Protein AF-0000000085022987 (afdb_homodimer)

Foldseek 3Di:
DPPPPPPDDPPDPPPPVPPDPPPPPPPPPDPDPVVVVLVVVVVVVLVVLLVLLVVLQVVLVVLVVQCVDPVSNVVVLVVLVVLVVVVQVVVCVVVVHRCCVVVVDDSSRVSNVLSCLSNVLSVCVSVVHLSSLVSLLVSLVPCLCRVLVLVPPPDCVDPSSVVSVVVSVVSVVSSVVSVVCNVCSVVSVVVVVVVVVVVVVVVVPPPPD/DPPPPPPDDPPDPPPPVPPDPPPPPPPPPDPDPVVVVLVVVVVVVLVVLLVLLVVLQVVLVVLVVQCVDPVSNVVVLVVLVVLVVVVQVVVCVVVVHRCCVVVVDDSSRVSNVLSCLSNVLSVCVSVVHLSSLVSLLVSLVPCLCRVLVLVPPPDCPDPSSVVSVVVSVVSVVSSVVSVVCNVCSVVSVVVVVVVVVVVVVVVVPPPPD

Structure (mmCIF, N/CA/C/O backbone):
data_AF-0000000085022987-model_v1
#
loop_
_entity.id
_entity.type
_entity.pdbx_description
1 polymer 'DoxX family protein'
#
loop_
_atom_site.group_PDB
_atom_site.id
_atom_site.type_symbol
_atom_site.label_atom_id
_atom_site.label_alt_id
_atom_site.label_comp_id
_atom_site.label_asym_id
_atom_site.label_entity_id
_atom_site.label_seq_id
_atom_site.pdbx_PDB_ins_code
_atom_site.Cartn_x
_atom_site.Cartn_y
_atom_site.Cartn_z
_atom_site.occupancy
_atom_site.B_iso_or_equiv
_atom_site.auth_seq_id
_atom_site.auth_comp_id
_atom_site.auth_asym_id
_atom_site.auth_atom_id
_atom_site.pdbx_PDB_model_num
ATOM 1 N N . MET A 1 1 ? 12.297 118.688 -14.992 1 27.84 1 MET A N 1
ATOM 2 C CA . MET A 1 1 ? 12.805 117.438 -15.531 1 27.84 1 MET A CA 1
ATOM 3 C C . MET A 1 1 ? 12.555 116.312 -14.562 1 27.84 1 MET A C 1
ATOM 5 O O . MET A 1 1 ? 13.398 116 -13.711 1 27.84 1 MET A O 1
ATOM 9 N N . ASN A 1 2 ? 11.328 116.188 -13.953 1 30.11 2 ASN A N 1
ATOM 10 C CA . ASN A 1 2 ? 10.75 115.375 -12.891 1 30.11 2 ASN A CA 1
ATOM 11 C C . ASN A 1 2 ? 10.688 113.875 -13.289 1 30.11 2 ASN A C 1
ATOM 13 O O . ASN A 1 2 ? 9.992 113.562 -14.242 1 30.11 2 ASN A O 1
ATOM 17 N N . ARG A 1 3 ? 11.859 113.125 -13.203 1 31.44 3 ARG A N 1
ATOM 18 C CA . ARG A 1 3 ? 12.07 111.75 -13.508 1 31.44 3 ARG A CA 1
ATOM 19 C C . ARG A 1 3 ? 11.195 110.875 -12.633 1 31.44 3 ARG A C 1
ATOM 21 O O . ARG A 1 3 ? 11.297 110.875 -11.406 1 31.44 3 ARG A O 1
ATOM 28 N N . ARG A 1 4 ? 9.906 110.625 -13 1 33.62 4 ARG A N 1
ATOM 29 C CA . ARG A 1 4 ? 8.914 109.688 -12.422 1 33.62 4 ARG A CA 1
ATOM 30 C C . ARG A 1 4 ? 9.445 108.25 -12.344 1 33.62 4 ARG A C 1
ATOM 32 O O . ARG A 1 4 ? 9.922 107.75 -13.336 1 33.62 4 ARG A O 1
ATOM 39 N N . PHE A 1 5 ? 10.055 107.938 -11.156 1 35.28 5 PHE A N 1
ATOM 40 C CA . PHE A 1 5 ? 10.562 106.625 -10.766 1 35.28 5 PHE A CA 1
ATOM 41 C C . PHE A 1 5 ? 9.477 105.562 -10.906 1 35.28 5 PHE A C 1
ATOM 43 O O . PHE A 1 5 ? 8.375 105.688 -10.375 1 35.28 5 PHE A O 1
ATOM 50 N N . GLY A 1 6 ? 9.289 104.875 -12.062 1 30.8 6 GLY A N 1
ATOM 51 C CA . GLY A 1 6 ? 8.406 103.75 -12.414 1 30.8 6 GLY A CA 1
ATOM 52 C C . GLY A 1 6 ? 8.539 102.562 -11.492 1 30.8 6 GLY A C 1
ATOM 53 O O . GLY A 1 6 ? 9.633 102.062 -11.312 1 30.8 6 GLY A O 1
ATOM 54 N N . LEU A 1 7 ? 7.805 102.562 -10.352 1 34.25 7 LEU A N 1
ATOM 55 C CA . LEU A 1 7 ? 7.723 101.5 -9.352 1 34.25 7 LEU A CA 1
ATOM 56 C C . LEU A 1 7 ? 7.41 100.125 -10.016 1 34.25 7 LEU A C 1
ATOM 58 O O . LEU A 1 7 ? 6.422 100 -10.742 1 34.25 7 LEU A O 1
ATOM 62 N N . GLY A 1 8 ? 8.391 99.312 -10.406 1 31.75 8 GLY A N 1
ATOM 63 C CA . GLY A 1 8 ? 8.391 98 -11 1 31.75 8 GLY A CA 1
ATOM 64 C C . GLY A 1 8 ? 7.578 96.938 -10.203 1 31.75 8 GLY A C 1
ATOM 65 O O . GLY A 1 8 ? 7.52 97.062 -8.977 1 31.75 8 GLY A O 1
ATOM 66 N N . ALA A 1 9 ? 6.434 96.5 -10.727 1 36.78 9 ALA A N 1
ATOM 67 C CA . ALA A 1 9 ? 5.449 95.5 -10.297 1 36.78 9 ALA A CA 1
ATOM 68 C C . ALA A 1 9 ? 6.129 94.25 -9.891 1 36.78 9 ALA A C 1
ATOM 70 O O . ALA A 1 9 ? 7.012 93.75 -10.594 1 36.78 9 ALA A O 1
ATOM 71 N N . THR A 1 10 ? 6.352 93.938 -8.57 1 36.62 10 THR A N 1
ATOM 72 C CA . THR A 1 10 ? 6.836 92.75 -7.926 1 36.62 10 THR A CA 1
ATOM 73 C C . THR A 1 10 ? 5.992 91.5 -8.328 1 36.62 10 THR A C 1
ATOM 75 O O . THR A 1 10 ? 4.773 91.5 -8.156 1 36.62 10 THR A O 1
ATOM 78 N N . GLY A 1 11 ? 6.156 90.875 -9.523 1 34.66 11 GLY A N 1
ATOM 79 C CA . GLY A 1 11 ? 5.523 89.625 -10 1 34.66 11 GLY A CA 1
ATOM 80 C C . GLY A 1 11 ? 5.605 88.5 -9.016 1 34.66 11 GLY A C 1
ATOM 81 O O . GLY A 1 11 ? 6.688 88.188 -8.531 1 34.66 11 GLY A O 1
ATOM 82 N N . ALA A 1 12 ? 4.656 88.312 -8.078 1 43.94 12 ALA A N 1
ATOM 83 C CA . ALA A 1 12 ? 4.559 87.188 -7.188 1 43.94 12 ALA A CA 1
ATOM 84 C C . ALA A 1 12 ? 4.633 85.875 -7.965 1 43.94 12 ALA A C 1
ATOM 86 O O . ALA A 1 12 ? 4.008 85.75 -9.016 1 43.94 12 ALA A O 1
ATOM 87 N N . PRO A 1 13 ? 5.723 85.062 -7.883 1 41.69 13 PRO A N 1
ATOM 88 C CA . PRO A 1 13 ? 5.84 83.812 -8.609 1 41.69 13 PRO A CA 1
ATOM 89 C C . PRO A 1 13 ? 4.699 82.812 -8.297 1 41.69 13 PRO A C 1
ATOM 91 O O . PRO A 1 13 ? 4.219 82.75 -7.164 1 41.69 13 PRO A O 1
ATOM 94 N N . VAL A 1 14 ? 3.721 82.625 -9.156 1 44.12 14 VAL A N 1
ATOM 95 C CA . VAL A 1 14 ? 2.693 81.562 -9.117 1 44.12 14 VAL A CA 1
ATOM 96 C C . VAL A 1 14 ? 3.344 80.25 -8.93 1 44.12 14 VAL A C 1
ATOM 98 O O . VAL A 1 14 ? 4.176 79.812 -9.734 1 44.12 14 VAL A O 1
ATOM 101 N N . TRP A 1 15 ? 3.451 79.75 -7.66 1 40.03 15 TRP A N 1
ATOM 102 C CA . TRP A 1 15 ? 3.857 78.375 -7.316 1 40.03 15 TRP A CA 1
ATOM 103 C C . TRP A 1 15 ? 3.023 77.375 -8.078 1 40.03 15 TRP A C 1
ATOM 105 O O . TRP A 1 15 ? 1.792 77.375 -8.031 1 40.03 15 TRP A O 1
ATOM 115 N N . ASP A 1 16 ? 3.43 76.938 -9.266 1 43.31 16 ASP A N 1
ATOM 116 C CA . ASP A 1 16 ? 2.85 75.812 -10.016 1 43.31 16 ASP A CA 1
ATOM 117 C C . ASP A 1 16 ? 2.652 74.625 -9.117 1 43.31 16 ASP A C 1
ATOM 119 O O . ASP A 1 16 ? 3.625 74 -8.648 1 43.31 16 ASP A O 1
ATOM 123 N N . LYS A 1 17 ? 1.586 74.438 -8.391 1 46.72 17 LYS A N 1
ATOM 124 C CA . LYS A 1 17 ? 1.125 73.312 -7.641 1 46.72 17 LYS A CA 1
ATOM 125 C C . LYS A 1 17 ? 1.127 72.062 -8.508 1 46.72 17 LYS A C 1
ATOM 127 O O . LYS A 1 17 ? 0.605 71 -8.102 1 46.72 17 LYS A O 1
ATOM 132 N N . ARG A 1 18 ? 1.473 72.188 -9.766 1 48.84 18 ARG A N 1
ATOM 133 C CA . ARG A 1 18 ? 1.412 70.875 -10.461 1 48.84 18 ARG A CA 1
ATOM 134 C C . ARG A 1 18 ? 2.436 69.875 -9.891 1 48.84 18 ARG A C 1
ATOM 136 O O . ARG A 1 18 ? 3.545 69.812 -10.414 1 48.84 18 ARG A O 1
ATOM 143 N N . ARG A 1 19 ? 2.924 70.125 -8.617 1 39.94 19 ARG A N 1
ATOM 144 C CA . ARG A 1 19 ? 3.871 69.125 -8.172 1 39.94 19 ARG A CA 1
ATOM 145 C C . ARG A 1 19 ? 3.34 67.688 -8.469 1 39.94 19 ARG A C 1
ATOM 147 O O . ARG A 1 19 ? 2.131 67.5 -8.602 1 39.94 19 ARG A O 1
ATOM 154 N N . ASP A 1 20 ? 4.207 66.562 -8.188 1 40.59 20 ASP A N 1
ATOM 155 C CA . ASP A 1 20 ? 4.457 65.188 -8.5 1 40.59 20 ASP A CA 1
ATOM 156 C C . ASP A 1 20 ? 3.387 64.312 -7.883 1 40.59 20 ASP A C 1
ATOM 158 O O . ASP A 1 20 ? 3.352 64.125 -6.664 1 40.59 20 ASP A O 1
ATOM 162 N N . ALA A 1 21 ? 2.141 64.438 -8.328 1 47.16 21 ALA A N 1
ATOM 163 C CA . ALA A 1 21 ? 1.347 63.25 -8.023 1 47.16 21 ALA A CA 1
ATOM 164 C C . ALA A 1 21 ? 2.117 61.969 -8.367 1 47.16 21 ALA A C 1
ATOM 166 O O . ALA A 1 21 ? 2.088 61.5 -9.508 1 47.16 21 ALA A O 1
ATOM 167 N N . ARG A 1 22 ? 3.314 61.688 -7.855 1 46.03 22 ARG A N 1
ATOM 168 C CA . ARG A 1 22 ? 3.859 60.344 -7.922 1 46.03 22 ARG A CA 1
ATOM 169 C C . ARG A 1 22 ? 2.818 59.312 -7.5 1 46.03 22 ARG A C 1
ATOM 171 O O . ARG A 1 22 ? 2.307 59.375 -6.379 1 46.03 22 ARG A O 1
ATOM 178 N N . SER A 1 23 ? 2.041 58.812 -8.445 1 45.69 23 SER A N 1
ATOM 179 C CA . SER A 1 23 ? 1.268 57.594 -8.281 1 45.69 23 SER A CA 1
ATOM 180 C C . SER A 1 23 ? 2.016 56.562 -7.422 1 45.69 23 SER A C 1
ATOM 182 O O . SER A 1 23 ? 3.158 56.219 -7.727 1 45.69 23 SER A O 1
ATOM 184 N N . PHE A 1 24 ? 1.854 56.594 -6.094 1 45.41 24 PHE A N 1
ATOM 185 C CA . PHE A 1 24 ? 2.18 55.406 -5.305 1 45.41 24 PHE A CA 1
ATOM 186 C C . PHE A 1 24 ? 1.65 54.156 -5.977 1 45.41 24 PHE A C 1
ATOM 188 O O . PHE A 1 24 ? 0.468 53.812 -5.855 1 45.41 24 PHE A O 1
ATOM 195 N N . ARG A 1 25 ? 2.115 53.875 -7.219 1 45.56 25 ARG A N 1
ATOM 196 C CA . ARG A 1 25 ? 1.886 52.5 -7.645 1 45.56 25 ARG A CA 1
ATOM 197 C C . ARG A 1 25 ? 2.229 51.5 -6.527 1 45.56 25 ARG A C 1
ATOM 199 O O . ARG A 1 25 ? 3.395 51.375 -6.152 1 45.56 25 ARG A O 1
ATOM 206 N N . HIS A 1 26 ? 1.351 51.312 -5.613 1 43.5 26 HIS A N 1
ATOM 207 C CA . HIS A 1 26 ? 1.504 50.094 -4.836 1 43.5 26 HIS A CA 1
ATOM 208 C C . HIS A 1 26 ? 1.909 48.906 -5.723 1 43.5 26 HIS A C 1
ATOM 210 O O . HIS A 1 26 ? 1.161 48.531 -6.621 1 43.5 26 HIS A O 1
ATOM 216 N N . SER A 1 27 ? 3.139 48.75 -6.031 1 43.84 27 SER A N 1
ATOM 217 C CA . SER A 1 27 ? 3.529 47.469 -6.57 1 43.84 27 SER A CA 1
ATOM 218 C C . SER A 1 27 ? 2.785 46.344 -5.879 1 43.84 27 SER A C 1
ATOM 220 O O . SER A 1 27 ? 2.932 46.125 -4.668 1 43.84 27 SER A O 1
ATOM 222 N N . ARG A 1 28 ? 1.591 46.094 -6.285 1 45.81 28 ARG A N 1
ATOM 223 C CA . ARG A 1 28 ? 1.069 44.812 -5.852 1 45.81 28 ARG A CA 1
ATOM 224 C C . ARG A 1 28 ? 2.189 43.781 -5.723 1 45.81 28 ARG A C 1
ATOM 226 O O . ARG A 1 28 ? 2.873 43.469 -6.703 1 45.81 28 ARG A O 1
ATOM 233 N N . GLY A 1 29 ? 2.84 43.656 -4.641 1 42.09 29 GLY A N 1
ATOM 234 C CA . GLY A 1 29 ? 3.789 42.562 -4.387 1 42.09 29 GLY A CA 1
ATOM 235 C C . GLY A 1 29 ? 3.402 41.281 -5.047 1 42.09 29 GLY A C 1
ATOM 236 O O . GLY A 1 29 ? 2.221 41 -5.289 1 42.09 29 GLY A O 1
ATOM 237 N N . ALA A 1 30 ? 4.207 40.75 -5.957 1 48.78 30 ALA A N 1
ATOM 238 C CA . ALA A 1 30 ? 4.059 39.438 -6.535 1 48.78 30 ALA A CA 1
ATOM 239 C C . ALA A 1 30 ? 3.352 38.469 -5.566 1 48.78 30 ALA A C 1
ATOM 241 O O . ALA A 1 30 ? 3.592 38.531 -4.359 1 48.78 30 ALA A O 1
ATOM 242 N N . PRO A 1 31 ? 2.08 38.125 -5.934 1 47.09 31 PRO A N 1
ATOM 243 C CA . PRO A 1 31 ? 1.494 37.156 -5.016 1 47.09 31 PRO A CA 1
ATOM 244 C C . PRO A 1 31 ? 2.547 36.312 -4.316 1 47.09 31 PRO A C 1
ATOM 246 O O . PRO A 1 31 ? 3.49 35.812 -4.953 1 47.09 31 PRO A O 1
ATOM 249 N N . ARG A 1 32 ? 2.863 36.406 -3.051 1 47.72 32 ARG A N 1
ATOM 250 C CA . ARG A 1 32 ? 3.879 35.844 -2.168 1 47.72 32 ARG A CA 1
ATOM 251 C C . ARG A 1 32 ? 4.062 34.344 -2.422 1 47.72 32 ARG A C 1
ATOM 253 O O . ARG A 1 32 ? 3.088 33.625 -2.664 1 47.72 32 ARG A O 1
ATOM 260 N N . ARG A 1 33 ? 5.266 33.75 -2.893 1 51.12 33 ARG A N 1
ATOM 261 C CA . ARG A 1 33 ? 5.871 32.438 -3.02 1 51.12 33 ARG A CA 1
ATOM 262 C C . ARG A 1 33 ? 5.254 31.453 -2.031 1 51.12 33 ARG A C 1
ATOM 264 O O . ARG A 1 33 ? 5.219 30.25 -2.287 1 51.12 33 ARG A O 1
ATOM 271 N N . LYS A 1 34 ? 4.594 31.938 -0.904 1 58.28 34 LYS A N 1
ATOM 272 C CA . LYS A 1 34 ? 4.023 31.094 0.13 1 58.28 34 LYS A CA 1
ATOM 273 C C . LYS A 1 34 ? 2.771 30.375 -0.375 1 58.28 34 LYS A C 1
ATOM 275 O O . LYS A 1 34 ? 2.609 29.172 -0.167 1 58.28 34 LYS A O 1
ATOM 280 N N . ASP A 1 35 ? 1.986 30.969 -1.336 1 66.62 35 ASP A N 1
ATOM 281 C CA . ASP A 1 35 ? 0.75 30.391 -1.85 1 66.62 35 ASP A CA 1
ATOM 282 C C . ASP A 1 35 ? 1.043 29.266 -2.846 1 66.62 35 ASP A C 1
ATOM 284 O O . ASP A 1 35 ? 0.365 28.234 -2.846 1 66.62 35 ASP A O 1
ATOM 288 N N . SER A 1 36 ? 2.152 29.422 -3.535 1 74.38 36 SER A N 1
ATOM 289 C CA . SER A 1 36 ? 2.5 28.422 -4.531 1 74.38 36 SER A CA 1
ATOM 290 C C . SER A 1 36 ? 2.943 27.109 -3.875 1 74.38 36 SER A C 1
ATOM 292 O O . SER A 1 36 ? 2.646 26.031 -4.375 1 74.38 36 SER A O 1
ATOM 294 N N . GLY A 1 37 ? 3.467 27.188 -2.76 1 77.5 37 GLY A N 1
ATOM 295 C CA . GLY A 1 37 ? 3.932 26.016 -2.043 1 77.5 37 GLY A CA 1
ATOM 296 C C . GLY A 1 37 ? 2.799 25.156 -1.517 1 77.5 37 GLY A C 1
ATOM 297 O O . GLY A 1 37 ? 2.834 23.922 -1.646 1 77.5 37 GLY A O 1
ATOM 298 N N . VAL A 1 38 ? 1.806 25.828 -1.038 1 80.06 38 VAL A N 1
ATOM 299 C CA . VAL A 1 38 ? 0.653 25.125 -0.49 1 80.06 38 VAL A CA 1
ATOM 300 C C . VAL A 1 38 ? -0.133 24.453 -1.621 1 80.06 38 VAL A C 1
ATOM 302 O O . VAL A 1 38 ? -0.601 23.328 -1.481 1 80.06 38 VAL A O 1
ATOM 305 N N . ALA A 1 39 ? -0.242 25.25 -2.715 1 86.19 39 ALA A N 1
ATOM 306 C CA . ALA A 1 39 ? -0.945 24.688 -3.869 1 86.19 39 ALA A CA 1
ATOM 307 C C . ALA A 1 39 ? -0.23 23.453 -4.402 1 86.19 39 ALA A C 1
ATOM 309 O O . ALA A 1 39 ? -0.874 22.469 -4.781 1 86.19 39 ALA A O 1
ATOM 310 N N . ALA A 1 40 ? 1.021 23.562 -4.465 1 92 40 ALA A N 1
ATOM 311 C CA . ALA A 1 40 ? 1.811 22.422 -4.938 1 92 40 ALA A CA 1
ATOM 312 C C . ALA A 1 40 ? 1.689 21.234 -3.986 1 92 40 ALA A C 1
ATOM 314 O O . ALA A 1 40 ? 1.642 20.094 -4.422 1 92 40 ALA A O 1
ATOM 315 N N . MET A 1 41 ? 1.663 21.516 -2.77 1 92.62 41 MET A N 1
ATOM 316 C CA . MET A 1 41 ? 1.479 20.484 -1.766 1 92.62 41 MET A CA 1
ATOM 317 C C . MET A 1 41 ? 0.141 19.766 -1.953 1 92.62 41 MET A C 1
ATOM 319 O O . MET A 1 41 ? 0.078 18.547 -1.955 1 92.62 41 MET A O 1
ATOM 323 N N . GLY A 1 42 ? -0.855 20.609 -2.1 1 93.88 42 GLY A N 1
ATOM 324 C CA . GLY A 1 42 ? -2.182 20.047 -2.297 1 93.88 42 GLY A CA 1
ATOM 325 C C . GLY A 1 42 ? -2.289 19.203 -3.555 1 93.88 42 GLY A C 1
ATOM 326 O O . GLY A 1 42 ? -2.904 18.141 -3.541 1 93.88 42 GLY A O 1
ATOM 327 N N . ALA A 1 43 ? -1.707 19.719 -4.59 1 96.75 43 ALA A N 1
ATOM 328 C CA . ALA A 1 43 ? -1.746 19 -5.859 1 96.75 43 ALA A CA 1
ATOM 329 C C . ALA A 1 43 ? -0.993 17.672 -5.758 1 96.75 43 ALA A C 1
ATOM 331 O O . ALA A 1 43 ? -1.471 16.641 -6.234 1 96.75 43 ALA A O 1
ATOM 332 N N . THR A 1 44 ? 0.146 17.703 -5.168 1 97.88 44 THR A N 1
ATOM 333 C CA . THR A 1 44 ? 0.948 16.5 -5.023 1 97.88 44 THR A CA 1
ATOM 334 C C . THR A 1 44 ? 0.249 15.484 -4.113 1 97.88 44 THR A C 1
ATOM 336 O O . THR A 1 44 ? 0.224 14.289 -4.406 1 97.88 44 THR A O 1
ATOM 339 N N . ALA A 1 45 ? -0.285 15.945 -3.055 1 98.06 45 ALA A N 1
ATOM 340 C CA . ALA A 1 45 ? -1.02 15.07 -2.152 1 98.06 45 ALA A CA 1
ATOM 341 C C . ALA A 1 45 ? -2.229 14.453 -2.85 1 98.06 45 ALA A C 1
ATOM 343 O O . ALA A 1 45 ? -2.549 13.281 -2.629 1 98.06 45 ALA A O 1
ATOM 344 N N . PHE A 1 46 ? -2.887 15.281 -3.664 1 98 46 PHE A N 1
ATOM 345 C CA . PHE A 1 46 ? -4.043 14.797 -4.406 1 98 46 PHE A CA 1
ATOM 346 C C . PHE A 1 46 ? -3.643 13.688 -5.371 1 98 46 PHE A C 1
ATOM 348 O O . PHE A 1 46 ? -4.312 12.656 -5.449 1 98 46 PHE A O 1
ATOM 355 N N . VAL A 1 47 ? -2.58 13.883 -6.09 1 98.81 47 VAL A N 1
ATOM 356 C CA . VAL A 1 47 ? -2.09 12.859 -7.004 1 98.81 47 VAL A CA 1
ATOM 357 C C . VAL A 1 47 ? -1.763 11.586 -6.227 1 98.81 47 VAL A C 1
ATOM 359 O O . VAL A 1 47 ? -2.076 10.477 -6.672 1 98.81 47 VAL A O 1
ATOM 362 N N . GLY A 1 48 ? -1.092 11.742 -5.078 1 98.88 48 GLY A N 1
ATOM 363 C CA . GLY A 1 48 ? -0.787 10.594 -4.23 1 98.88 48 GLY A CA 1
ATOM 364 C C . GLY A 1 48 ? -2.021 9.836 -3.791 1 98.88 48 GLY A C 1
ATOM 365 O O . GLY A 1 48 ? -2.039 8.602 -3.822 1 98.88 48 GLY A O 1
ATOM 366 N N . ARG A 1 49 ? -3.033 10.492 -3.428 1 98.88 49 ARG A N 1
ATOM 367 C CA . ARG A 1 49 ? -4.27 9.836 -2.996 1 98.88 49 ARG A CA 1
ATOM 368 C C . ARG A 1 49 ? -4.938 9.109 -4.156 1 98.88 49 ARG A C 1
ATOM 370 O O . ARG A 1 49 ? -5.523 8.047 -3.973 1 98.88 49 ARG A O 1
ATOM 377 N N . CYS A 1 50 ? -4.871 9.711 -5.336 1 98.94 50 CYS A N 1
ATOM 378 C CA . CYS A 1 50 ? -5.422 9.047 -6.516 1 98.94 50 CYS A CA 1
ATOM 379 C C . CYS A 1 50 ? -4.691 7.742 -6.797 1 98.94 50 CYS A C 1
ATOM 381 O O . CYS A 1 50 ? -5.32 6.715 -7.043 1 98.94 50 CYS A O 1
ATOM 383 N N . MET A 1 51 ? -3.42 7.816 -6.809 1 98.94 51 MET A N 1
ATOM 384 C CA . MET A 1 51 ? -2.619 6.617 -7.043 1 98.94 51 MET A CA 1
ATOM 385 C C . MET A 1 51 ? -2.906 5.559 -5.984 1 98.94 51 MET A C 1
ATOM 387 O O . MET A 1 51 ? -3.061 4.379 -6.305 1 98.94 51 MET A O 1
ATOM 391 N N . PHE A 1 52 ? -2.984 5.988 -4.73 1 98.94 52 PHE A N 1
ATOM 392 C CA . PHE A 1 52 ? -3.238 5.074 -3.623 1 98.94 52 PHE A CA 1
ATOM 393 C C . PHE A 1 52 ? -4.586 4.379 -3.791 1 98.94 52 PHE A C 1
ATOM 395 O O . PHE A 1 52 ? -4.68 3.156 -3.664 1 98.94 52 PHE A O 1
ATOM 402 N N . ALA A 1 53 ? -5.574 5.152 -4.156 1 98.94 53 ALA A N 1
ATOM 403 C CA . ALA A 1 53 ? -6.949 4.656 -4.16 1 98.94 53 ALA A CA 1
ATOM 404 C C . ALA A 1 53 ? -7.23 3.822 -5.406 1 98.94 53 ALA A C 1
ATOM 406 O O . ALA A 1 53 ? -8.227 3.098 -5.465 1 98.94 53 ALA A O 1
ATOM 407 N N . PHE A 1 54 ? -6.445 3.93 -6.359 1 98.81 54 PHE A N 1
ATOM 408 C CA . PHE A 1 54 ? -6.711 3.334 -7.66 1 98.81 54 PHE A CA 1
ATOM 409 C C . PHE A 1 54 ? -6.918 1.829 -7.535 1 98.81 54 PHE A C 1
ATOM 411 O O . PHE A 1 54 ? -7.844 1.272 -8.125 1 98.81 54 PHE A O 1
ATOM 418 N N . VAL A 1 55 ? -6.043 1.149 -6.797 1 98.75 55 VAL A N 1
ATOM 419 C CA . VAL A 1 55 ? -6.137 -0.303 -6.699 1 98.75 55 VAL A CA 1
ATOM 420 C C . VAL A 1 55 ? -7.48 -0.694 -6.086 1 98.75 55 VAL A C 1
ATOM 422 O O . VAL A 1 55 ? -8.094 -1.682 -6.496 1 98.75 55 VAL A O 1
ATOM 425 N N . PHE A 1 56 ? -7.914 0.052 -5.113 1 98.88 56 PHE A N 1
ATOM 426 C CA . PHE A 1 56 ? -9.188 -0.234 -4.465 1 98.88 56 PHE A CA 1
ATOM 427 C C . PHE A 1 56 ? -10.352 -0.01 -5.43 1 98.88 56 PHE A C 1
ATOM 429 O O . PHE A 1 56 ? -11.281 -0.812 -5.484 1 98.88 56 PHE A O 1
ATOM 436 N N . LEU A 1 57 ? -10.258 1.067 -6.141 1 98.69 57 LEU A N 1
ATOM 437 C CA . LEU A 1 57 ? -11.328 1.396 -7.074 1 98.69 57 LEU A CA 1
ATOM 438 C C . LEU A 1 57 ? -11.383 0.384 -8.211 1 98.69 57 LEU A C 1
ATOM 440 O O . LEU A 1 57 ? -12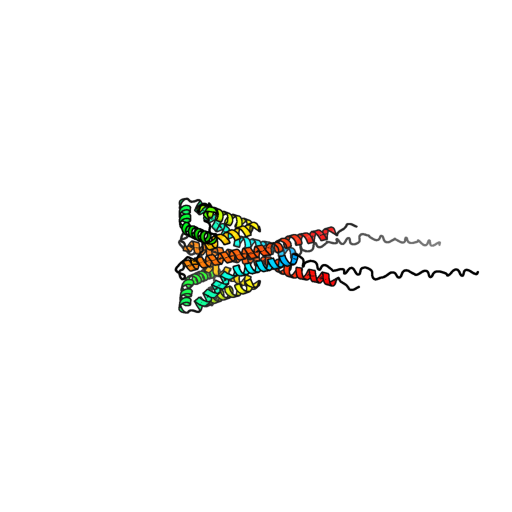.461 -0.104 -8.562 1 98.69 57 LEU A O 1
ATOM 444 N N . ALA A 1 58 ? -10.273 0.091 -8.812 1 98.44 58 ALA A N 1
ATOM 445 C CA . ALA A 1 58 ? -10.203 -0.882 -9.898 1 98.44 58 ALA A CA 1
ATOM 446 C C . ALA A 1 58 ? -10.703 -2.25 -9.445 1 98.44 58 ALA A C 1
ATOM 448 O O . ALA A 1 58 ? -11.453 -2.916 -10.164 1 98.44 58 ALA A O 1
ATOM 449 N N . SER A 1 59 ? -10.227 -2.664 -8.305 1 97.75 59 SER A N 1
ATOM 450 C CA . SER A 1 59 ? -10.648 -3.945 -7.746 1 97.75 59 SER A CA 1
ATOM 451 C C . SER A 1 59 ? -12.148 -3.979 -7.5 1 97.75 59 SER A C 1
ATOM 453 O O . SER A 1 59 ? -12.82 -4.965 -7.824 1 97.75 59 SER A O 1
ATOM 455 N N . ALA A 1 60 ? -12.68 -2.918 -6.898 1 98.12 60 ALA A N 1
ATOM 456 C CA . ALA A 1 60 ? -14.109 -2.852 -6.602 1 98.12 60 ALA A CA 1
ATOM 457 C C . ALA A 1 60 ? -14.938 -2.932 -7.879 1 98.12 60 ALA A C 1
ATOM 459 O O . ALA A 1 60 ? -15.938 -3.656 -7.934 1 98.12 60 ALA A O 1
ATOM 460 N N . VAL A 1 61 ? -14.57 -2.213 -8.891 1 97.56 61 VAL A N 1
ATOM 461 C CA . VAL A 1 61 ? -15.289 -2.205 -10.156 1 97.56 61 VAL A CA 1
ATOM 462 C C . VAL A 1 61 ? -15.242 -3.598 -10.789 1 97.56 61 VAL A C 1
ATOM 464 O O . VAL A 1 61 ? -16.266 -4.105 -11.258 1 97.56 61 VAL A O 1
ATOM 467 N N . ASN A 1 62 ? -14.055 -4.23 -10.758 1 95.94 62 ASN A N 1
ATOM 468 C CA . ASN A 1 62 ? -13.906 -5.574 -11.305 1 95.94 62 ASN A CA 1
ATOM 469 C C . ASN A 1 62 ? -14.781 -6.578 -10.555 1 95.94 62 ASN A C 1
ATOM 471 O O . ASN A 1 62 ? -15.422 -7.434 -11.164 1 95.94 62 ASN A O 1
ATOM 475 N N . LYS A 1 63 ? -14.828 -6.504 -9.258 1 95.38 63 LYS A N 1
ATOM 476 C CA . LYS A 1 63 ? -15.641 -7.41 -8.445 1 95.38 63 LYS A CA 1
ATOM 477 C C . LYS A 1 63 ? -17.125 -7.219 -8.727 1 95.38 63 LYS A C 1
ATOM 479 O O . LYS A 1 63 ? -17.875 -8.195 -8.82 1 95.38 63 LYS A O 1
ATOM 484 N N . LEU A 1 64 ? -17.5 -5.98 -8.875 1 96.12 64 LEU A N 1
ATOM 485 C CA . LEU A 1 64 ? -18.906 -5.699 -9.164 1 96.12 64 LEU A CA 1
ATOM 486 C C . LEU A 1 64 ? -19.297 -6.254 -10.523 1 96.12 64 LEU A C 1
ATOM 488 O O . LEU A 1 64 ? -20.391 -6.816 -10.68 1 96.12 64 LEU A O 1
ATOM 492 N N . GLN A 1 65 ? -18.438 -6.125 -11.469 1 95.38 65 GLN A N 1
ATOM 493 C CA . GLN A 1 65 ? -18.672 -6.668 -12.797 1 95.38 65 GLN A CA 1
ATOM 494 C C . GLN A 1 65 ? -18.75 -8.188 -12.773 1 95.38 65 GLN A C 1
ATOM 496 O O . GLN A 1 65 ? -19.609 -8.789 -13.414 1 95.38 65 GLN A O 1
ATOM 501 N N . THR A 1 66 ? -17.859 -8.758 -12 1 93.38 66 THR A N 1
ATOM 502 C CA . THR A 1 66 ? -17.828 -10.211 -11.891 1 93.38 66 THR A CA 1
ATOM 503 C C . THR A 1 66 ? -19.078 -10.727 -11.188 1 93.38 66 THR A C 1
ATOM 505 O O . THR A 1 66 ? -19.688 -11.711 -11.625 1 93.38 66 THR A O 1
ATOM 508 N N . LEU A 1 67 ? -19.516 -10.062 -10.164 1 92.69 67 LEU A N 1
ATOM 509 C CA . LEU A 1 67 ? -20.672 -10.492 -9.383 1 92.69 67 LEU A CA 1
ATOM 510 C C . LEU A 1 67 ? -21.969 -10.281 -10.164 1 92.69 67 LEU A C 1
ATOM 512 O O . LEU A 1 67 ? -22.984 -10.914 -9.883 1 92.69 67 LEU A O 1
ATOM 516 N N . SER A 1 68 ? -21.891 -9.383 -11.141 1 93.25 68 SER A N 1
ATOM 517 C CA . SER A 1 68 ? -23.078 -9.102 -11.945 1 93.25 68 SER A CA 1
ATOM 518 C C . SER A 1 68 ? -23.297 -10.172 -13.008 1 93.25 68 SER A C 1
ATOM 520 O O . SER A 1 68 ? -24.391 -10.305 -13.547 1 93.25 68 SER A O 1
ATOM 522 N N . ASP A 1 69 ? -22.203 -10.898 -13.344 1 94.31 69 ASP A N 1
ATOM 523 C CA . ASP A 1 69 ? -22.297 -12.031 -14.258 1 94.31 69 ASP A CA 1
ATOM 524 C C . ASP A 1 69 ? -22.625 -13.312 -13.508 1 94.31 69 ASP A C 1
ATOM 526 O O . ASP A 1 69 ? -21.875 -13.758 -12.641 1 94.31 69 ASP A O 1
ATOM 530 N N . PRO A 1 70 ? -23.734 -13.914 -13.883 1 92.38 70 PRO A N 1
ATOM 531 C CA . PRO A 1 70 ? -24.172 -15.078 -13.109 1 92.38 70 PRO A CA 1
ATOM 532 C C . PRO A 1 70 ? -23.141 -16.203 -13.102 1 92.38 70 PRO A C 1
ATOM 534 O O . PRO A 1 70 ? -22.938 -16.859 -12.07 1 92.38 70 PRO A O 1
ATOM 537 N N . ILE A 1 71 ? -22.516 -16.453 -14.141 1 94.5 71 ILE A N 1
ATOM 538 C CA . ILE A 1 71 ? -21.578 -17.562 -14.234 1 94.5 71 ILE A CA 1
ATOM 539 C C . ILE A 1 71 ? -20.281 -17.203 -13.508 1 94.5 71 ILE A C 1
ATOM 541 O O . ILE A 1 71 ? -19.844 -17.922 -12.602 1 94.5 71 ILE A O 1
ATOM 545 N N . ALA A 1 72 ? -19.734 -16.078 -13.82 1 91.94 72 ALA A N 1
ATOM 546 C CA . ALA A 1 72 ? -18.484 -15.656 -13.188 1 91.94 72 ALA A CA 1
ATOM 547 C C . ALA A 1 72 ? -18.688 -15.398 -11.703 1 91.94 72 ALA A C 1
ATOM 549 O O . ALA A 1 72 ? -17.812 -15.688 -10.891 1 91.94 72 ALA A O 1
ATOM 550 N N . GLY A 1 73 ? -19.797 -14.828 -11.406 1 92.81 73 GLY A N 1
ATOM 551 C CA . GLY A 1 73 ? -20.109 -14.57 -10.016 1 92.81 73 GLY A CA 1
ATOM 552 C C . GLY A 1 73 ? -20.203 -15.828 -9.18 1 92.81 73 GLY A C 1
ATOM 553 O O . GLY A 1 73 ? -19.641 -15.906 -8.086 1 92.81 73 GLY A O 1
ATOM 554 N N . ALA A 1 74 ? -20.891 -16.766 -9.734 1 93.25 74 ALA A N 1
ATOM 555 C CA . ALA A 1 74 ? -21.031 -18.047 -9.031 1 93.25 74 ALA A CA 1
ATOM 556 C C . ALA A 1 74 ? -19.672 -18.71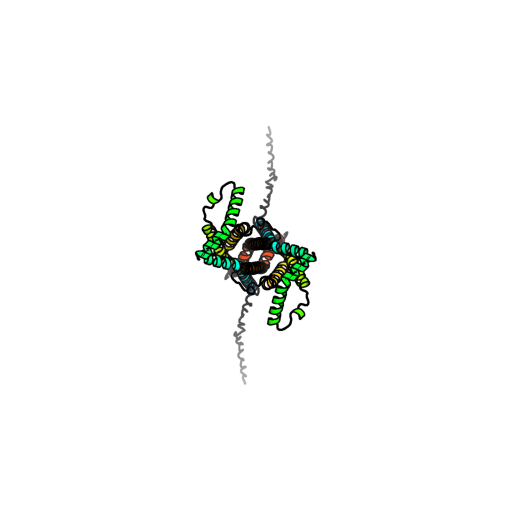9 -8.852 1 93.25 74 ALA A C 1
ATOM 558 O O . ALA A 1 74 ? -19.391 -19.281 -7.789 1 93.25 74 ALA A O 1
ATOM 559 N N . ALA A 1 75 ? -18.953 -18.688 -9.875 1 92.25 75 ALA A N 1
ATOM 560 C CA . ALA A 1 75 ? -17.625 -19.297 -9.812 1 92.25 75 ALA A CA 1
ATOM 561 C C . ALA A 1 75 ? -16.766 -18.609 -8.758 1 92.25 75 ALA A C 1
ATOM 563 O O . ALA A 1 75 ? -16.031 -19.281 -8.008 1 92.25 75 ALA A O 1
ATOM 564 N N . THR A 1 76 ? -16.828 -17.328 -8.758 1 90.38 76 THR A N 1
ATOM 565 C CA . THR A 1 76 ? -16.062 -16.547 -7.785 1 90.38 76 THR A CA 1
ATOM 566 C C . THR A 1 76 ? -16.516 -16.859 -6.363 1 90.38 76 THR A C 1
ATOM 568 O O . THR A 1 76 ? -15.695 -17.062 -5.469 1 90.38 76 THR A O 1
ATOM 571 N N . LEU A 1 77 ? -17.781 -16.891 -6.152 1 92.38 77 LEU A N 1
ATOM 572 C CA . LEU A 1 77 ? -18.328 -17.203 -4.832 1 92.38 77 LEU A CA 1
ATOM 573 C C . LEU A 1 77 ? -17.891 -18.594 -4.379 1 92.38 77 LEU A C 1
ATOM 575 O O . LEU A 1 77 ? -17.547 -18.781 -3.213 1 92.38 77 LEU A O 1
ATOM 579 N N . ALA A 1 78 ? -17.891 -19.5 -5.309 1 92.75 78 ALA A N 1
ATOM 580 C CA . ALA A 1 78 ? -17.469 -20.859 -4.988 1 92.75 78 ALA A CA 1
ATOM 581 C C . ALA A 1 78 ? -15.992 -20.875 -4.594 1 92.75 78 ALA A C 1
ATOM 583 O O . ALA A 1 78 ? -15.594 -21.625 -3.691 1 92.75 78 ALA A O 1
ATOM 584 N N . SER A 1 79 ? -15.219 -20.078 -5.254 1 89.75 79 SER A N 1
ATOM 585 C CA . SER A 1 79 ? -13.773 -20.062 -5.023 1 89.75 79 SER A CA 1
ATOM 586 C C . SER A 1 79 ? -13.438 -19.469 -3.662 1 89.75 79 SER A C 1
ATOM 588 O O . SER A 1 79 ? -12.414 -19.797 -3.066 1 89.75 79 SER A O 1
ATOM 590 N N . ILE A 1 80 ? -14.266 -18.625 -3.141 1 90.38 80 ILE A N 1
ATOM 591 C CA . ILE A 1 80 ? -13.891 -17.922 -1.911 1 90.38 80 ILE A CA 1
ATOM 592 C C . ILE A 1 80 ? -14.625 -18.562 -0.727 1 90.38 80 ILE A C 1
ATOM 594 O O . ILE A 1 80 ? -14.305 -18.266 0.43 1 90.38 80 ILE A O 1
ATOM 598 N N . ALA A 1 81 ? -15.555 -19.375 -0.96 1 90.38 81 ALA A N 1
ATOM 599 C CA . ALA A 1 81 ? -16.391 -20 0.059 1 90.38 81 ALA A CA 1
ATOM 600 C C . ALA A 1 81 ? -15.547 -20.656 1.146 1 90.38 81 ALA A C 1
ATOM 602 O O . ALA A 1 81 ? -15.789 -20.453 2.338 1 90.38 81 ALA A O 1
ATOM 603 N N . PRO A 1 82 ? -14.547 -21.422 0.745 1 89.44 82 PRO A N 1
ATOM 604 C CA . PRO A 1 82 ? -13.742 -22.047 1.799 1 89.44 82 PRO A CA 1
ATOM 605 C C . PRO A 1 82 ? -13.055 -21.016 2.693 1 89.44 82 PRO A C 1
ATOM 607 O O . PRO A 1 82 ? -12.891 -21.25 3.895 1 89.44 82 PRO A O 1
ATOM 610 N N . ARG A 1 83 ? -12.602 -19.938 2.156 1 90.31 83 ARG A N 1
ATOM 611 C CA . ARG A 1 83 ? -11.953 -18.891 2.932 1 90.31 83 ARG A CA 1
ATOM 612 C C . ARG A 1 83 ? -12.922 -18.266 3.924 1 90.31 83 ARG A C 1
ATOM 614 O O . ARG A 1 83 ? -12.562 -18.016 5.074 1 90.31 83 ARG A O 1
ATOM 621 N N . LEU A 1 84 ? -14.062 -17.969 3.467 1 88.81 84 LEU A N 1
ATOM 622 C CA . LEU A 1 84 ? -15.086 -17.391 4.332 1 88.81 84 LEU A CA 1
ATOM 623 C C . LEU A 1 84 ? -15.469 -18.359 5.445 1 88.81 84 LEU A C 1
ATOM 625 O O . LEU A 1 84 ? -15.68 -17.953 6.59 1 88.81 84 LEU A O 1
ATOM 629 N N . ALA A 1 85 ? -15.57 -19.578 5.09 1 86.88 85 ALA A N 1
ATOM 630 C CA . ALA A 1 85 ? -15.875 -20.594 6.086 1 86.88 85 ALA A CA 1
ATOM 631 C C . ALA A 1 85 ? -14.789 -20.656 7.156 1 86.88 85 ALA A C 1
ATOM 633 O O . ALA A 1 85 ? -15.086 -20.766 8.344 1 86.88 85 ALA A O 1
ATOM 634 N N . ALA A 1 86 ? -13.586 -20.641 6.734 1 85.75 86 ALA A N 1
ATOM 635 C CA . ALA A 1 86 ? -12.469 -20.672 7.668 1 85.75 86 ALA A CA 1
ATOM 636 C C . ALA A 1 86 ? -12.477 -19.453 8.594 1 85.75 86 ALA A C 1
ATOM 638 O O . ALA A 1 86 ? -12.219 -19.578 9.789 1 85.75 86 ALA A O 1
ATOM 639 N N . ALA A 1 87 ? -12.742 -18.375 8.086 1 84.38 87 ALA A N 1
ATOM 640 C CA . ALA A 1 87 ? -12.797 -17.141 8.867 1 84.38 87 ALA A CA 1
ATOM 641 C C . ALA A 1 87 ? -13.914 -17.203 9.906 1 84.38 87 ALA A C 1
ATOM 643 O O . ALA A 1 87 ? -13.727 -16.781 11.055 1 84.38 87 ALA A O 1
ATOM 644 N N . ARG A 1 88 ? -15.008 -17.672 9.484 1 82.12 88 ARG A N 1
ATOM 645 C CA . ARG A 1 88 ? -16.141 -17.797 10.398 1 82.12 88 ARG A CA 1
ATOM 646 C C . ARG A 1 88 ? -15.805 -18.75 11.547 1 82.12 88 ARG A C 1
ATOM 648 O O . ARG A 1 88 ? -16.172 -18.5 12.695 1 82.12 88 ARG A O 1
ATOM 655 N N . ALA A 1 89 ? -15.203 -19.797 11.164 1 80.69 89 ALA A N 1
ATOM 656 C CA . ALA A 1 89 ? -14.812 -20.766 12.172 1 80.69 89 ALA A CA 1
ATOM 657 C C . ALA A 1 89 ? -13.836 -20.172 13.18 1 80.69 89 ALA A C 1
ATOM 659 O O . ALA A 1 89 ? -13.953 -20.391 14.383 1 80.69 89 ALA A O 1
ATOM 660 N N . LEU A 1 90 ? -12.914 -19.438 12.688 1 76.5 90 LEU A N 1
ATOM 661 C CA . LEU A 1 90 ? -11.93 -18.797 13.555 1 76.5 90 LEU A CA 1
ATOM 662 C C . LEU A 1 90 ? -12.602 -17.781 14.484 1 76.5 90 LEU A C 1
ATOM 664 O O . LEU A 1 90 ? -12.273 -17.719 15.672 1 76.5 90 LEU A O 1
ATOM 668 N N . PHE A 1 91 ? -13.438 -17.047 13.992 1 76.56 91 PHE A N 1
ATOM 669 C CA . PHE A 1 91 ? -14.141 -16.047 14.781 1 76.56 91 PHE A CA 1
ATOM 670 C C . PHE A 1 91 ? -15.031 -16.703 15.828 1 76.56 91 PHE A C 1
ATOM 672 O O . PHE A 1 91 ? -15.117 -16.25 16.969 1 76.56 91 PHE A O 1
ATOM 679 N N . ALA A 1 92 ? -15.742 -17.719 15.359 1 75.81 92 ALA A N 1
ATOM 680 C CA . ALA A 1 92 ? -16.609 -18.453 16.281 1 75.81 92 ALA A CA 1
ATOM 681 C C . ALA A 1 92 ? -15.812 -19.031 17.438 1 75.81 92 ALA A C 1
ATOM 683 O O . ALA A 1 92 ? -16.281 -19.031 18.578 1 75.81 92 ALA A O 1
ATOM 684 N N . SER A 1 93 ? -14.711 -19.516 17.125 1 78.12 93 SER A N 1
ATOM 685 C CA . SER A 1 93 ? -13.883 -20.125 18.156 1 78.12 93 SER A CA 1
ATOM 686 C C . SER A 1 93 ? -13.414 -19.078 19.156 1 78.12 93 SER A C 1
ATOM 688 O O . SER A 1 93 ? -13.297 -19.359 20.359 1 78.12 93 SER A O 1
ATOM 690 N N . LYS A 1 94 ? -13.258 -17.891 18.75 1 72.06 94 LYS A N 1
ATOM 691 C CA . LYS A 1 94 ? -12.734 -16.828 19.609 1 72.06 94 LYS A CA 1
ATOM 692 C C . LYS A 1 94 ? -13.859 -16.156 20.391 1 72.06 94 LYS A C 1
ATOM 694 O O . LYS A 1 94 ? -13.688 -15.82 21.562 1 72.06 94 LYS A O 1
ATOM 699 N N . ILE A 1 95 ? -14.875 -15.875 19.797 1 67.69 95 ILE A N 1
ATOM 700 C CA . ILE A 1 95 ? -15.961 -15.141 20.438 1 67.69 95 ILE A CA 1
ATOM 701 C C . ILE A 1 95 ? -16.906 -16.125 21.125 1 67.69 95 ILE A C 1
ATOM 703 O O . ILE A 1 95 ? -17.688 -15.727 22 1 67.69 95 ILE A O 1
ATOM 707 N N . GLY A 1 96 ? -16.828 -17.344 20.938 1 64.75 96 GLY A N 1
ATOM 708 C CA . GLY A 1 96 ? -17.609 -18.375 21.609 1 64.75 96 GLY A CA 1
ATOM 709 C C . GLY A 1 96 ? -19.016 -18.484 21.062 1 64.75 96 GLY A C 1
ATOM 710 O O . GLY A 1 96 ? -19.844 -19.219 21.625 1 64.75 96 GLY A O 1
ATOM 711 N N . PHE A 1 97 ? -19.438 -17.531 20.234 1 61.75 97 PHE A N 1
ATOM 712 C CA . PHE A 1 97 ? -20.766 -17.734 19.656 1 61.75 97 PHE A CA 1
ATOM 713 C C . PHE A 1 97 ? -20.688 -17.703 18.141 1 61.75 97 PHE A C 1
ATOM 715 O O . PHE A 1 97 ? -19.812 -17.047 17.562 1 61.75 97 PHE A O 1
ATOM 722 N N . PRO A 1 98 ? -21.625 -18.484 17.547 1 59 98 PRO A N 1
ATOM 723 C CA . PRO A 1 98 ? -21.578 -18.625 16.094 1 59 98 PRO A CA 1
ATOM 724 C C . PRO A 1 98 ? -21.75 -17.297 15.367 1 59 98 PRO A C 1
ATOM 726 O O . PRO A 1 98 ? -22.656 -16.516 15.719 1 59 98 PRO A O 1
ATOM 729 N N . LEU A 1 99 ? -20.859 -16.922 14.453 1 58.88 99 LEU A N 1
ATOM 730 C CA . LEU A 1 99 ? -20.797 -15.664 13.711 1 58.88 99 LEU A CA 1
ATOM 731 C C . LEU A 1 99 ? -22.078 -15.422 12.93 1 58.88 99 LEU A C 1
ATOM 733 O O . LEU A 1 99 ? -22.484 -14.273 12.727 1 58.88 99 LEU A O 1
ATOM 737 N N . TYR A 1 100 ? -22.688 -16.562 12.516 1 57.97 100 TYR A N 1
ATOM 738 C CA . TYR A 1 100 ? -23.906 -16.375 11.727 1 57.97 100 TYR A CA 1
ATOM 739 C C . TYR A 1 100 ? -24.984 -15.648 12.531 1 57.97 100 TYR A C 1
ATOM 741 O O . TYR A 1 100 ? -25.875 -15.016 11.961 1 57.97 100 TYR A O 1
ATOM 749 N N . LEU A 1 101 ? -24.797 -15.82 13.727 1 54.84 101 LEU A N 1
ATOM 750 C CA . LEU A 1 101 ? -25.734 -15.109 14.578 1 54.84 101 LEU A CA 1
ATOM 751 C C . LEU A 1 101 ? -25.438 -13.617 14.594 1 54.84 101 LEU A C 1
ATOM 753 O O . LEU A 1 101 ? -26.344 -12.797 14.758 1 54.84 101 LEU A O 1
ATOM 757 N N . VAL A 1 102 ? -24.266 -13.422 14.336 1 58.41 102 VAL A N 1
ATOM 758 C CA . VAL A 1 102 ? -23.859 -12.023 14.43 1 58.41 102 VAL A CA 1
ATOM 759 C C . VAL A 1 102 ? -23.797 -11.406 13.039 1 58.41 102 VAL A C 1
ATOM 761 O O . VAL A 1 102 ? -24.078 -10.219 12.859 1 58.41 102 VAL A O 1
ATOM 764 N N . LEU A 1 103 ? -23.531 -12.32 12.07 1 64.19 103 LEU A N 1
ATOM 765 C CA . LEU A 1 103 ? -23.453 -11.812 10.703 1 64.19 103 LEU A CA 1
ATOM 766 C C . LEU A 1 103 ? -24.312 -12.656 9.766 1 64.19 103 LEU A C 1
ATOM 768 O O . LEU A 1 103 ? -23.797 -13.516 9.047 1 64.19 103 LEU A O 1
ATOM 772 N N . PRO A 1 104 ? -25.594 -12.359 9.797 1 68.56 104 PRO A N 1
ATOM 773 C CA . PRO A 1 104 ? -26.531 -13.18 9.016 1 68.56 104 PRO A CA 1
ATOM 774 C C . PRO A 1 104 ? -26.422 -12.922 7.512 1 68.56 104 PRO A C 1
ATOM 776 O O . PRO A 1 104 ? -27.406 -13.07 6.785 1 68.56 104 PRO A O 1
ATOM 779 N N . PHE A 1 105 ? -25.266 -12.656 7.09 1 82.62 105 PHE A N 1
ATOM 780 C CA . PHE A 1 105 ? -25.109 -12.359 5.668 1 82.62 105 PHE A CA 1
ATOM 781 C C . PHE A 1 105 ? -24.609 -13.586 4.914 1 82.62 105 PHE A C 1
ATOM 783 O O . PHE A 1 105 ? -23.828 -14.375 5.453 1 82.62 105 PHE A O 1
ATOM 790 N N . THR A 1 106 ? -25.234 -13.75 3.703 1 87.44 106 THR A N 1
ATOM 791 C CA . THR A 1 106 ? -24.703 -14.766 2.809 1 87.44 106 THR A CA 1
ATOM 792 C C . THR A 1 106 ? -23.312 -14.367 2.324 1 87.44 106 THR A C 1
ATOM 794 O O . THR A 1 106 ? -22.875 -13.227 2.502 1 87.44 106 THR A O 1
ATOM 797 N N . ASP A 1 107 ? -22.609 -15.32 1.745 1 88 107 ASP A N 1
ATOM 798 C CA . ASP A 1 107 ? -21.281 -15.055 1.194 1 88 107 ASP A CA 1
ATOM 799 C C . ASP A 1 107 ? -21.344 -13.945 0.142 1 88 107 ASP A C 1
ATOM 801 O O . ASP A 1 107 ? -20.484 -13.062 0.116 1 88 107 ASP A O 1
ATOM 805 N N . GLY A 1 108 ? -22.328 -14.047 -0.669 1 89.38 108 GLY A N 1
ATOM 806 C CA . GLY A 1 108 ? -22.5 -13.031 -1.69 1 89.38 108 GLY A CA 1
ATOM 807 C C . GLY A 1 108 ? -22.734 -11.648 -1.117 1 89.38 108 GLY A C 1
ATOM 808 O O . GLY A 1 108 ? -22.188 -10.656 -1.623 1 89.38 108 GLY A O 1
ATOM 809 N N . GLN A 1 109 ? -23.531 -11.57 -0.067 1 91.12 109 GLN A N 1
ATOM 810 C CA . GLN A 1 109 ? -23.828 -10.297 0.573 1 91.12 109 GLN A CA 1
ATOM 811 C C . GLN A 1 109 ? -22.594 -9.719 1.247 1 91.12 109 GLN A C 1
ATOM 813 O O . GLN A 1 109 ? -22.359 -8.508 1.213 1 91.12 109 GLN A O 1
ATOM 818 N N . LEU A 1 110 ? -21.844 -10.578 1.843 1 90.69 110 LEU A N 1
ATOM 819 C CA . LEU A 1 110 ? -20.609 -10.125 2.488 1 90.69 110 LEU A CA 1
ATOM 820 C C . LEU A 1 110 ? -19.641 -9.57 1.46 1 90.69 110 LEU A C 1
ATOM 822 O O . LEU A 1 110 ? -19 -8.539 1.692 1 90.69 110 LEU A O 1
ATOM 826 N N . LEU A 1 111 ? -19.531 -10.273 0.363 1 92.62 111 LEU A N 1
ATOM 827 C CA . LEU A 1 111 ? -18.656 -9.812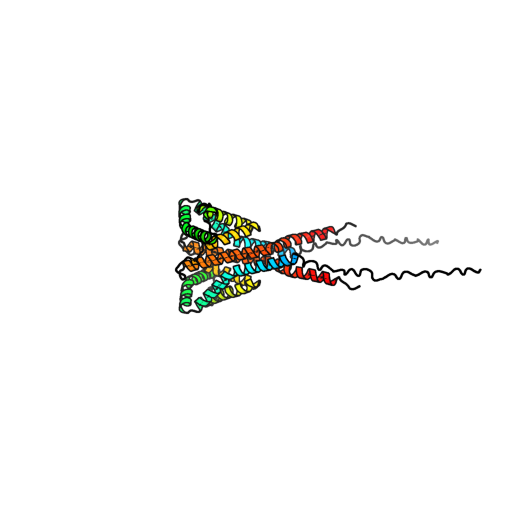 -0.709 1 92.62 111 LEU A CA 1
ATOM 828 C C . LEU A 1 111 ? -19.141 -8.477 -1.265 1 92.62 111 LEU A C 1
ATOM 830 O O . LEU A 1 111 ? -18.328 -7.586 -1.539 1 92.62 111 LEU A O 1
ATOM 834 N N . LEU A 1 112 ? -20.406 -8.391 -1.41 1 94.12 112 LEU A N 1
ATOM 835 C CA . LEU A 1 112 ? -20.969 -7.152 -1.933 1 94.12 112 LEU A CA 1
ATOM 836 C C . LEU A 1 112 ? -20.734 -5.996 -0.963 1 94.12 112 LEU A C 1
ATOM 838 O O . LEU A 1 112 ? -20.359 -4.898 -1.377 1 94.12 112 LEU A O 1
ATOM 842 N N . LEU A 1 113 ? -20.953 -6.25 0.289 1 95 113 LEU A N 1
ATOM 843 C CA . LEU A 1 113 ? -20.734 -5.219 1.301 1 95 113 LEU A CA 1
ATOM 844 C C . LEU A 1 113 ? -19.266 -4.781 1.332 1 95 113 LEU A C 1
ATOM 846 O O . LEU A 1 113 ? -18.984 -3.588 1.425 1 95 113 LEU A O 1
ATOM 850 N N . GLY A 1 114 ? -18.391 -5.777 1.33 1 96.38 114 GLY A N 1
ATOM 851 C CA . GLY A 1 114 ? -16.969 -5.461 1.263 1 96.38 114 GLY A CA 1
ATOM 852 C C . GLY A 1 114 ? -16.594 -4.648 0.035 1 96.38 114 GLY A C 1
ATOM 853 O O . GLY A 1 114 ? -15.859 -3.67 0.133 1 96.38 114 GLY A O 1
ATOM 854 N N . THR A 1 115 ? -17.141 -5.039 -1.073 1 97.5 115 THR A N 1
ATOM 855 C CA . THR A 1 115 ? -16.844 -4.379 -2.342 1 97.5 115 THR A CA 1
ATOM 856 C C . THR A 1 115 ? -17.359 -2.939 -2.334 1 97.5 115 THR A C 1
ATOM 858 O O . THR A 1 115 ? -16.656 -2.029 -2.781 1 97.5 115 THR A O 1
ATOM 861 N N . LEU A 1 116 ? -18.531 -2.705 -1.809 1 97.88 116 LEU A N 1
ATOM 862 C CA . LEU A 1 116 ? -19.094 -1.361 -1.714 1 97.88 116 LEU A CA 1
ATOM 863 C C . LEU A 1 116 ? -18.266 -0.495 -0.764 1 97.88 116 LEU A C 1
ATOM 865 O O . LEU A 1 116 ? -18.016 0.678 -1.048 1 97.88 116 LEU A O 1
ATOM 869 N N . THR A 1 117 ? -17.875 -1.076 0.38 1 98.62 117 THR A N 1
ATOM 870 C CA . THR A 1 117 ? -17.031 -0.362 1.33 1 98.62 117 THR A CA 1
ATOM 871 C C . THR A 1 117 ? -15.727 0.06 0.676 1 98.62 117 THR A C 1
ATOM 873 O O . THR A 1 117 ? -15.281 1.201 0.835 1 98.62 117 THR A O 1
ATOM 876 N N . GLU A 1 118 ? -15.172 -0.852 -0.033 1 98.69 118 GLU A N 1
ATOM 877 C CA . GLU A 1 118 ? -13.914 -0.617 -0.745 1 98.69 118 GLU A CA 1
ATOM 878 C C . GLU A 1 118 ? -14.07 0.481 -1.793 1 98.69 118 GLU A C 1
ATOM 880 O O . GLU A 1 118 ? -13.297 1.441 -1.814 1 98.69 118 GLU A O 1
ATOM 885 N N . GLY A 1 119 ? -15.039 0.397 -2.666 1 98.69 119 GLY A N 1
ATOM 886 C CA . GLY A 1 119 ? -15.258 1.348 -3.744 1 98.69 119 GLY A CA 1
ATOM 887 C C . GLY A 1 119 ? -15.617 2.736 -3.25 1 98.69 119 GLY A C 1
ATOM 888 O O . GLY A 1 119 ? -15 3.725 -3.65 1 98.69 119 GLY A O 1
ATOM 889 N N . VAL A 1 120 ? -16.609 2.824 -2.363 1 98.81 120 VAL A N 1
ATOM 890 C CA . VAL A 1 120 ? -17.047 4.105 -1.824 1 98.81 120 VAL A CA 1
ATOM 891 C C . VAL A 1 120 ? -15.922 4.738 -1.01 1 98.81 120 VAL A C 1
ATOM 893 O O . VAL A 1 120 ? -15.672 5.941 -1.113 1 98.81 120 VAL A O 1
ATOM 896 N N . GLY A 1 121 ? -15.258 3.877 -0.23 1 98.88 121 GLY A N 1
ATOM 897 C CA . GLY A 1 121 ? -14.125 4.367 0.538 1 98.88 121 GLY A CA 1
ATOM 898 C C . GLY A 1 121 ? -13.031 4.977 -0.326 1 98.88 121 GLY A C 1
ATOM 899 O O . GLY A 1 121 ? -12.469 6.02 0.02 1 98.88 121 GLY A O 1
ATOM 900 N N . ALA A 1 122 ? -12.773 4.352 -1.443 1 98.94 122 ALA A N 1
ATOM 901 C CA . ALA A 1 122 ? -11.734 4.832 -2.35 1 98.94 122 ALA A CA 1
ATOM 902 C C . ALA A 1 122 ? -12.102 6.195 -2.928 1 98.94 122 ALA A C 1
ATOM 904 O O . ALA A 1 122 ? -11.266 7.105 -2.967 1 98.94 122 ALA A O 1
ATOM 905 N N . VAL A 1 123 ? -13.297 6.363 -3.318 1 98.88 123 VAL A N 1
ATOM 906 C CA . VAL A 1 123 ? -13.75 7.617 -3.904 1 98.88 123 VAL A CA 1
ATOM 907 C C . VAL A 1 123 ? -13.703 8.727 -2.855 1 98.88 123 VAL A C 1
ATOM 909 O O . VAL A 1 123 ? -13.203 9.82 -3.123 1 98.88 123 VAL A O 1
ATOM 912 N N . LEU A 1 124 ? -14.188 8.422 -1.672 1 98.88 124 LEU A N 1
ATOM 913 C CA . LEU A 1 124 ? -14.203 9.406 -0.597 1 98.88 124 LEU A CA 1
ATOM 914 C C . LEU A 1 124 ? -12.789 9.766 -0.162 1 98.88 124 LEU A C 1
ATOM 916 O O . LEU A 1 124 ? -12.516 10.922 0.178 1 98.88 124 LEU A O 1
ATOM 920 N N . PHE A 1 125 ? -11.922 8.789 -0.12 1 98.81 125 PHE A N 1
ATOM 921 C CA . PHE A 1 125 ? -10.555 9.062 0.285 1 98.81 125 PHE A CA 1
ATOM 922 C C . PHE A 1 125 ? -9.875 10.008 -0.697 1 98.81 125 PHE A C 1
ATOM 924 O O . PHE A 1 125 ? -9.148 10.914 -0.289 1 98.81 125 PHE A O 1
ATOM 931 N N . VAL A 1 126 ? -10.07 9.789 -2.014 1 98.81 126 VAL A N 1
ATOM 932 C CA . VAL A 1 126 ? -9.523 10.688 -3.021 1 98.81 126 VAL A CA 1
ATOM 933 C C . VAL A 1 126 ? -10.016 12.117 -2.771 1 98.81 126 VAL A C 1
ATOM 935 O O . VAL A 1 126 ? -9.273 13.078 -2.965 1 98.81 126 VAL A O 1
ATOM 938 N N . ALA A 1 127 ? -11.211 12.266 -2.252 1 98.12 127 ALA A N 1
ATOM 939 C CA . ALA A 1 127 ? -11.805 13.57 -1.953 1 98.12 127 ALA A CA 1
ATOM 940 C C . ALA A 1 127 ? -11.328 14.094 -0.605 1 98.12 127 ALA A C 1
ATOM 942 O O . ALA A 1 127 ? -11.906 15.031 -0.054 1 98.12 127 ALA A O 1
ATOM 943 N N . ASP A 1 128 ? -10.359 13.422 -0.055 1 97.5 128 ASP A N 1
ATOM 944 C CA . ASP A 1 128 ? -9.711 13.859 1.175 1 97.5 128 ASP A CA 1
ATOM 945 C C . ASP A 1 128 ? -10.656 13.742 2.369 1 97.5 128 ASP A C 1
ATOM 947 O O . ASP A 1 128 ? -10.594 14.555 3.295 1 97.5 128 ASP A O 1
ATOM 951 N N . SER A 1 129 ? -11.5 12.734 2.346 1 97.5 129 SER A N 1
ATOM 952 C CA . SER A 1 129 ? -12.453 12.492 3.424 1 97.5 129 SER A CA 1
ATOM 953 C C . SER A 1 129 ? -11.898 11.5 4.441 1 97.5 129 SER A C 1
ATOM 955 O O . SER A 1 129 ? -11.367 10.445 4.066 1 97.5 129 SER A O 1
ATOM 957 N N . SER A 1 130 ? -12.031 11.805 5.734 1 98 130 SER A N 1
ATOM 958 C CA . SER A 1 130 ? -11.609 10.891 6.789 1 98 130 SER A CA 1
ATOM 959 C C . SER A 1 130 ? -12.477 9.633 6.809 1 98 130 SER A C 1
ATOM 961 O O . SER A 1 130 ? -12.008 8.555 7.184 1 98 130 SER A O 1
ATOM 963 N N . LEU A 1 131 ? -13.664 9.812 6.414 1 98.56 131 LEU A N 1
ATOM 964 C CA . LEU A 1 131 ? -14.547 8.656 6.336 1 98.56 131 LEU A CA 1
ATOM 965 C C . LEU A 1 131 ? -14.031 7.648 5.312 1 98.56 131 LEU A C 1
ATOM 967 O O . LEU A 1 131 ? -14.078 6.438 5.547 1 98.56 131 LEU A O 1
ATOM 971 N N . GLY A 1 132 ? -13.633 8.141 4.168 1 98.81 132 GLY A N 1
ATOM 972 C CA . GLY A 1 132 ? -13.062 7.258 3.168 1 98.81 132 GLY A CA 1
ATOM 973 C C . GLY A 1 132 ? -11.875 6.461 3.688 1 98.81 132 GLY A C 1
ATOM 974 O O . GLY A 1 132 ? -11.781 5.254 3.441 1 98.81 132 GLY A O 1
ATOM 975 N N . ALA A 1 133 ? -11 7.137 4.434 1 98.88 133 ALA A N 1
ATOM 976 C CA . ALA A 1 133 ? -9.844 6.465 5.016 1 98.88 133 ALA A CA 1
ATOM 977 C C . ALA A 1 133 ? -10.273 5.375 5.996 1 98.88 133 ALA A C 1
ATOM 979 O O . ALA A 1 133 ? -9.742 4.266 5.977 1 98.88 133 ALA A O 1
ATOM 980 N N . LYS A 1 134 ? -11.203 5.676 6.828 1 98.81 134 LYS A N 1
ATOM 981 C CA . LYS A 1 134 ? -11.68 4.715 7.816 1 98.81 134 LYS A CA 1
ATOM 982 C C . LYS A 1 134 ? -12.344 3.518 7.145 1 98.81 134 LYS A C 1
ATOM 984 O O . LYS A 1 134 ? -12.203 2.383 7.605 1 98.81 134 LYS A O 1
ATOM 989 N N . MET A 1 135 ? -13.086 3.783 6.121 1 98.88 135 MET A N 1
ATOM 990 C CA . MET A 1 135 ? -13.711 2.693 5.379 1 98.88 135 MET A CA 1
ATOM 991 C C . MET A 1 135 ? -12.656 1.771 4.773 1 98.88 135 MET A C 1
ATOM 993 O O . MET A 1 135 ? -12.773 0.548 4.859 1 98.88 135 MET A O 1
ATOM 997 N N . LEU A 1 136 ? -11.688 2.326 4.188 1 98.94 136 LEU A N 1
ATOM 998 C CA . LEU A 1 136 ? -10.625 1.521 3.582 1 98.94 136 LEU A CA 1
ATOM 999 C C . LEU A 1 136 ? -9.828 0.785 4.648 1 98.94 136 LEU A C 1
ATOM 1001 O O . LEU A 1 136 ? -9.359 -0.334 4.418 1 98.94 136 LEU A O 1
ATOM 1005 N N . MET A 1 137 ? -9.602 1.425 5.816 1 98.88 137 MET A N 1
ATOM 1006 C CA . MET A 1 137 ? -8.945 0.742 6.926 1 98.88 137 MET A CA 1
ATOM 1007 C C . MET A 1 137 ? -9.758 -0.464 7.383 1 98.88 137 MET A C 1
ATOM 1009 O O . MET A 1 137 ? -9.211 -1.545 7.598 1 98.88 137 MET A O 1
ATOM 1013 N N . LEU A 1 138 ? -11.047 -0.268 7.512 1 98.31 138 LEU A N 1
ATOM 1014 C CA . LEU A 1 138 ? -11.922 -1.369 7.895 1 98.31 138 LEU A CA 1
ATOM 1015 C C . LEU A 1 138 ? -11.875 -2.488 6.859 1 98.31 138 LEU A C 1
ATOM 1017 O O . LEU A 1 138 ? -11.758 -3.664 7.215 1 98.31 138 LEU A O 1
ATOM 1021 N N . PHE A 1 139 ? -12.008 -2.119 5.633 1 98.25 139 PHE A N 1
ATOM 1022 C CA . PHE A 1 139 ? -11.961 -3.094 4.547 1 98.25 139 PHE A CA 1
ATOM 1023 C C . PHE A 1 139 ? -10.68 -3.92 4.617 1 98.25 139 PHE A C 1
ATOM 1025 O O . PHE A 1 139 ? -10.734 -5.152 4.621 1 98.25 139 PHE A O 1
ATOM 1032 N N . THR A 1 140 ? -9.5 -3.232 4.629 1 98.38 140 THR A N 1
ATOM 1033 C CA . THR A 1 140 ? -8.219 -3.928 4.609 1 98.38 140 THR A CA 1
ATOM 1034 C C . THR A 1 140 ? -8.039 -4.762 5.875 1 98.38 140 THR A C 1
ATOM 1036 O O . THR A 1 140 ? -7.465 -5.852 5.828 1 98.38 140 THR A O 1
ATOM 1039 N N . LEU A 1 141 ? -8.508 -4.285 7.008 1 97.38 141 LEU A N 1
ATOM 1040 C CA . LEU A 1 141 ? -8.391 -4.992 8.281 1 97.38 141 LEU A CA 1
ATOM 1041 C C . LEU A 1 141 ? -9.148 -6.312 8.234 1 97.38 141 LEU A C 1
ATOM 1043 O O . LEU A 1 141 ? -8.672 -7.324 8.75 1 97.38 141 LEU A O 1
ATOM 1047 N N . VAL A 1 142 ? -10.266 -6.316 7.609 1 94 142 VAL A N 1
ATOM 1048 C CA . VAL A 1 142 ? -11.125 -7.492 7.609 1 94 142 VAL A CA 1
ATOM 1049 C C . VAL A 1 142 ? -10.719 -8.438 6.48 1 94 142 VAL A C 1
ATOM 1051 O O . VAL A 1 142 ? -10.539 -9.633 6.703 1 94 142 VAL A O 1
ATOM 1054 N N . VAL A 1 143 ? -10.5 -7.891 5.27 1 96 143 VAL A N 1
ATOM 1055 C CA . VAL A 1 143 ? -10.297 -8.727 4.09 1 96 143 VAL A CA 1
ATOM 1056 C C . VAL A 1 143 ? -8.938 -9.414 4.172 1 96 143 VAL A C 1
ATOM 1058 O O . VAL A 1 143 ? -8.758 -10.523 3.668 1 96 143 VAL A O 1
ATOM 1061 N N . THR A 1 144 ? -7.957 -8.859 4.812 1 97.25 144 THR A N 1
ATOM 1062 C CA . THR A 1 144 ? -6.574 -9.32 4.785 1 97.25 144 THR A CA 1
ATOM 1063 C C . THR A 1 144 ? -6.449 -10.688 5.453 1 97.25 144 THR A C 1
ATOM 1065 O O . THR A 1 144 ? -5.984 -11.641 4.832 1 97.25 144 THR A O 1
ATOM 1068 N N . PRO A 1 145 ? -6.914 -10.859 6.691 1 94.88 145 PRO A N 1
ATOM 1069 C CA . PRO A 1 145 ? -6.766 -12.188 7.293 1 94.88 145 PRO A CA 1
ATOM 1070 C C . PRO A 1 145 ? -7.73 -13.211 6.699 1 94.88 145 PRO A C 1
ATOM 1072 O O . PRO A 1 145 ? -7.539 -14.422 6.875 1 94.88 145 PRO A O 1
ATOM 1075 N N . VAL A 1 146 ? -8.766 -12.773 5.992 1 92.75 146 VAL A N 1
ATOM 1076 C CA . VAL A 1 146 ? -9.734 -13.688 5.406 1 92.75 146 VAL A CA 1
ATOM 1077 C C . VAL A 1 146 ? -9.219 -14.203 4.062 1 92.75 146 VAL A C 1
ATOM 1079 O O . VAL A 1 146 ? -9.211 -15.406 3.814 1 92.75 146 VAL A O 1
ATOM 1082 N N . MET A 1 147 ? -8.75 -13.266 3.223 1 94.44 147 MET A N 1
ATOM 1083 C CA . MET A 1 147 ? -8.414 -13.625 1.847 1 94.44 147 MET A CA 1
ATOM 1084 C C . MET A 1 147 ? -6.945 -14.016 1.729 1 94.44 147 MET A C 1
ATOM 1086 O O . MET A 1 147 ? -6.555 -14.688 0.775 1 94.44 147 MET A O 1
ATOM 1090 N N . HIS A 1 148 ? -6.113 -13.578 2.688 1 96.56 148 HIS A N 1
ATOM 1091 C CA . HIS A 1 148 ? -4.672 -13.773 2.553 1 96.56 148 HIS A CA 1
ATOM 1092 C C . HIS A 1 148 ? -4.098 -14.492 3.773 1 96.56 148 HIS A C 1
ATOM 1094 O O . HIS A 1 148 ? -3.021 -14.133 4.254 1 96.56 148 HIS A O 1
ATOM 1100 N N . ALA A 1 149 ? -4.84 -15.5 4.223 1 94.38 149 ALA A N 1
ATOM 1101 C CA . ALA A 1 149 ? -4.402 -16.297 5.363 1 94.38 149 ALA A CA 1
ATOM 1102 C C . ALA A 1 149 ? -3.312 -17.297 4.953 1 94.38 149 ALA A C 1
ATOM 1104 O O . ALA A 1 149 ? -3.545 -18.5 4.922 1 94.38 149 ALA A O 1
ATOM 1105 N N . PHE A 1 150 ? -2.129 -16.797 4.73 1 95.5 150 PHE A N 1
ATOM 1106 C CA . PHE A 1 150 ? -1.033 -17.609 4.211 1 95.5 150 PHE A CA 1
ATOM 1107 C C . PHE A 1 150 ? -0.641 -18.688 5.207 1 95.5 150 PHE A C 1
ATOM 1109 O O . PHE A 1 150 ? -0.11 -19.734 4.82 1 95.5 150 PHE A O 1
ATOM 1116 N N . TRP A 1 151 ? -0.958 -18.547 6.5 1 93.69 151 TRP A N 1
ATOM 1117 C CA . TRP A 1 151 ? -0.597 -19.516 7.539 1 93.69 151 TRP A CA 1
ATOM 1118 C C . TRP A 1 151 ? -1.439 -20.781 7.422 1 93.69 151 TRP A C 1
ATOM 1120 O O . TRP A 1 151 ? -1.13 -21.797 8.047 1 93.69 151 TRP A O 1
ATOM 1130 N N . LEU A 1 152 ? -2.486 -20.75 6.602 1 91.88 152 LEU A N 1
ATOM 1131 C CA . LEU A 1 152 ? -3.326 -21.938 6.41 1 91.88 152 LEU A CA 1
ATOM 1132 C C . LEU A 1 152 ? -2.838 -22.766 5.227 1 91.88 152 LEU A C 1
ATOM 1134 O O . LEU A 1 152 ? -3.332 -23.859 4.988 1 91.88 152 LEU A O 1
ATOM 1138 N N . ILE A 1 153 ? -1.887 -22.234 4.461 1 93.56 153 ILE A N 1
ATOM 1139 C CA . ILE A 1 153 ? -1.307 -22.984 3.344 1 93.56 153 ILE A CA 1
ATOM 1140 C C . ILE A 1 153 ? -0.225 -23.922 3.857 1 93.56 153 ILE A C 1
ATOM 1142 O O . ILE A 1 153 ? 0.784 -23.484 4.414 1 93.56 153 ILE A O 1
ATOM 1146 N N . PRO A 1 154 ? -0.329 -25.188 3.684 1 94.25 154 PRO A N 1
ATOM 1147 C CA . PRO A 1 154 ? 0.539 -26.172 4.324 1 94.25 154 PRO A CA 1
ATOM 1148 C C . PRO A 1 154 ? 1.984 -26.094 3.838 1 94.25 154 PRO A C 1
ATOM 1150 O O . PRO A 1 154 ? 2.916 -26.203 4.641 1 94.25 154 PRO A O 1
ATOM 1153 N N . ASP A 1 155 ? 2.254 -25.922 2.514 1 95.94 155 ASP A N 1
ATOM 1154 C CA . ASP A 1 155 ? 3.609 -25.875 1.977 1 95.94 155 ASP A CA 1
ATOM 1155 C C . ASP A 1 155 ? 4.164 -24.453 2.025 1 95.94 155 ASP A C 1
ATOM 1157 O O . ASP A 1 155 ? 3.934 -23.656 1.11 1 95.94 155 ASP A O 1
ATOM 1161 N N . LYS A 1 156 ? 4.988 -24.188 2.961 1 93.25 156 LYS A N 1
ATOM 1162 C CA . LYS A 1 156 ? 5.512 -22.844 3.193 1 93.25 156 LYS A CA 1
ATOM 1163 C C . LYS A 1 156 ? 6.496 -22.453 2.102 1 93.25 156 LYS A C 1
ATOM 1165 O O . LYS A 1 156 ? 6.844 -21.266 1.977 1 93.25 156 LYS A O 1
ATOM 1170 N N . HIS A 1 157 ? 6.945 -23.297 1.374 1 90.19 157 HIS A N 1
ATOM 1171 C CA . HIS A 1 157 ? 7.918 -22.984 0.332 1 90.19 157 HIS A CA 1
ATOM 1172 C C . HIS A 1 157 ? 7.246 -22.875 -1.032 1 90.19 157 HIS A C 1
ATOM 1174 O O . HIS A 1 157 ? 7.902 -22.547 -2.025 1 90.19 157 HIS A O 1
ATOM 1180 N N . SER A 1 158 ? 5.945 -23.047 -1.088 1 93.69 158 SER A N 1
ATOM 1181 C CA . SER A 1 158 ? 5.211 -22.969 -2.346 1 93.69 158 SER A CA 1
ATOM 1182 C C . SER A 1 158 ? 5.07 -21.531 -2.814 1 93.69 158 SER A C 1
ATOM 1184 O O . SER A 1 158 ? 5.152 -20.594 -2.01 1 93.69 158 SER A O 1
ATOM 1186 N N . ALA A 1 159 ? 4.898 -21.359 -4.094 1 91.94 159 ALA A N 1
ATOM 1187 C CA . ALA A 1 159 ? 4.648 -20.047 -4.676 1 91.94 159 ALA A CA 1
ATOM 1188 C C . ALA A 1 159 ? 3.373 -19.422 -4.113 1 91.94 159 ALA A C 1
ATOM 1190 O O . ALA A 1 159 ? 3.314 -18.219 -3.879 1 91.94 159 ALA A O 1
ATOM 1191 N N . GLY A 1 160 ? 2.373 -20.281 -3.918 1 94.94 160 GLY A N 1
ATOM 1192 C CA . GLY A 1 160 ? 1.121 -19.797 -3.359 1 94.94 160 GLY A CA 1
ATOM 1193 C C . GLY A 1 160 ? 1.277 -19.188 -1.976 1 94.94 160 GLY A C 1
ATOM 1194 O O . GLY A 1 160 ? 0.667 -18.172 -1.665 1 94.94 160 GLY A O 1
ATOM 1195 N N . TYR A 1 161 ? 2.08 -19.844 -1.127 1 96.75 161 TYR A N 1
ATOM 1196 C CA . TYR A 1 161 ? 2.363 -19.328 0.209 1 96.75 161 TYR A CA 1
ATOM 1197 C C . TYR A 1 161 ? 3.014 -17.953 0.138 1 96.75 161 TYR A C 1
ATOM 1199 O O . TYR A 1 161 ? 2.58 -17.031 0.816 1 96.75 161 TYR A O 1
ATOM 1207 N N . GLN A 1 162 ? 3.971 -17.828 -0.698 1 95.25 162 GLN A N 1
ATOM 1208 C CA . GLN A 1 162 ? 4.723 -16.578 -0.808 1 95.25 162 GLN A CA 1
ATOM 1209 C C . GLN A 1 162 ? 3.842 -15.453 -1.346 1 95.25 162 GLN A C 1
ATOM 1211 O O . GLN A 1 162 ? 3.91 -14.32 -0.862 1 95.25 162 GLN A O 1
ATOM 1216 N N . VAL A 1 163 ? 3.049 -15.789 -2.32 1 96.81 163 VAL A N 1
ATOM 1217 C CA . VAL A 1 163 ? 2.186 -14.789 -2.93 1 96.81 163 VAL A CA 1
ATOM 1218 C C . VAL A 1 163 ? 1.193 -14.258 -1.896 1 96.81 163 VAL A C 1
ATOM 1220 O O . VAL A 1 163 ? 1.035 -13.047 -1.74 1 96.81 163 VAL A O 1
ATOM 1223 N N . GLU A 1 164 ? 0.538 -15.156 -1.157 1 97.38 164 GLU A N 1
ATOM 1224 C CA . GLU A 1 164 ? -0.453 -14.734 -0.172 1 97.38 164 GLU A CA 1
ATOM 1225 C C . GLU A 1 164 ? 0.2 -13.961 0.97 1 97.38 164 GLU A C 1
ATOM 1227 O O . GLU A 1 164 ? -0.392 -13.023 1.51 1 97.38 164 GLU A O 1
ATOM 1232 N N . MET A 1 165 ? 1.38 -14.367 1.335 1 97.81 165 MET A N 1
ATOM 1233 C CA . MET A 1 165 ? 2.098 -13.664 2.389 1 97.81 165 MET A CA 1
ATOM 1234 C C . MET A 1 165 ? 2.406 -12.227 1.969 1 97.81 165 MET A C 1
ATOM 1236 O O . MET A 1 165 ? 2.199 -11.289 2.742 1 97.81 165 MET A O 1
ATOM 1240 N N . ILE A 1 166 ? 2.9 -12.039 0.777 1 97.81 166 ILE A N 1
ATOM 1241 C CA . ILE A 1 166 ? 3.244 -10.703 0.288 1 97.81 166 ILE A CA 1
ATOM 1242 C C . ILE A 1 166 ? 1.978 -9.859 0.151 1 97.81 166 ILE A C 1
ATOM 1244 O O . ILE A 1 166 ? 1.983 -8.664 0.456 1 97.81 166 ILE A O 1
ATOM 1248 N N . MET A 1 167 ? 0.906 -10.516 -0.317 1 98.44 167 MET A N 1
ATOM 1249 C CA . MET A 1 167 ? -0.367 -9.805 -0.398 1 98.44 167 MET A CA 1
ATOM 1250 C C . MET A 1 167 ? -0.812 -9.32 0.979 1 98.44 167 MET A C 1
ATOM 1252 O O . MET A 1 167 ? -1.28 -8.195 1.127 1 98.44 167 MET A O 1
ATOM 1256 N N . PHE A 1 168 ? -0.682 -10.195 1.951 1 98.56 168 PHE A N 1
ATOM 1257 C CA . PHE A 1 168 ? -1.009 -9.844 3.326 1 98.56 168 PHE A CA 1
ATOM 1258 C C . PHE A 1 168 ? -0.18 -8.648 3.789 1 98.56 168 PHE A C 1
ATOM 1260 O O . PHE A 1 168 ? -0.724 -7.668 4.305 1 98.56 168 PHE A O 1
ATOM 1267 N N . TYR A 1 169 ? 1.098 -8.711 3.58 1 98.69 169 TYR A N 1
ATOM 1268 C CA . TYR A 1 169 ? 2 -7.656 4.023 1 98.69 169 TYR A CA 1
ATOM 1269 C C . TYR A 1 169 ? 1.695 -6.344 3.309 1 98.69 169 TYR A C 1
ATOM 1271 O O . TYR A 1 169 ? 1.759 -5.273 3.912 1 98.69 169 TYR A O 1
ATOM 1279 N N . LYS A 1 170 ? 1.427 -6.391 2.068 1 98.75 170 LYS A N 1
ATOM 1280 C CA . LYS A 1 170 ? 1.137 -5.168 1.325 1 98.75 170 LYS A CA 1
ATOM 1281 C C . LYS A 1 170 ? -0.158 -4.523 1.812 1 98.75 170 LYS A C 1
ATOM 1283 O O . LYS A 1 170 ? -0.259 -3.297 1.88 1 98.75 170 LYS A O 1
ATOM 1288 N N . ASN A 1 171 ? -1.146 -5.367 2.164 1 98.81 171 ASN A N 1
ATOM 1289 C CA . ASN A 1 171 ? -2.361 -4.812 2.75 1 98.81 171 ASN A CA 1
ATOM 1290 C C . ASN A 1 171 ? -2.084 -4.156 4.102 1 98.81 171 ASN A C 1
ATOM 1292 O O . ASN A 1 171 ? -2.682 -3.131 4.43 1 98.81 171 ASN A O 1
ATOM 1296 N N . VAL A 1 172 ? -1.218 -4.758 4.875 1 98.81 172 VAL A N 1
ATOM 1297 C CA . VAL A 1 172 ? -0.81 -4.148 6.137 1 98.81 172 VAL A CA 1
ATOM 1298 C C . VAL A 1 172 ? -0.134 -2.807 5.863 1 98.81 172 VAL A C 1
ATOM 1300 O O . VAL A 1 172 ? -0.366 -1.832 6.586 1 98.81 172 VAL A O 1
ATOM 1303 N N . ALA A 1 173 ? 0.7 -2.758 4.859 1 98.94 173 ALA A N 1
ATOM 1304 C CA . ALA A 1 173 ? 1.352 -1.509 4.473 1 98.94 173 ALA A CA 1
ATOM 1305 C C . ALA A 1 173 ? 0.321 -0.448 4.094 1 98.94 173 ALA A C 1
ATOM 1307 O O . ALA A 1 173 ? 0.425 0.706 4.52 1 98.94 173 ALA A O 1
ATOM 1308 N N . MET A 1 174 ? -0.647 -0.854 3.332 1 98.94 174 MET A N 1
ATOM 1309 C CA . MET A 1 174 ? -1.668 0.099 2.906 1 98.94 174 MET A CA 1
ATOM 1310 C C . MET A 1 174 ? -2.498 0.574 4.094 1 98.94 174 MET A C 1
ATOM 1312 O O . MET A 1 174 ? -2.867 1.748 4.168 1 98.94 174 MET A O 1
ATOM 1316 N N . PHE A 1 175 ? -2.838 -0.333 5.008 1 98.94 175 PHE A N 1
ATOM 1317 C CA . PHE A 1 175 ? -3.486 0.071 6.25 1 98.94 175 PHE A CA 1
ATOM 1318 C C . PHE A 1 175 ? -2.629 1.081 7.004 1 98.94 175 PHE A C 1
ATOM 1320 O O . PHE A 1 175 ? -3.139 2.09 7.496 1 98.94 175 PHE A O 1
ATOM 1327 N N . GLY A 1 176 ? -1.356 0.862 7.125 1 98.94 176 GLY A N 1
ATOM 1328 C CA . GLY A 1 176 ? -0.43 1.765 7.789 1 98.94 176 GLY A CA 1
ATOM 1329 C C . GLY A 1 176 ? -0.391 3.146 7.164 1 98.94 176 GLY A C 1
ATOM 1330 O O . GLY A 1 176 ? -0.308 4.152 7.871 1 98.94 176 GLY A O 1
ATOM 1331 N N . ALA A 1 177 ? -0.416 3.164 5.863 1 98.94 177 ALA A N 1
ATOM 1332 C CA . ALA A 1 177 ? -0.425 4.441 5.16 1 98.94 177 ALA A CA 1
ATOM 1333 C C . ALA A 1 177 ? -1.671 5.254 5.508 1 98.94 177 ALA A C 1
ATOM 1335 O O . ALA A 1 177 ? -1.591 6.465 5.719 1 98.94 177 ALA A O 1
ATOM 1336 N N . LEU A 1 178 ? -2.807 4.566 5.574 1 98.94 178 LEU A N 1
ATOM 1337 C CA . LEU A 1 178 ? -4.047 5.238 5.941 1 98.94 178 LEU A CA 1
ATOM 1338 C C . LEU A 1 178 ? -3.992 5.723 7.387 1 98.94 178 LEU A C 1
ATOM 1340 O O . LEU A 1 178 ? -4.535 6.785 7.711 1 98.94 178 LEU A O 1
ATOM 1344 N N . LEU A 1 179 ? -3.334 4.953 8.188 1 98.75 179 LEU A N 1
ATOM 1345 C CA . LEU A 1 179 ? -3.211 5.32 9.594 1 98.75 179 LEU A CA 1
ATOM 1346 C C . LEU A 1 179 ? -2.389 6.594 9.75 1 98.75 179 LEU A C 1
ATOM 1348 O O . LEU A 1 179 ? -2.793 7.512 10.469 1 98.75 179 LEU A O 1
ATOM 1352 N N . PHE A 1 180 ? -1.198 6.695 9.117 1 98.38 180 PHE A N 1
ATOM 1353 C CA . PHE A 1 180 ? -0.418 7.91 9.312 1 98.38 180 PHE A CA 1
ATOM 1354 C C . PHE A 1 180 ? -1.05 9.086 8.578 1 98.38 180 PHE A C 1
ATOM 1356 O O . PHE A 1 180 ? -0.897 10.234 8.984 1 98.38 180 PHE A O 1
ATOM 1363 N N . TRP A 1 181 ? -1.702 8.82 7.484 1 98.31 181 TRP A N 1
ATOM 1364 C CA . TRP A 1 181 ? -2.482 9.875 6.855 1 98.31 181 TRP A CA 1
ATOM 1365 C C . TRP A 1 181 ? -3.545 10.414 7.809 1 98.31 181 TRP A C 1
ATOM 1367 O O . TRP A 1 181 ? -3.662 11.625 8 1 98.31 181 TRP A O 1
ATOM 1377 N N . HIS A 1 182 ? -4.312 9.508 8.422 1 98.06 182 HIS A N 1
ATOM 1378 C CA . HIS A 1 182 ? -5.395 9.867 9.328 1 98.06 182 HIS A CA 1
ATOM 1379 C C . HIS A 1 182 ? -4.867 10.625 10.547 1 98.06 182 HIS A C 1
ATOM 1381 O O . HIS A 1 182 ? -5.477 11.594 10.992 1 98.06 182 HIS A O 1
ATOM 1387 N N . ALA A 1 183 ? -3.793 10.203 11.047 1 97.12 183 ALA A N 1
ATOM 1388 C CA . ALA A 1 183 ? -3.199 10.805 12.242 1 97.12 183 ALA A CA 1
ATOM 1389 C C . ALA A 1 183 ? -2.787 12.25 11.984 1 97.12 183 ALA A C 1
ATOM 1391 O O . ALA A 1 183 ? -2.902 13.102 12.867 1 97.12 183 ALA A O 1
ATOM 1392 N N . THR A 1 184 ? -2.34 12.555 10.805 1 96.31 184 THR A N 1
ATOM 1393 C CA . THR A 1 184 ? -1.744 13.859 10.547 1 96.31 184 THR A CA 1
ATOM 1394 C C . THR A 1 184 ? -2.746 14.781 9.859 1 96.31 184 THR A C 1
ATOM 1396 O O . THR A 1 184 ? -2.482 15.977 9.688 1 96.31 184 THR A O 1
ATOM 1399 N N . ARG A 1 185 ? -3.836 14.266 9.5 1 94.81 185 ARG A N 1
ATOM 1400 C CA . ARG A 1 185 ? -4.832 14.992 8.719 1 94.81 185 ARG A CA 1
ATOM 1401 C C . ARG A 1 185 ? -5.234 16.297 9.406 1 94.81 185 ARG A C 1
ATOM 1403 O O . ARG A 1 185 ? -5.332 17.328 8.758 1 94.81 185 ARG A O 1
ATOM 1410 N N . PRO A 1 186 ? -5.449 16.375 10.742 1 92.69 186 PRO A N 1
ATOM 1411 C CA . PRO A 1 186 ? -5.859 17.625 11.383 1 92.69 186 PRO A CA 1
ATOM 1412 C C . PRO A 1 186 ? -4.836 18.75 11.211 1 92.69 186 PRO A C 1
ATOM 1414 O O . PRO A 1 186 ? -5.207 19.906 11.008 1 92.69 186 PRO A O 1
ATOM 1417 N N . VAL A 1 187 ? -3.611 18.391 11.289 1 91.19 187 VAL A N 1
ATOM 1418 C CA . VAL A 1 187 ? -2.547 19.375 11.133 1 91.19 187 VAL A CA 1
ATOM 1419 C C . VAL A 1 187 ? -2.521 19.875 9.688 1 91.19 187 VAL A C 1
ATOM 1421 O O . VAL A 1 187 ? -2.395 21.078 9.445 1 91.19 187 VAL A O 1
ATOM 1424 N N . VAL A 1 188 ? -2.721 19.016 8.797 1 92.56 188 VAL A N 1
ATOM 1425 C CA . VAL A 1 188 ? -2.654 19.359 7.375 1 92.56 188 VAL A CA 1
ATOM 1426 C C . VAL A 1 188 ? -3.854 20.219 6.992 1 92.56 188 VAL A C 1
ATOM 1428 O O . VAL A 1 188 ? -3.701 21.234 6.32 1 92.56 188 VAL A O 1
ATOM 1431 N N . VAL A 1 189 ? -5.016 19.859 7.41 1 89.81 189 VAL A N 1
ATOM 1432 C CA . VAL A 1 189 ? -6.234 20.594 7.109 1 89.81 189 VAL A CA 1
ATOM 1433 C C . VAL A 1 189 ? -6.195 21.953 7.805 1 89.81 189 VAL A C 1
ATOM 1435 O O . VAL A 1 189 ? -6.637 22.969 7.242 1 89.81 189 VAL A O 1
ATOM 1438 N N . GLY A 1 190 ? -5.723 21.984 9.023 1 85.69 190 GLY A N 1
ATOM 1439 C CA . GLY A 1 190 ? -5.586 23.25 9.75 1 85.69 190 GLY A CA 1
ATOM 1440 C C . GLY A 1 190 ? -4.668 24.234 9.07 1 85.69 190 GLY A C 1
ATOM 1441 O O . GLY A 1 190 ? -4.891 25.453 9.133 1 85.69 190 GLY A O 1
ATOM 1442 N N . SER A 1 191 ? -3.672 23.766 8.469 1 81.19 191 SER A N 1
ATOM 1443 C CA . SER A 1 191 ? -2.713 24.641 7.797 1 81.19 191 SER A CA 1
ATOM 1444 C C . SER A 1 191 ? -3.328 25.281 6.562 1 81.19 191 SER A C 1
ATOM 1446 O O . SER A 1 191 ? -2.869 26.344 6.113 1 81.19 191 SER A O 1
ATOM 1448 N N . ARG A 1 192 ? -4.266 24.688 6.074 1 75.62 192 ARG A N 1
ATOM 1449 C CA . ARG A 1 192 ? -4.953 25.219 4.902 1 75.62 192 ARG A CA 1
ATOM 1450 C C . ARG A 1 192 ? -5.926 26.328 5.301 1 75.62 192 ARG A C 1
ATOM 1452 O O . ARG A 1 192 ? -6.156 27.266 4.531 1 75.62 192 ARG A O 1
ATOM 1459 N N . ARG A 1 193 ? -6.512 26.172 6.543 1 65.94 193 ARG A N 1
ATOM 1460 C CA . ARG A 1 193 ? -7.5 27.125 7.031 1 65.94 193 ARG A CA 1
ATOM 1461 C C . ARG A 1 193 ? -6.832 28.375 7.598 1 65.94 193 ARG A C 1
ATOM 1463 O O . ARG A 1 193 ? -7.355 29.484 7.465 1 65.94 193 ARG A O 1
ATOM 1470 N N . GLY A 1 194 ? -5.715 28.125 8.445 1 56.41 194 GLY A N 1
ATOM 1471 C CA . GLY A 1 194 ? -5.035 29.266 9.047 1 56.41 194 GLY A CA 1
ATOM 1472 C C . GLY A 1 194 ? -4.383 30.188 8.023 1 56.41 194 GLY A C 1
ATOM 1473 O O . GLY A 1 194 ? -4.25 31.391 8.258 1 56.41 194 GLY A O 1
ATOM 1474 N N . GLY A 1 195 ? -3.816 29.578 7.062 1 49.59 195 GLY A N 1
ATOM 1475 C CA . GLY A 1 195 ? -3.348 30.516 6.047 1 49.59 195 GLY A CA 1
ATOM 1476 C C . GLY A 1 195 ? -4.434 31.453 5.543 1 49.59 195 GLY A C 1
ATOM 1477 O O . GLY A 1 195 ? -4.145 32.562 5.098 1 49.59 195 GLY A O 1
ATOM 1478 N N . ALA A 1 196 ? -5.641 30.984 5.793 1 46.53 196 ALA A N 1
ATOM 1479 C CA . ALA A 1 196 ? -6.742 31.844 5.359 1 46.53 196 ALA A CA 1
ATOM 1480 C C . ALA A 1 196 ? -7.066 32.906 6.41 1 46.53 196 ALA A C 1
ATOM 1482 O O . ALA A 1 196 ? -7.465 34 6.078 1 46.53 196 ALA A O 1
ATOM 1483 N N . ARG A 1 197 ? -6.824 32.562 7.742 1 47.81 197 ARG A N 1
ATOM 1484 C CA . ARG A 1 197 ? -7.195 33.5 8.805 1 47.81 197 ARG A CA 1
ATOM 1485 C C . ARG A 1 197 ? -6.176 34.625 8.922 1 47.81 197 ARG A C 1
ATOM 1487 O O . ARG A 1 197 ? -6.512 35.719 9.344 1 47.81 197 ARG A O 1
ATOM 1494 N N . GLY A 1 198 ? -4.953 34.25 8.656 1 45.66 198 GLY A N 1
ATOM 1495 C CA . GLY A 1 198 ? -3.996 35.344 8.773 1 45.66 198 GLY A CA 1
ATOM 1496 C C . GLY A 1 198 ? -4.309 36.531 7.848 1 45.66 198 GLY A C 1
ATOM 1497 O O . GLY A 1 198 ? -3.994 37.656 8.164 1 45.66 198 GLY A O 1
ATOM 1498 N N . ILE A 1 199 ? -4.918 36.156 6.867 1 46.12 199 ILE A N 1
ATOM 1499 C CA . ILE A 1 199 ? -5.227 37.219 5.922 1 46.12 199 ILE A CA 1
ATOM 1500 C C . ILE A 1 199 ? -6.418 38.031 6.426 1 46.12 199 ILE A C 1
ATOM 1502 O O . ILE A 1 199 ? -6.457 39.25 6.277 1 46.12 199 ILE A O 1
ATOM 1506 N N . SER A 1 200 ? -7.289 37.375 7.176 1 46.66 200 SER A N 1
ATOM 1507 C CA . SER A 1 200 ? -8.5 38.094 7.586 1 46.66 200 SER A CA 1
ATOM 1508 C C . SER A 1 200 ? -8.227 39.031 8.742 1 46.66 200 SER A C 1
ATOM 1510 O O . SER A 1 200 ? -8.82 40.125 8.82 1 46.66 200 SER A O 1
ATOM 1512 N N . SER A 1 201 ? -7.371 38.719 9.719 1 49.09 201 SER A N 1
ATOM 1513 C CA . SER A 1 201 ? -7.141 39.562 10.883 1 49.09 201 SER A CA 1
ATOM 1514 C C . SER A 1 201 ? -6.32 40.781 10.508 1 49.09 201 SER A C 1
ATOM 1516 O O . SER A 1 201 ? -6.461 41.844 11.125 1 49.09 201 SER A O 1
ATOM 1518 N N . ALA A 1 202 ? -5.484 40.719 9.492 1 47.09 202 ALA A N 1
ATOM 1519 C CA . ALA A 1 202 ? -4.695 41.875 9.062 1 47.09 202 ALA A CA 1
ATOM 1520 C C . ALA A 1 202 ? -5.574 42.906 8.383 1 47.09 202 ALA A C 1
ATOM 1522 O O . ALA A 1 202 ? -5.344 44.125 8.523 1 47.09 202 ALA A O 1
ATOM 1523 N N . VAL A 1 203 ? -6.652 42.469 7.848 1 49.25 203 VAL A N 1
ATOM 1524 C CA . VAL A 1 203 ? -7.512 43.375 7.109 1 49.25 203 VAL A CA 1
ATOM 1525 C C . VAL A 1 203 ? -8.422 44.125 8.078 1 49.25 203 VAL A C 1
ATOM 1527 O O . VAL A 1 203 ? -8.734 45.312 7.863 1 49.25 203 VAL A O 1
ATOM 1530 N N . GLY A 1 204 ? -8.727 43.531 9.266 1 46.78 204 GLY A N 1
ATOM 1531 C CA . GLY A 1 204 ? -9.641 44.156 10.211 1 46.78 204 GLY A CA 1
ATOM 1532 C C . GLY A 1 204 ? -9.008 45.312 10.984 1 46.78 204 GLY A C 1
ATOM 1533 O O . GLY A 1 204 ? -9.688 46.031 11.727 1 46.78 204 GLY A O 1
ATOM 1534 N N . ARG A 1 205 ? -7.645 45.375 11.008 1 44.31 205 ARG A N 1
ATOM 1535 C CA . ARG A 1 205 ? -7.023 46.438 11.82 1 44.31 205 ARG A CA 1
ATOM 1536 C C . ARG A 1 205 ? -6.848 47.719 11.016 1 44.31 205 ARG A C 1
ATOM 1538 O O . ARG A 1 205 ? -6.285 48.688 11.508 1 44.31 205 ARG A O 1
ATOM 1545 N N . VAL A 1 206 ? -7.172 47.625 9.734 1 43.75 206 VAL A N 1
ATOM 1546 C CA . VAL A 1 206 ? -7.156 48.906 9.039 1 43.75 206 VAL A CA 1
ATOM 1547 C C . VAL A 1 206 ? -8.375 49.75 9.453 1 43.75 206 VAL A C 1
ATOM 1549 O O . VAL A 1 206 ? -9.469 49.562 8.93 1 43.75 206 VAL A O 1
ATOM 1552 N N . LYS A 1 207 ? -8.531 49.969 10.805 1 41.41 207 LYS A N 1
ATOM 1553 C CA . LYS A 1 207 ? -9.508 50.969 11.234 1 41.41 207 LYS A CA 1
ATOM 1554 C C . LYS A 1 207 ? -9.281 52.312 10.523 1 41.41 207 LYS A C 1
ATOM 1556 O O . LYS A 1 207 ? -8.156 52.812 10.492 1 41.41 207 LYS A O 1
ATOM 1561 N N . TRP A 1 208 ? -10.242 52.719 9.633 1 45.22 208 TRP A N 1
ATOM 1562 C CA . TRP A 1 208 ? -10.484 54.062 9.117 1 45.22 208 TRP A CA 1
ATOM 1563 C C . TRP A 1 208 ? -10.477 55.094 10.25 1 45.22 208 TRP A C 1
ATOM 1565 O O . TRP A 1 208 ? -11.336 55.062 11.141 1 45.22 208 TRP A O 1
ATOM 1575 N N . GLU A 1 209 ? -9.5 55.438 11.008 1 31.28 209 GLU A N 1
ATOM 1576 C CA . GLU A 1 209 ? -9.508 56.75 11.656 1 31.28 209 GLU A CA 1
ATOM 1577 C C . GLU A 1 209 ? -9.359 57.844 10.633 1 31.28 209 GLU A C 1
ATOM 1579 O O . GLU A 1 209 ? -8.648 57.719 9.633 1 31.28 209 GLU A O 1
ATOM 1584 N N . MET B 1 1 ? -11.055 64.812 99.938 1 27.7 1 MET B N 1
ATOM 1585 C CA . MET B 1 1 ? -11.336 63.562 99.375 1 27.7 1 MET B CA 1
ATOM 1586 C C . MET B 1 1 ? -11.188 63.625 97.812 1 27.7 1 MET B C 1
ATOM 1588 O O . MET B 1 1 ? -12.125 64 97.125 1 27.7 1 MET B O 1
ATOM 1592 N N . ASN B 1 2 ? -10.008 64.125 97.312 1 30.08 2 ASN B N 1
ATOM 1593 C CA . ASN B 1 2 ? -9.539 64.5 96 1 30.08 2 ASN B CA 1
ATOM 1594 C C . ASN B 1 2 ? -9.461 63.281 95.062 1 30.08 2 ASN B C 1
ATOM 1596 O O . ASN B 1 2 ? -8.711 62.344 95.312 1 30.08 2 ASN B O 1
ATOM 1600 N N . ARG B 1 3 ? -10.625 62.875 94.5 1 31.95 3 ARG B N 1
ATOM 1601 C CA . ARG B 1 3 ? -10.844 61.781 93.562 1 31.95 3 ARG B CA 1
ATOM 1602 C C . ARG B 1 3 ? -10.039 62 92.312 1 31.95 3 ARG B C 1
ATOM 1604 O O . ARG B 1 3 ? -10.234 63 91.562 1 31.95 3 ARG B O 1
ATOM 1611 N N . ARG B 1 4 ? -8.711 61.625 92.25 1 32.97 4 ARG B N 1
ATOM 1612 C CA . ARG B 1 4 ? -7.785 61.625 91.125 1 32.97 4 ARG B CA 1
ATOM 1613 C C . ARG B 1 4 ? -8.336 60.781 90 1 32.97 4 ARG B C 1
ATOM 1615 O O . ARG B 1 4 ? -8.758 59.656 90.188 1 32.97 4 ARG B O 1
ATOM 1622 N N . PHE B 1 5 ? -9.016 61.469 89 1 34.97 5 PHE B N 1
ATOM 1623 C CA . PHE B 1 5 ? -9.547 60.969 87.75 1 34.97 5 PHE B CA 1
ATOM 1624 C C . PHE B 1 5 ? -8.461 60.281 86.938 1 34.97 5 PHE B C 1
ATOM 1626 O O . PHE B 1 5 ? -7.418 60.875 86.625 1 34.97 5 PHE B O 1
ATOM 1633 N N . GLY B 1 6 ? -8.109 59 87.188 1 30.45 6 GLY B N 1
ATOM 1634 C CA . GLY B 1 6 ? -7.164 58.156 86.438 1 30.45 6 GLY B CA 1
ATOM 1635 C C . GLY B 1 6 ? -7.441 58.125 84.938 1 30.45 6 GLY B C 1
ATOM 1636 O O . GLY B 1 6 ? -8.57 57.844 84.5 1 30.45 6 GLY B O 1
ATOM 1637 N N . LEU B 1 7 ? -6.801 59 84.125 1 34.28 7 LEU B N 1
ATOM 1638 C CA . LEU B 1 7 ? -6.809 59.094 82.688 1 34.28 7 LEU B CA 1
ATOM 1639 C C . LEU B 1 7 ? -6.512 57.719 82.062 1 34.28 7 LEU B C 1
ATOM 1641 O O . LEU B 1 7 ? -5.492 57.094 82.375 1 34.28 7 LEU B O 1
ATOM 1645 N N . GLY B 1 8 ? -7.492 56.844 81.75 1 31.42 8 GLY B N 1
ATOM 1646 C CA . GLY B 1 8 ? -7.5 55.562 81.062 1 31.42 8 GLY B CA 1
ATOM 1647 C C . GLY B 1 8 ? -6.773 55.562 79.75 1 31.42 8 GLY B C 1
ATOM 1648 O O . GLY B 1 8 ? -6.812 56.562 79 1 31.42 8 GLY B O 1
ATOM 1649 N N . ALA B 1 9 ? -5.582 54.938 79.688 1 36.75 9 ALA B N 1
ATOM 1650 C CA . ALA B 1 9 ? -4.668 54.656 78.562 1 36.75 9 ALA B CA 1
ATOM 1651 C C . ALA B 1 9 ? -5.418 54.125 77.375 1 36.75 9 ALA B C 1
ATOM 1653 O O . ALA B 1 9 ? -6.281 53.25 77.5 1 36.75 9 ALA B O 1
ATOM 1654 N N . THR B 1 10 ? -5.734 54.969 76.312 1 36.28 10 THR B N 1
ATOM 1655 C CA . THR B 1 10 ? -6.285 54.656 75 1 36.28 10 THR B CA 1
ATOM 1656 C C . THR B 1 10 ? -5.449 53.594 74.312 1 36.28 10 THR B C 1
ATOM 1658 O O . THR B 1 10 ? -4.242 53.781 74.125 1 36.28 10 THR B O 1
ATOM 1661 N N . GLY B 1 11 ? -5.535 52.281 74.625 1 34.06 11 GLY B N 1
ATOM 1662 C CA . GLY B 1 11 ? -4.895 51.156 73.938 1 34.06 11 GLY B CA 1
ATOM 1663 C C . GLY B 1 11 ? -5.086 51.156 72.438 1 34.06 11 GLY B C 1
ATOM 1664 O O . GLY B 1 11 ? -6.211 51.281 72 1 34.06 11 GLY B O 1
ATOM 1665 N N . ALA B 1 12 ? -4.188 51.75 71.688 1 43.19 12 ALA B N 1
ATOM 1666 C CA . ALA B 1 12 ? -4.172 51.688 70.188 1 43.19 12 ALA B CA 1
ATOM 1667 C C . ALA B 1 12 ? -4.27 50.25 69.75 1 43.19 12 ALA B C 1
ATOM 1669 O O . ALA B 1 12 ? -3.648 49.344 70.312 1 43.19 12 ALA B O 1
ATOM 1670 N N . PRO B 1 13 ? -5.391 49.781 69.125 1 41.66 13 PRO B N 1
ATOM 1671 C CA . PRO B 1 13 ? -5.539 48.438 68.625 1 41.66 13 PRO B CA 1
ATOM 1672 C C . PRO B 1 13 ? -4.414 48.031 67.625 1 41.66 13 PRO B C 1
ATOM 1674 O O . PRO B 1 13 ? -3.963 48.844 66.812 1 41.66 13 PRO B O 1
ATOM 1677 N N . VAL B 1 14 ? -3.406 47.281 68.062 1 43.59 14 VAL B N 1
ATOM 1678 C CA . VAL B 1 14 ? -2.395 46.656 67.25 1 43.59 14 VAL B CA 1
ATOM 1679 C C . VAL B 1 14 ? -3.068 45.875 66.125 1 43.59 14 VAL B C 1
ATOM 1681 O O . VAL B 1 14 ? -3.852 44.969 66.375 1 43.59 14 VAL B O 1
ATOM 1684 N N . TRP B 1 15 ? -3.266 46.531 64.938 1 40.16 15 TRP B N 1
ATOM 1685 C CA . TRP B 1 15 ? -3.691 45.844 63.688 1 40.16 15 TRP B CA 1
ATOM 1686 C C . TRP B 1 15 ? -2.818 44.625 63.406 1 40.16 15 TRP B C 1
ATOM 1688 O O . TRP B 1 15 ? -1.593 44.75 63.344 1 40.16 15 TRP B O 1
ATOM 1698 N N . ASP B 1 16 ? -3.145 43.469 63.969 1 43.53 16 ASP B N 1
ATOM 1699 C CA . ASP B 1 16 ? -2.514 42.188 63.594 1 43.53 16 ASP B CA 1
ATOM 1700 C C . ASP B 1 16 ? -2.387 42.062 62.094 1 43.53 16 ASP B C 1
ATOM 1702 O O . ASP B 1 16 ? -3.393 41.969 61.375 1 43.53 16 ASP B O 1
ATOM 1706 N N . LYS B 1 17 ? -1.346 42.531 61.438 1 45.28 17 LYS B N 1
ATOM 1707 C CA . LYS B 1 17 ? -0.935 42.312 60.062 1 45.28 17 LYS B CA 1
ATOM 1708 C C . LYS B 1 17 ? -0.93 40.844 59.688 1 45.28 17 LYS B C 1
ATOM 1710 O O . LYS B 1 17 ? -0.459 40.469 58.594 1 45.28 17 LYS B O 1
ATOM 1715 N N . ARG B 1 18 ? -1.142 39.969 60.625 1 48.91 18 ARG B N 1
ATOM 1716 C CA . ARG B 1 18 ? -1.037 38.625 60.094 1 48.91 18 ARG B CA 1
ATOM 1717 C C . ARG B 1 18 ? -2.131 38.344 59.062 1 48.91 18 ARG B C 1
ATOM 1719 O O . ARG B 1 18 ? -3.211 37.875 59.406 1 48.91 18 ARG B O 1
ATOM 1726 N N . ARG B 1 19 ? -2.625 39.438 58.312 1 40.34 19 ARG B N 1
ATOM 1727 C CA . ARG B 1 19 ? -3.58 39.125 57.281 1 40.34 19 ARG B CA 1
ATOM 1728 C C . ARG B 1 19 ? -3.125 37.906 56.469 1 40.34 19 ARG B C 1
ATOM 1730 O O . ARG B 1 19 ? -1.938 37.562 56.469 1 40.34 19 ARG B O 1
ATOM 1737 N N . ASP B 1 20 ? -4.027 37.438 55.438 1 40.62 20 ASP B N 1
ATOM 1738 C CA . ASP B 1 20 ? -4.332 36.281 54.594 1 40.62 20 ASP B CA 1
ATOM 1739 C C . ASP B 1 20 ? -3.23 36.062 53.562 1 40.62 20 ASP B C 1
ATOM 1741 O O . ASP B 1 20 ? -3.127 36.812 52.562 1 40.62 20 ASP B O 1
ATOM 1745 N N . ALA B 1 21 ? -1.998 35.812 54 1 47.03 21 ALA B N 1
ATOM 1746 C CA . ALA B 1 21 ? -1.188 35.219 52.938 1 47.03 21 ALA B CA 1
ATOM 1747 C C . ALA B 1 21 ? -1.96 34.094 52.219 1 47.03 21 ALA B C 1
ATOM 1749 O O . ALA B 1 21 ? -1.973 32.969 52.656 1 47.03 21 ALA B O 1
ATOM 1750 N N . ARG B 1 22 ? -3.145 34.312 51.625 1 46.31 22 ARG B N 1
ATOM 1751 C CA . ARG B 1 22 ? -3.682 33.375 50.656 1 46.31 22 ARG B CA 1
ATOM 1752 C C . ARG B 1 22 ? -2.611 32.969 49.656 1 46.31 22 ARG B C 1
ATOM 1754 O O . ARG B 1 22 ? -2.033 33.812 48.969 1 46.31 22 ARG B O 1
ATOM 1761 N N . SER B 1 23 ? -1.869 31.906 49.969 1 45.72 23 SER B N 1
ATOM 1762 C CA . SER B 1 23 ? -1.081 31.172 48.969 1 45.72 23 SER B CA 1
ATOM 1763 C C . SER B 1 23 ? -1.783 31.141 47.625 1 45.72 23 SER B C 1
ATOM 1765 O O . SER B 1 23 ? -2.926 30.688 47.531 1 45.72 23 SER B O 1
ATOM 1767 N N . PHE B 1 24 ? -1.576 32.156 46.781 1 45.25 24 PHE B N 1
ATOM 1768 C CA . PHE B 1 24 ? -1.856 31.969 45.375 1 45.25 24 PHE B CA 1
ATOM 1769 C C . PHE B 1 24 ? -1.316 30.625 44.875 1 45.25 24 PHE B C 1
ATOM 1771 O O . PHE B 1 24 ? -0.125 30.5 44.594 1 45.25 24 PHE B O 1
ATOM 1778 N N . ARG B 1 25 ? -1.776 29.5 45.5 1 45.66 25 ARG B N 1
ATOM 1779 C CA . ARG B 1 25 ? -1.532 28.281 44.75 1 45.66 25 ARG B CA 1
ATOM 1780 C C . ARG B 1 25 ? -1.85 28.469 43.25 1 45.66 25 ARG B C 1
ATOM 1782 O O . ARG B 1 25 ? -3.01 28.656 42.906 1 45.66 25 ARG B O 1
ATOM 1789 N N . HIS B 1 26 ? -0.979 29.031 42.531 1 43.62 26 HIS B N 1
ATOM 1790 C CA . HIS B 1 26 ? -1.106 28.812 41.094 1 43.62 26 HIS B CA 1
ATOM 1791 C C . HIS B 1 26 ? -1.484 27.375 40.781 1 43.62 26 HIS B C 1
ATOM 1793 O O . HIS B 1 26 ? -0.723 26.453 41.094 1 43.62 26 HIS B O 1
ATOM 1799 N N . SER B 1 27 ? -2.701 27.016 40.875 1 44.62 27 SER B N 1
ATOM 1800 C CA . SER B 1 27 ? -3.062 25.766 40.219 1 44.62 27 SER B CA 1
ATOM 1801 C C . SER B 1 27 ? -2.289 25.562 38.906 1 44.62 27 SER B C 1
ATOM 1803 O O . SER B 1 27 ? -2.432 26.344 37.969 1 44.62 27 SER B O 1
ATOM 1805 N N . ARG B 1 28 ? -1.084 25.141 39.031 1 46.12 28 ARG B N 1
ATOM 1806 C CA . ARG B 1 28 ? -0.532 24.641 37.781 1 46.12 28 ARG B CA 1
ATOM 1807 C C . ARG B 1 28 ? -1.63 24.062 36.906 1 46.12 28 ARG B C 1
ATOM 1809 O O . ARG B 1 28 ? -2.314 23.109 37.281 1 46.12 28 ARG B O 1
ATOM 1816 N N . GLY B 1 29 ? -2.238 24.797 36.094 1 43 29 GLY B N 1
ATOM 1817 C CA . GLY B 1 29 ? -3.162 24.297 35.094 1 43 29 GLY B CA 1
ATOM 1818 C C . GLY B 1 29 ? -2.768 22.938 34.531 1 43 29 GLY B C 1
ATOM 1819 O O . GLY B 1 29 ? -1.585 22.594 34.5 1 43 29 GLY B O 1
ATOM 1820 N N . ALA B 1 30 ? -3.584 21.922 34.719 1 48.44 30 ALA B N 1
ATOM 1821 C CA . ALA B 1 30 ? -3.424 20.625 34.094 1 48.44 30 ALA B CA 1
ATOM 1822 C C . ALA B 1 30 ? -2.682 20.75 32.75 1 48.44 30 ALA B C 1
ATOM 1824 O O . ALA B 1 30 ? -2.908 21.688 32 1 48.44 30 ALA B O 1
ATOM 1825 N N . PRO B 1 31 ? -1.407 20.234 32.781 1 47.09 31 PRO B N 1
ATOM 1826 C CA . PRO B 1 31 ? -0.789 20.297 31.453 1 47.09 31 PRO B CA 1
ATOM 1827 C C . PRO B 1 31 ? -1.815 20.281 30.312 1 47.09 31 PRO B C 1
ATOM 1829 O O . PRO B 1 31 ? -2.758 19.484 30.344 1 47.09 31 PRO B O 1
ATOM 1832 N N . ARG B 1 32 ? -2.109 21.312 29.578 1 47.31 32 ARG B N 1
ATOM 1833 C CA . ARG B 1 32 ? -3.102 21.625 28.547 1 47.31 32 ARG B CA 1
ATOM 1834 C C . ARG B 1 32 ? -3.275 20.469 27.578 1 47.31 32 ARG B C 1
ATOM 1836 O O . ARG B 1 32 ? -2.301 19.812 27.203 1 47.31 32 ARG B O 1
ATOM 1843 N N . ARG B 1 33 ? -4.484 19.734 27.438 1 51.06 33 ARG B N 1
ATOM 1844 C CA . ARG B 1 33 ? -5.094 18.781 26.5 1 51.06 33 ARG B CA 1
ATOM 1845 C C . ARG B 1 33 ? -4.465 18.891 25.125 1 51.06 33 ARG B C 1
ATOM 1847 O O . ARG B 1 33 ? -4.441 17.922 24.359 1 51.06 33 ARG B O 1
ATOM 1854 N N . LYS B 1 34 ? -3.793 20.062 24.781 1 58.03 34 LYS B N 1
ATOM 1855 C CA . LYS B 1 34 ? -3.217 20.297 23.453 1 58.03 34 LYS B CA 1
ATOM 1856 C C . LYS B 1 34 ? -1.971 19.438 23.25 1 58.03 34 LYS B C 1
ATOM 1858 O O . LYS B 1 34 ? -1.812 18.812 22.188 1 58.03 34 LYS B O 1
ATOM 1863 N N . ASP B 1 35 ? -1.185 19.078 24.328 1 66.12 35 ASP B N 1
ATOM 1864 C CA . ASP B 1 35 ? 0.046 18.297 24.203 1 66.12 35 ASP B CA 1
ATOM 1865 C C . ASP B 1 35 ? -0.257 16.828 24 1 66.12 35 ASP B C 1
ATOM 1867 O O . ASP B 1 35 ? 0.414 16.156 23.203 1 66.12 35 ASP B O 1
ATOM 1871 N N . SER B 1 36 ? -1.37 16.406 24.562 1 74.25 36 SER B N 1
ATOM 1872 C CA . SER B 1 36 ? -1.728 14.992 24.453 1 74.25 36 SER B CA 1
ATOM 1873 C C . SER B 1 36 ? -2.174 14.648 23.031 1 74.25 36 SER B C 1
ATOM 1875 O O . SER B 1 36 ? -1.88 13.562 22.531 1 74.25 36 SER B O 1
ATOM 1877 N N . GLY B 1 37 ? -2.691 15.562 22.375 1 77.38 37 GLY B N 1
ATOM 1878 C CA . GLY B 1 37 ? -3.158 15.344 21.016 1 77.38 37 GLY B CA 1
ATOM 1879 C C . GLY B 1 37 ? -2.027 15.18 20.016 1 77.38 37 GLY B C 1
ATOM 1880 O O . GLY B 1 37 ? -2.068 14.289 19.172 1 77.38 37 GLY B O 1
ATOM 1881 N N . VAL B 1 38 ? -1.028 15.977 20.219 1 80.06 38 VAL B N 1
ATOM 1882 C CA . VAL B 1 38 ? 0.122 15.93 19.328 1 80.06 38 VAL B CA 1
ATOM 1883 C C . VAL B 1 38 ? 0.905 14.641 19.562 1 80.06 38 VAL B C 1
ATOM 1885 O O . VAL B 1 38 ? 1.371 14.008 18.609 1 80.06 38 VAL B O 1
ATOM 1888 N N . ALA B 1 39 ? 1.013 14.312 20.875 1 86.25 39 ALA B N 1
ATOM 1889 C CA . ALA B 1 39 ? 1.712 13.07 21.188 1 86.25 39 ALA B CA 1
ATOM 1890 C C . ALA B 1 39 ? 0.99 11.859 20.594 1 86.25 39 ALA B C 1
ATOM 1892 O O . ALA B 1 39 ? 1.629 10.938 20.094 1 86.25 39 ALA B O 1
ATOM 1893 N N . ALA B 1 40 ? -0.259 11.898 20.719 1 92 40 ALA B N 1
ATOM 1894 C CA . ALA B 1 40 ? -1.054 10.812 20.156 1 92 40 ALA B CA 1
ATOM 1895 C C . ALA B 1 40 ? -0.932 10.766 18.641 1 92 40 ALA B C 1
ATOM 1897 O O . ALA B 1 40 ? -0.888 9.688 18.047 1 92 40 ALA B O 1
ATOM 1898 N N . MET B 1 41 ? -0.897 11.875 18.078 1 92.62 41 MET B N 1
ATOM 1899 C CA . MET B 1 41 ? -0.712 11.969 16.625 1 92.62 41 MET B CA 1
ATOM 1900 C C . MET B 1 41 ? 0.623 11.359 16.203 1 92.62 41 MET B C 1
ATOM 1902 O O . MET B 1 41 ? 0.681 10.562 15.273 1 92.62 41 MET B O 1
ATOM 1906 N N . GLY B 1 42 ? 1.622 11.781 16.938 1 93.81 42 GLY B N 1
ATOM 1907 C CA . GLY B 1 42 ? 2.945 11.258 16.641 1 93.81 42 GLY B CA 1
ATOM 1908 C C . GLY B 1 42 ? 3.047 9.75 16.797 1 93.81 42 GLY B C 1
ATOM 1909 O O . GLY B 1 42 ? 3.658 9.07 15.977 1 93.81 42 GLY B O 1
ATOM 1910 N N . ALA B 1 43 ? 2.457 9.305 17.859 1 96.69 43 ALA B N 1
ATOM 1911 C CA . ALA B 1 43 ? 2.49 7.871 18.125 1 96.69 43 ALA B CA 1
ATOM 1912 C C . ALA B 1 43 ? 1.729 7.094 17.047 1 96.69 43 ALA B C 1
ATOM 1914 O O . ALA B 1 43 ? 2.201 6.059 16.578 1 96.69 43 ALA B O 1
ATOM 1915 N N . THR B 1 44 ? 0.598 7.559 16.703 1 97.94 44 THR B N 1
ATOM 1916 C CA . THR B 1 44 ? -0.21 6.891 15.68 1 97.94 44 THR B CA 1
ATOM 1917 C C . THR B 1 44 ? 0.488 6.93 14.328 1 97.94 44 THR B C 1
ATOM 1919 O O . THR B 1 44 ? 0.507 5.93 13.602 1 97.94 44 THR B O 1
ATOM 1922 N N . ALA B 1 45 ? 1.029 8.031 13.984 1 98 45 ALA B N 1
ATOM 1923 C CA . ALA B 1 45 ? 1.764 8.148 12.734 1 98 45 ALA B CA 1
ATOM 1924 C C . ALA B 1 45 ? 2.967 7.207 12.711 1 98 45 ALA B C 1
ATOM 1926 O O . ALA B 1 45 ? 3.283 6.613 11.68 1 98 45 ALA B O 1
ATOM 1927 N N . PHE B 1 46 ? 3.625 7.129 13.875 1 98 46 PHE B N 1
ATOM 1928 C CA . PHE B 1 46 ? 4.777 6.242 13.984 1 98 46 PHE B CA 1
ATOM 1929 C C . PHE B 1 46 ? 4.367 4.789 13.766 1 98 46 PHE B C 1
ATOM 1931 O O . PHE B 1 46 ? 5.031 4.059 13.023 1 98 46 PHE B O 1
ATOM 1938 N N . VAL B 1 47 ? 3.303 4.375 14.375 1 98.81 47 VAL B N 1
ATOM 1939 C CA . VAL B 1 47 ? 2.805 3.016 14.188 1 98.81 47 VAL B CA 1
ATOM 1940 C C . VAL B 1 47 ? 2.473 2.787 12.711 1 98.81 47 VAL B C 1
ATOM 1942 O O . VAL B 1 47 ? 2.783 1.731 12.156 1 98.81 47 VAL B O 1
ATOM 1945 N N . GLY B 1 48 ? 1.805 3.766 12.094 1 98.88 48 GLY B N 1
ATOM 1946 C CA . GLY B 1 48 ? 1.495 3.676 10.672 1 98.88 48 GLY B CA 1
ATOM 1947 C C . GLY B 1 48 ? 2.727 3.512 9.805 1 98.88 48 GLY B C 1
ATOM 1948 O O . GLY B 1 48 ? 2.738 2.693 8.883 1 98.88 48 GLY B O 1
ATOM 1949 N N . ARG B 1 49 ? 3.748 4.211 10.062 1 98.88 49 ARG B N 1
ATOM 1950 C CA . ARG B 1 49 ? 4.98 4.117 9.289 1 98.88 49 ARG B CA 1
ATOM 1951 C C . ARG B 1 49 ? 5.645 2.756 9.477 1 98.88 49 ARG B C 1
ATOM 1953 O O . ARG B 1 49 ? 6.227 2.207 8.539 1 98.88 49 ARG B O 1
ATOM 1960 N N . CYS B 1 50 ? 5.582 2.236 10.703 1 98.94 50 CYS B N 1
ATOM 1961 C CA . CYS B 1 50 ? 6.125 0.908 10.961 1 98.94 50 CYS B CA 1
ATOM 1962 C C . CYS B 1 50 ? 5.387 -0.149 10.148 1 98.94 50 CYS B C 1
ATOM 1964 O O . CYS B 1 50 ? 6.012 -1.009 9.523 1 98.94 50 CYS B O 1
ATOM 1966 N N . MET B 1 51 ? 4.121 -0.1 10.203 1 98.94 51 MET B N 1
ATOM 1967 C CA . MET B 1 51 ? 3.311 -1.046 9.445 1 98.94 51 MET B CA 1
ATOM 1968 C C . MET B 1 51 ? 3.594 -0.925 7.949 1 98.94 51 MET B C 1
ATOM 1970 O O . MET B 1 51 ? 3.74 -1.934 7.258 1 98.94 51 MET B O 1
ATOM 1974 N N . PHE B 1 52 ? 3.678 0.313 7.469 1 98.94 52 PHE B N 1
ATOM 1975 C CA . PHE B 1 52 ? 3.932 0.567 6.059 1 98.94 52 PHE B CA 1
ATOM 1976 C C . PHE B 1 52 ? 5.277 -0.017 5.637 1 98.94 52 PHE B C 1
ATOM 1978 O O . PHE B 1 52 ? 5.367 -0.712 4.621 1 98.94 52 PHE B O 1
ATOM 1985 N N . ALA B 1 53 ? 6.27 0.207 6.453 1 98.94 53 ALA B N 1
ATOM 1986 C CA . ALA B 1 53 ? 7.641 -0.123 6.082 1 98.94 53 ALA B CA 1
ATOM 1987 C C . ALA B 1 53 ? 7.914 -1.615 6.246 1 98.94 53 ALA B C 1
ATOM 1989 O O . ALA B 1 53 ? 8.906 -2.135 5.727 1 98.94 53 ALA B O 1
ATOM 1990 N N . PHE B 1 54 ? 7.125 -2.271 6.938 1 98.81 54 PHE B N 1
ATOM 1991 C CA . PHE B 1 54 ? 7.387 -3.654 7.324 1 98.81 54 PHE B CA 1
ATOM 1992 C C . PHE B 1 54 ? 7.582 -4.531 6.094 1 98.81 54 PHE B C 1
ATOM 1994 O O . PHE B 1 54 ? 8.5 -5.348 6.051 1 98.81 54 PHE B O 1
ATOM 2001 N N . VAL B 1 55 ? 6.703 -4.414 5.105 1 98.75 55 VAL B N 1
ATOM 2002 C CA . VAL B 1 55 ? 6.785 -5.273 3.932 1 98.75 55 VAL B CA 1
ATOM 2003 C C . VAL B 1 55 ? 8.125 -5.07 3.232 1 98.75 55 VAL B C 1
ATOM 2005 O O . VAL B 1 55 ? 8.734 -6.023 2.744 1 98.75 55 VAL B O 1
ATOM 2008 N N . PHE B 1 56 ? 8.578 -3.838 3.178 1 98.88 56 PHE B N 1
ATOM 2009 C CA . PHE B 1 56 ? 9.852 -3.535 2.537 1 98.88 56 PHE B CA 1
ATOM 2010 C C . PHE B 1 56 ? 11.008 -4.133 3.326 1 98.88 56 PHE B C 1
ATOM 2012 O O . PHE B 1 56 ? 11.938 -4.691 2.744 1 98.88 56 PHE B O 1
ATOM 2019 N N . LEU B 1 57 ? 10.914 -3.982 4.605 1 98.69 57 LEU B N 1
ATOM 2020 C CA . LEU B 1 57 ? 11.984 -4.488 5.457 1 98.69 57 LEU B CA 1
ATOM 2021 C C . LEU B 1 57 ? 12.039 -6.012 5.418 1 98.69 57 LEU B C 1
ATOM 2023 O O . LEU B 1 57 ? 13.109 -6.602 5.262 1 98.69 57 LEU B O 1
ATOM 2027 N N . ALA B 1 58 ? 10.922 -6.656 5.582 1 98.44 58 ALA B N 1
ATOM 2028 C CA . ALA B 1 58 ? 10.844 -8.117 5.539 1 98.44 58 ALA B CA 1
ATOM 2029 C C . ALA B 1 58 ? 11.336 -8.648 4.199 1 98.44 58 ALA B C 1
ATOM 2031 O O . ALA B 1 58 ? 12.078 -9.633 4.152 1 98.44 58 ALA B O 1
ATOM 2032 N N . SER B 1 59 ? 10.867 -8.039 3.154 1 97.75 59 SER B N 1
ATOM 2033 C CA . SER B 1 59 ? 11.281 -8.445 1.812 1 97.75 59 SER B CA 1
ATOM 2034 C C . SER B 1 59 ? 12.789 -8.281 1.627 1 97.75 59 SER B C 1
ATOM 2036 O O . SER B 1 59 ? 13.445 -9.172 1.084 1 97.75 59 SER B O 1
ATOM 2038 N N . ALA B 1 60 ? 13.32 -7.137 2.053 1 98.12 60 ALA B N 1
ATOM 2039 C CA . ALA B 1 60 ? 14.75 -6.871 1.907 1 98.12 60 ALA B CA 1
ATOM 2040 C C . ALA B 1 60 ? 15.578 -7.906 2.666 1 98.12 60 ALA B C 1
ATOM 2042 O O . ALA B 1 60 ? 16.578 -8.414 2.146 1 98.12 60 ALA B O 1
ATOM 2043 N N . VAL B 1 61 ? 15.211 -8.211 3.867 1 97.56 61 VAL B N 1
ATOM 2044 C CA . VAL B 1 61 ? 15.93 -9.18 4.688 1 97.56 61 VAL B CA 1
ATOM 2045 C C . VAL B 1 61 ? 15.875 -10.562 4.031 1 97.56 61 VAL B C 1
ATOM 2047 O O . VAL B 1 61 ? 16.891 -11.25 3.943 1 97.56 61 VAL B O 1
ATOM 2050 N N . ASN B 1 62 ? 14.688 -10.938 3.531 1 95.94 62 ASN B N 1
ATOM 2051 C CA . ASN B 1 62 ? 14.539 -12.227 2.857 1 95.94 62 ASN B CA 1
ATOM 2052 C C . ASN B 1 62 ? 15.406 -12.305 1.604 1 95.94 62 ASN B C 1
ATOM 2054 O O . ASN B 1 62 ? 16.031 -13.328 1.345 1 95.94 62 ASN B O 1
ATOM 2058 N N . LYS B 1 63 ? 15.445 -11.266 0.828 1 95.31 63 LYS B N 1
ATOM 2059 C CA . LYS B 1 63 ? 16.25 -11.234 -0.389 1 95.31 63 LYS B CA 1
ATOM 2060 C C . LYS B 1 63 ? 17.734 -11.336 -0.065 1 95.31 63 LYS B C 1
ATOM 2062 O O . LYS B 1 63 ? 18.484 -12.039 -0.752 1 95.31 63 LYS B O 1
ATOM 2067 N N . LEU B 1 64 ? 18.125 -10.648 0.966 1 96.06 64 LEU B N 1
ATOM 2068 C CA . LEU B 1 64 ? 19.531 -10.695 1.362 1 96.06 64 LEU B CA 1
ATOM 2069 C C . LEU B 1 64 ? 19.922 -12.094 1.817 1 96.06 64 LEU B C 1
ATOM 2071 O O . LEU B 1 64 ? 21 -12.586 1.484 1 96.06 64 LEU B O 1
ATOM 2075 N N . GLN B 1 65 ? 19.047 -12.719 2.527 1 95.38 65 GLN B N 1
ATOM 2076 C CA . GLN B 1 65 ? 19.297 -14.086 2.975 1 95.38 65 GLN B CA 1
ATOM 2077 C C . GLN B 1 65 ? 19.359 -15.055 1.791 1 95.38 65 GLN B C 1
ATOM 2079 O O . GLN B 1 65 ? 20.219 -15.93 1.743 1 95.38 65 GLN B O 1
ATOM 2084 N N . THR B 1 66 ? 18.453 -14.836 0.866 1 93.44 66 THR B N 1
ATOM 2085 C CA . THR B 1 66 ? 18.422 -15.688 -0.318 1 93.44 66 THR B CA 1
ATOM 2086 C C . THR B 1 66 ? 19.672 -15.484 -1.164 1 93.44 66 THR B C 1
ATOM 2088 O O . THR B 1 66 ? 20.266 -16.453 -1.637 1 93.44 66 THR B O 1
ATOM 2091 N N . LEU B 1 67 ? 20.109 -14.273 -1.316 1 92.69 67 LEU B N 1
ATOM 2092 C CA . LEU B 1 67 ? 21.266 -13.961 -2.15 1 92.69 67 LEU B CA 1
ATOM 2093 C C . LEU B 1 67 ? 22.562 -14.422 -1.483 1 92.69 67 LEU B C 1
ATOM 2095 O O . LEU B 1 67 ? 23.578 -14.617 -2.156 1 92.69 67 LEU B O 1
ATOM 2099 N N . SER B 1 68 ? 22.5 -14.586 -0.173 1 93.19 68 SER B N 1
ATOM 2100 C CA . SER B 1 68 ? 23.688 -15.016 0.559 1 93.19 68 SER B CA 1
ATOM 2101 C C . SER B 1 68 ? 23.891 -16.516 0.435 1 93.19 68 SER B C 1
ATOM 2103 O O . SER B 1 68 ? 25 -17.031 0.678 1 93.19 68 SER B O 1
ATOM 2105 N N . ASP B 1 69 ? 22.812 -17.234 0.092 1 94.25 69 ASP B N 1
ATOM 2106 C CA . ASP B 1 69 ? 22.891 -18.672 -0.181 1 94.25 69 ASP B CA 1
ATOM 2107 C C . ASP B 1 69 ? 23.219 -18.922 -1.648 1 94.25 69 ASP B C 1
ATOM 2109 O O . ASP B 1 69 ? 22.453 -18.547 -2.541 1 94.25 69 ASP B O 1
ATOM 2113 N N . PRO B 1 70 ? 24.312 -19.609 -1.861 1 92.31 70 PRO B N 1
ATOM 2114 C CA . PRO B 1 70 ? 24.75 -19.781 -3.252 1 92.31 70 PRO B CA 1
ATOM 2115 C C . PRO B 1 70 ? 23.719 -20.5 -4.109 1 92.31 70 PRO B C 1
ATOM 2117 O O . PRO B 1 70 ? 23.516 -20.141 -5.273 1 92.31 70 PRO B O 1
ATOM 2120 N N . ILE B 1 71 ? 23.094 -21.453 -3.637 1 94.44 71 ILE B N 1
ATOM 2121 C CA . ILE B 1 71 ? 22.141 -22.234 -4.414 1 94.44 71 ILE B CA 1
ATOM 2122 C C . ILE B 1 71 ? 20.844 -21.438 -4.605 1 94.44 71 ILE B C 1
ATOM 2124 O O . ILE B 1 71 ? 20.406 -21.219 -5.738 1 94.44 71 ILE B O 1
ATOM 2128 N N . ALA B 1 72 ? 20.312 -20.953 -3.541 1 92 72 ALA B N 1
ATOM 2129 C CA . ALA B 1 72 ? 19.062 -20.203 -3.621 1 92 72 ALA B CA 1
ATOM 2130 C C . ALA B 1 72 ? 19.266 -18.891 -4.387 1 92 72 ALA B C 1
ATOM 2132 O O . ALA B 1 72 ? 18.391 -18.453 -5.133 1 92 72 ALA B O 1
ATOM 2133 N N . GLY B 1 73 ? 20.375 -18.297 -4.145 1 92.88 73 GLY B N 1
ATOM 2134 C CA . GLY B 1 73 ? 20.703 -17.078 -4.852 1 92.88 73 GLY B CA 1
ATOM 2135 C C . GLY B 1 73 ? 20.781 -17.25 -6.355 1 92.88 73 GLY B C 1
ATOM 2136 O O . GLY B 1 73 ? 20.219 -16.469 -7.117 1 92.88 73 GLY B O 1
ATOM 2137 N N . ALA B 1 74 ? 21.469 -18.297 -6.727 1 93.19 74 ALA B N 1
ATOM 2138 C CA . ALA B 1 74 ? 21.594 -18.578 -8.156 1 93.19 74 ALA B CA 1
ATOM 2139 C C . ALA B 1 74 ? 20.234 -18.875 -8.781 1 93.19 74 ALA B C 1
ATOM 2141 O O . ALA B 1 74 ? 19.953 -18.422 -9.891 1 93.19 74 ALA B O 1
ATOM 2142 N N . ALA B 1 75 ? 19.5 -19.625 -8.078 1 92.25 75 ALA B N 1
ATOM 2143 C CA . ALA B 1 75 ? 18.172 -19.969 -8.578 1 92.25 75 ALA B CA 1
ATOM 2144 C C . ALA B 1 75 ? 17.312 -18.703 -8.734 1 92.25 75 ALA B C 1
ATOM 2146 O O . ALA B 1 75 ? 16.594 -18.562 -9.727 1 92.25 75 ALA B O 1
ATOM 2147 N N . THR B 1 76 ? 17.406 -17.875 -7.75 1 90.44 76 THR B N 1
ATOM 2148 C CA . THR B 1 76 ? 16.641 -16.641 -7.789 1 90.44 76 THR B CA 1
ATOM 2149 C C . THR B 1 76 ? 17.094 -15.75 -8.945 1 90.44 76 THR B C 1
ATOM 2151 O O . THR B 1 76 ? 16.281 -15.19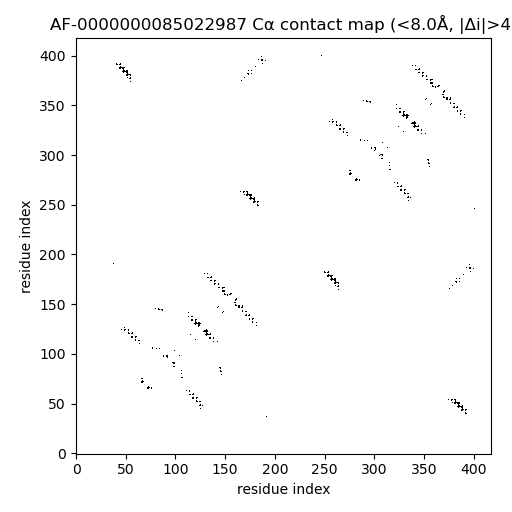5 -9.68 1 90.44 76 THR B O 1
ATOM 2154 N N . LEU B 1 77 ? 18.359 -15.617 -9.109 1 92.31 77 LEU B N 1
ATOM 2155 C CA . LEU B 1 77 ? 18.906 -14.812 -10.203 1 92.31 77 LEU B CA 1
ATOM 2156 C C . LEU B 1 77 ? 18.469 -15.367 -11.555 1 92.31 77 LEU B C 1
ATOM 2158 O O . LEU B 1 77 ? 18.125 -14.609 -12.461 1 92.31 77 LEU B O 1
ATOM 2162 N N . ALA B 1 78 ? 18.469 -16.656 -11.656 1 92.69 78 ALA B N 1
ATOM 2163 C CA . ALA B 1 78 ? 18.016 -17.297 -12.898 1 92.69 78 ALA B CA 1
ATOM 2164 C C . ALA B 1 78 ? 16.547 -17 -13.164 1 92.69 78 ALA B C 1
ATOM 2166 O O . ALA B 1 78 ? 16.156 -16.797 -14.312 1 92.69 78 ALA B O 1
ATOM 2167 N N . SER B 1 79 ? 15.781 -16.984 -12.125 1 89.75 79 SER B N 1
ATOM 2168 C CA . SER B 1 79 ? 14.336 -16.797 -12.25 1 89.75 79 SER B CA 1
ATOM 2169 C C . SER B 1 79 ? 14.008 -15.359 -12.672 1 89.75 79 SER B C 1
ATOM 2171 O O . SER B 1 79 ? 12.984 -15.117 -13.32 1 89.75 79 SER B O 1
ATOM 2173 N N . ILE B 1 80 ? 14.836 -14.414 -12.367 1 90.31 80 ILE B N 1
ATOM 2174 C CA . ILE B 1 80 ? 14.477 -13.031 -12.633 1 90.31 80 ILE B CA 1
ATOM 2175 C C . ILE B 1 80 ? 15.203 -12.539 -13.883 1 90.31 80 ILE B C 1
ATOM 2177 O O . ILE B 1 80 ? 14.875 -11.477 -14.422 1 90.31 80 ILE B O 1
ATOM 2181 N N . ALA B 1 81 ? 16.125 -13.258 -14.367 1 90.31 81 ALA B N 1
ATOM 2182 C CA . ALA B 1 81 ? 16.969 -12.883 -15.5 1 90.31 81 ALA B CA 1
ATOM 2183 C C . ALA B 1 81 ? 16.125 -12.477 -16.703 1 90.31 81 ALA B C 1
ATOM 2185 O O . ALA B 1 81 ? 16.359 -11.438 -17.312 1 90.31 81 ALA B O 1
ATOM 2186 N N . PRO B 1 82 ? 15.125 -13.289 -17.031 1 89.38 82 PRO B N 1
ATOM 2187 C CA . PRO B 1 82 ? 14.312 -12.883 -18.172 1 89.38 82 PRO B CA 1
ATOM 2188 C C . PRO B 1 82 ? 13.625 -11.531 -17.969 1 89.38 82 PRO B C 1
ATOM 2190 O O . PRO B 1 82 ? 13.469 -10.766 -18.922 1 89.38 82 PRO B O 1
ATOM 2193 N N . ARG B 1 83 ? 13.18 -11.25 -16.812 1 90.25 83 ARG B N 1
ATOM 2194 C CA . ARG B 1 83 ? 12.531 -9.977 -16.516 1 90.25 83 ARG B CA 1
ATOM 2195 C C . ARG B 1 83 ? 13.508 -8.812 -16.672 1 90.25 83 ARG B C 1
ATOM 2197 O O . ARG B 1 83 ? 13.148 -7.77 -17.219 1 90.25 83 ARG B O 1
ATOM 2204 N N . LEU B 1 84 ? 14.656 -8.977 -16.141 1 88.69 84 LEU B N 1
ATOM 2205 C CA . LEU B 1 84 ? 15.68 -7.945 -16.266 1 88.69 84 LEU B CA 1
ATOM 2206 C C . LEU B 1 84 ? 16.062 -7.719 -17.719 1 88.69 84 LEU B C 1
ATOM 2208 O O . LEU B 1 84 ? 16.281 -6.582 -18.141 1 88.69 84 LEU B O 1
ATOM 2212 N N . ALA B 1 85 ? 16.156 -8.781 -18.422 1 86.94 85 ALA B N 1
ATOM 2213 C CA . ALA B 1 85 ? 16.453 -8.68 -19.859 1 86.94 85 ALA B CA 1
ATOM 2214 C C . ALA B 1 85 ? 15.375 -7.902 -20.594 1 86.94 85 ALA B C 1
ATOM 2216 O O . ALA B 1 85 ? 15.672 -7.059 -21.438 1 86.94 85 ALA B O 1
ATOM 2217 N N . ALA B 1 86 ? 14.172 -8.195 -20.297 1 85.94 86 ALA B N 1
ATOM 2218 C CA . ALA B 1 86 ? 13.055 -7.504 -20.922 1 85.94 86 ALA B CA 1
ATOM 2219 C C . ALA B 1 86 ? 13.07 -6.016 -20.594 1 85.94 86 ALA B C 1
ATOM 2221 O O . ALA B 1 86 ? 12.812 -5.176 -21.453 1 85.94 86 ALA B O 1
ATOM 2222 N N . ALA B 1 87 ? 13.344 -5.707 -19.438 1 84.38 87 ALA B N 1
ATOM 2223 C CA . ALA B 1 87 ? 13.406 -4.312 -19 1 84.38 87 ALA B CA 1
ATOM 2224 C C . ALA B 1 87 ? 14.523 -3.564 -19.719 1 84.38 87 ALA B C 1
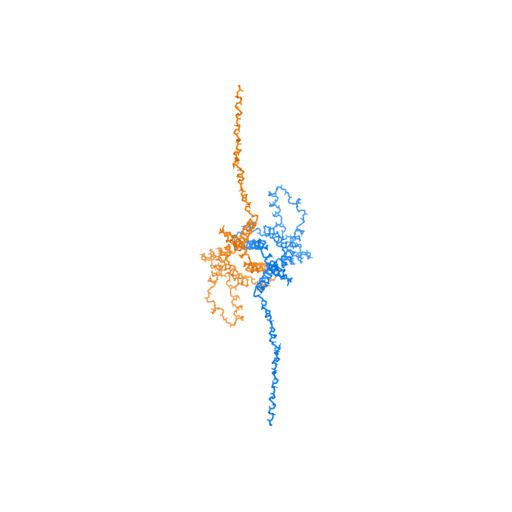ATOM 2226 O O . ALA B 1 87 ? 14.344 -2.422 -20.156 1 84.38 87 ALA B O 1
ATOM 2227 N N . ARG B 1 88 ? 15.625 -4.184 -19.812 1 82.19 88 ARG B N 1
ATOM 2228 C CA . ARG B 1 88 ? 16.75 -3.58 -20.5 1 82.19 88 ARG B CA 1
ATOM 2229 C C . ARG B 1 88 ? 16.422 -3.322 -21.969 1 82.19 88 ARG B C 1
ATOM 2231 O O . ARG B 1 88 ? 16.797 -2.281 -22.516 1 82.19 88 ARG B O 1
ATOM 2238 N N . ALA B 1 89 ? 15.805 -4.281 -22.516 1 80.81 89 ALA B N 1
ATOM 2239 C CA . ALA B 1 89 ? 15.406 -4.145 -23.922 1 80.81 89 ALA B CA 1
ATOM 2240 C C . ALA B 1 89 ? 14.445 -2.98 -24.109 1 80.81 89 ALA B C 1
ATOM 2242 O O . ALA B 1 89 ? 14.562 -2.211 -25.062 1 80.81 89 ALA B O 1
ATOM 2243 N N . LEU B 1 90 ? 13.531 -2.871 -23.219 1 76.62 90 LEU B N 1
ATOM 2244 C CA . LEU B 1 90 ? 12.555 -1.79 -23.281 1 76.62 90 LEU B CA 1
ATOM 2245 C C . LEU B 1 90 ? 13.234 -0.434 -23.125 1 76.62 90 LEU B C 1
ATOM 2247 O O . LEU B 1 90 ? 12.914 0.514 -23.844 1 76.62 90 LEU B O 1
ATOM 2251 N N . PHE B 1 91 ? 14.07 -0.334 -22.25 1 76.5 91 PHE B N 1
ATOM 2252 C CA . PHE B 1 91 ? 14.781 0.911 -22 1 76.5 91 PHE B CA 1
ATOM 2253 C C . PHE B 1 91 ? 15.672 1.267 -23.188 1 76.5 91 PHE B C 1
ATOM 2255 O O . PHE B 1 91 ? 15.773 2.436 -23.562 1 76.5 91 PHE B O 1
ATOM 2262 N N . ALA B 1 92 ? 16.375 0.253 -23.656 1 75.88 92 ALA B N 1
ATOM 2263 C CA . ALA B 1 92 ? 17.234 0.465 -24.812 1 75.88 92 ALA B CA 1
ATOM 2264 C C . ALA B 1 92 ? 16.438 0.985 -26.016 1 75.88 92 ALA B C 1
ATOM 2266 O O . ALA B 1 92 ? 16.906 1.848 -26.75 1 75.88 92 ALA B O 1
ATOM 2267 N N . SER B 1 93 ? 15.328 0.434 -26.172 1 78.12 93 SER B N 1
ATOM 2268 C CA . SER B 1 93 ? 14.5 0.844 -27.297 1 78.12 93 SER B CA 1
ATOM 2269 C C . SER B 1 93 ? 14.039 2.289 -27.141 1 78.12 93 SER B C 1
ATOM 2271 O O . SER B 1 93 ? 13.922 3.016 -28.125 1 78.12 93 SER B O 1
ATOM 2273 N N . LYS B 1 94 ? 13.891 2.75 -25.969 1 72.19 94 LYS B N 1
ATOM 2274 C CA . LYS B 1 94 ? 13.383 4.098 -25.719 1 72.19 94 LYS B CA 1
ATOM 2275 C C . LYS B 1 94 ? 14.516 5.121 -25.719 1 72.19 94 LYS B C 1
ATOM 2277 O O . LYS B 1 94 ? 14.352 6.238 -26.219 1 72.19 94 LYS B O 1
ATOM 2282 N N . ILE B 1 95 ? 15.539 4.832 -25.125 1 67.69 95 ILE B N 1
ATOM 2283 C CA . ILE B 1 95 ? 16.641 5.785 -24.984 1 67.69 95 ILE B CA 1
ATOM 2284 C C . ILE B 1 95 ? 17.578 5.668 -26.172 1 67.69 95 ILE B C 1
ATOM 2286 O O . ILE B 1 95 ? 18.359 6.582 -26.453 1 67.69 95 ILE B O 1
ATOM 2290 N N . GLY B 1 96 ? 17.484 4.734 -26.969 1 64.88 96 GLY B N 1
ATOM 2291 C CA . GLY B 1 96 ? 18.266 4.574 -28.188 1 64.88 96 GLY B CA 1
ATOM 2292 C C . GLY B 1 96 ? 19.672 4.07 -27.938 1 64.88 96 GLY B C 1
ATOM 2293 O O . GLY B 1 96 ? 20.484 4.008 -28.859 1 64.88 96 GLY B O 1
ATOM 2294 N N . PHE B 1 97 ? 20.125 4.055 -26.672 1 61.72 97 PHE B N 1
ATOM 2295 C CA . PHE B 1 97 ? 21.438 3.471 -26.453 1 61.72 97 PHE B CA 1
ATOM 2296 C C . PHE B 1 97 ? 21.359 2.336 -25.438 1 61.72 97 PHE B C 1
ATOM 2298 O O . PHE B 1 97 ? 20.484 2.334 -24.562 1 61.72 97 PHE B O 1
ATOM 2305 N N . PRO B 1 98 ? 22.297 1.379 -25.672 1 59.03 98 PRO B N 1
ATOM 2306 C CA . PRO B 1 98 ? 22.234 0.181 -24.828 1 59.03 98 PRO B CA 1
ATOM 2307 C C . PRO B 1 98 ? 22.422 0.491 -23.344 1 59.03 98 PRO B C 1
ATOM 2309 O O . PRO B 1 98 ? 23.312 1.26 -22.984 1 59.03 98 PRO B O 1
ATOM 2312 N N . LEU B 1 99 ? 21.516 0.041 -22.469 1 58.72 99 LEU B N 1
ATOM 2313 C CA . LEU B 1 99 ? 21.438 0.285 -21.031 1 58.72 99 LEU B CA 1
ATOM 2314 C C . LEU B 1 99 ? 22.734 -0.157 -20.344 1 58.72 99 LEU B C 1
ATOM 2316 O O . LEU B 1 99 ? 23.141 0.436 -19.328 1 58.72 99 LEU B O 1
ATOM 2320 N N . TYR B 1 100 ? 23.344 -1.201 -20.922 1 58.03 100 TYR B N 1
ATOM 2321 C CA . TYR B 1 100 ? 24.562 -1.691 -20.266 1 58.03 100 TYR B CA 1
ATOM 2322 C C . TYR B 1 100 ? 25.641 -0.616 -20.234 1 58.03 100 TYR B C 1
ATOM 2324 O O . TYR B 1 100 ? 26.531 -0.645 -19.391 1 58.03 100 TYR B O 1
ATOM 2332 N N . LEU B 1 101 ? 25.469 0.175 -21.141 1 54.91 101 LEU B N 1
ATOM 2333 C CA . LEU B 1 101 ? 26.422 1.28 -21.156 1 54.91 101 LEU B CA 1
ATOM 2334 C C . LEU B 1 101 ? 26.125 2.268 -20.031 1 54.91 101 LEU B C 1
ATOM 2336 O O . LEU B 1 101 ? 27.031 2.918 -19.516 1 54.91 101 LEU B O 1
ATOM 2340 N N . VAL B 1 102 ? 24.953 2.205 -19.734 1 58.44 102 VAL B N 1
ATOM 2341 C CA . VAL B 1 102 ? 24.547 3.191 -18.734 1 58.44 102 VAL B CA 1
ATOM 2342 C C . VAL B 1 102 ? 24.484 2.529 -17.359 1 58.44 102 VAL B C 1
ATOM 2344 O O . VAL B 1 102 ? 24.75 3.168 -16.328 1 58.44 102 VAL B O 1
ATOM 2347 N N . LEU B 1 103 ? 24.188 1.204 -17.422 1 64.19 103 LEU B N 1
ATOM 2348 C CA . LEU B 1 103 ? 24.109 0.491 -16.156 1 64.19 103 LEU B CA 1
ATOM 2349 C C . LEU B 1 103 ? 24.953 -0.777 -16.188 1 64.19 103 LEU B C 1
ATOM 2351 O O . LEU B 1 103 ? 24.422 -1.875 -16.375 1 64.19 103 LEU B O 1
ATOM 2355 N N . PRO B 1 104 ? 26.234 -0.585 -15.969 1 68.56 104 PRO B N 1
ATOM 2356 C CA . PRO B 1 104 ? 27.172 -1.717 -16.078 1 68.56 104 PRO B CA 1
ATOM 2357 C C . PRO B 1 104 ? 27.047 -2.695 -14.922 1 68.56 104 PRO B C 1
ATOM 2359 O O . PRO B 1 104 ? 28.031 -3.352 -14.555 1 68.56 104 PRO B O 1
ATOM 2362 N N . PHE B 1 105 ? 25.891 -2.826 -14.438 1 82.56 105 PHE B N 1
ATOM 2363 C CA . PHE B 1 105 ? 25.734 -3.719 -13.297 1 82.56 105 PHE B CA 1
ATOM 2364 C C . PHE B 1 105 ? 25.219 -5.086 -13.75 1 82.56 105 PHE B C 1
ATOM 2366 O O . PHE B 1 105 ? 24.438 -5.184 -14.695 1 82.56 105 PHE B O 1
ATOM 2373 N N . THR B 1 106 ? 25.844 -6.117 -13.094 1 87.31 106 THR B N 1
ATOM 2374 C CA . THR B 1 106 ? 25.297 -7.453 -13.289 1 87.31 106 THR B CA 1
ATOM 2375 C C . THR B 1 106 ? 23.906 -7.562 -12.672 1 87.31 106 THR B C 1
ATOM 2377 O O . THR B 1 106 ? 23.484 -6.688 -11.906 1 87.31 106 THR B O 1
ATOM 2380 N N . ASP B 1 107 ? 23.203 -8.617 -13.023 1 88 107 ASP B N 1
ATOM 2381 C CA . ASP B 1 107 ? 21.875 -8.859 -12.461 1 88 107 ASP B CA 1
ATOM 2382 C C . ASP B 1 107 ? 21.938 -8.945 -10.938 1 88 107 ASP B C 1
ATOM 2384 O O . ASP B 1 107 ? 21.078 -8.391 -10.242 1 88 107 ASP B O 1
ATOM 2388 N N . GLY B 1 108 ? 22.922 -9.633 -10.492 1 89.38 108 GLY B N 1
ATOM 2389 C CA . GLY B 1 108 ? 23.094 -9.75 -9.055 1 89.38 108 GLY B CA 1
ATOM 2390 C C . GLY B 1 108 ? 23.344 -8.422 -8.367 1 89.38 108 GLY B C 1
ATOM 2391 O O . GLY B 1 108 ? 22.797 -8.164 -7.289 1 89.38 108 GLY B O 1
ATOM 2392 N N . GLN B 1 109 ? 24.156 -7.57 -8.992 1 91 109 GLN B N 1
ATOM 2393 C CA . GLN B 1 109 ? 24.453 -6.262 -8.43 1 91 109 GLN B CA 1
ATOM 2394 C C . GLN B 1 109 ? 23.219 -5.367 -8.422 1 91 109 GLN B C 1
ATOM 2396 O O . GLN B 1 109 ? 23 -4.609 -7.477 1 91 109 GLN B O 1
ATOM 2401 N N . LEU B 1 110 ? 22.469 -5.465 -9.461 1 90.69 110 LEU B N 1
ATOM 2402 C CA . LEU B 1 110 ? 21.234 -4.676 -9.531 1 90.69 110 LEU B CA 1
ATOM 2403 C C . LEU B 1 110 ? 20.266 -5.098 -8.445 1 90.69 110 LEU B C 1
ATOM 2405 O O . LEU B 1 110 ? 19.641 -4.25 -7.801 1 90.69 110 LEU B O 1
ATOM 2409 N N . LEU B 1 111 ? 20.156 -6.383 -8.273 1 92.62 111 LEU B N 1
ATOM 2410 C CA . LEU B 1 111 ? 19.281 -6.902 -7.227 1 92.62 111 LEU B CA 1
ATOM 2411 C C . LEU B 1 111 ? 19.766 -6.465 -5.848 1 92.62 111 LEU B C 1
ATOM 2413 O O . LEU B 1 111 ? 18.953 -6.098 -4.992 1 92.62 111 LEU B O 1
ATOM 2417 N N . LEU B 1 112 ? 21.031 -6.531 -5.684 1 94.06 112 LEU B N 1
ATOM 2418 C CA . LEU B 1 112 ? 21.594 -6.137 -4.398 1 94.06 112 LEU B CA 1
ATOM 2419 C C . LEU B 1 112 ? 21.375 -4.648 -4.141 1 94.06 112 LEU B C 1
ATOM 2421 O O . LEU B 1 112 ? 21 -4.254 -3.037 1 94.06 112 LEU B O 1
ATOM 2425 N N . LEU B 1 113 ? 21.594 -3.854 -5.148 1 94.94 113 LEU B N 1
ATOM 2426 C CA . LEU B 1 113 ? 21.391 -2.414 -5.012 1 94.94 113 LEU B CA 1
ATOM 2427 C C . LEU B 1 113 ? 19.938 -2.1 -4.695 1 94.94 113 LEU B C 1
ATOM 2429 O O . LEU B 1 113 ? 19.656 -1.255 -3.846 1 94.94 113 LEU B O 1
ATOM 2433 N N . GLY B 1 114 ? 19.047 -2.738 -5.453 1 96.38 114 GLY B N 1
ATOM 2434 C CA . GLY B 1 114 ? 17.625 -2.576 -5.164 1 96.38 114 GLY B CA 1
ATOM 2435 C C . GLY B 1 114 ? 17.266 -2.988 -3.75 1 96.38 114 GLY B C 1
ATOM 2436 O O . GLY B 1 114 ? 16.516 -2.277 -3.064 1 96.38 114 GLY B O 1
ATOM 2437 N N . THR B 1 115 ? 17.797 -4.086 -3.334 1 97.5 115 THR B N 1
ATOM 2438 C CA . THR B 1 115 ? 17.5 -4.629 -2.012 1 97.5 115 THR B CA 1
ATOM 2439 C C . THR B 1 115 ? 18.016 -3.695 -0.918 1 97.5 115 THR B C 1
ATOM 2441 O O . THR B 1 115 ? 17.312 -3.447 0.068 1 97.5 115 THR B O 1
ATOM 2444 N N . LEU B 1 116 ? 19.188 -3.15 -1.08 1 97.94 116 LEU B N 1
ATOM 2445 C CA . LEU B 1 116 ? 19.75 -2.213 -0.117 1 97.94 116 LEU B CA 1
ATOM 2446 C C . LEU B 1 116 ? 18.938 -0.924 -0.069 1 97.94 116 LEU B C 1
ATOM 2448 O O . LEU B 1 116 ? 18.688 -0.38 1.01 1 97.94 116 LEU B O 1
ATOM 2452 N N . THR B 1 117 ? 18.547 -0.424 -1.253 1 98.62 117 THR B N 1
ATOM 2453 C CA . THR B 1 117 ? 17.703 0.767 -1.319 1 98.62 117 THR B CA 1
ATOM 2454 C C . THR B 1 117 ? 16.391 0.547 -0.573 1 98.62 117 THR B C 1
ATOM 2456 O O . THR B 1 117 ? 15.961 1.407 0.195 1 98.62 117 THR B O 1
ATOM 2459 N N . GLU B 1 118 ? 15.844 -0.58 -0.806 1 98.69 118 GLU B N 1
ATOM 2460 C CA . GLU B 1 118 ? 14.586 -0.965 -0.164 1 98.69 118 GLU B CA 1
ATOM 2461 C C . GLU B 1 118 ? 14.75 -1.056 1.351 1 98.69 118 GLU B C 1
ATOM 2463 O O . GLU B 1 118 ? 13.977 -0.448 2.1 1 98.69 118 GLU B O 1
ATOM 2468 N N . GLY B 1 119 ? 15.711 -1.787 1.852 1 98.75 119 GLY B N 1
ATOM 2469 C CA . GLY B 1 119 ? 15.938 -1.994 3.273 1 98.75 119 GLY B CA 1
ATOM 2470 C C . GLY B 1 119 ? 16.297 -0.721 4.012 1 98.75 119 GLY B C 1
ATOM 2471 O O . GLY B 1 119 ? 15.688 -0.386 5.027 1 98.75 119 GLY B O 1
ATOM 2472 N N . VAL B 1 120 ? 17.297 0.013 3.498 1 98.81 120 VAL B N 1
ATOM 2473 C CA . VAL B 1 120 ? 17.75 1.253 4.125 1 98.81 120 VAL B CA 1
ATOM 2474 C C . VAL B 1 120 ? 16.625 2.287 4.082 1 98.81 120 VAL B C 1
ATOM 2476 O O . VAL B 1 120 ? 16.375 2.984 5.066 1 98.81 120 VAL B O 1
ATOM 2479 N N . GLY B 1 121 ? 15.953 2.33 2.924 1 98.88 121 GLY B N 1
ATOM 2480 C CA . GLY B 1 121 ? 14.82 3.238 2.805 1 98.88 121 GLY B CA 1
ATOM 2481 C C . GLY B 1 121 ? 13.734 2.975 3.83 1 98.88 121 GLY B C 1
ATOM 2482 O O . GLY B 1 121 ? 13.172 3.912 4.402 1 98.88 121 GLY B O 1
ATOM 2483 N N . ALA B 1 122 ? 13.461 1.718 4.074 1 98.94 122 ALA B N 1
ATOM 2484 C CA . ALA B 1 122 ? 12.422 1.339 5.027 1 98.94 122 ALA B CA 1
ATOM 2485 C C . ALA B 1 122 ? 12.789 1.779 6.441 1 98.94 122 ALA B C 1
ATOM 2487 O O . ALA B 1 122 ? 11.961 2.342 7.16 1 98.94 122 ALA B O 1
ATOM 2488 N N . VAL B 1 123 ? 13.992 1.583 6.82 1 98.88 123 VAL B N 1
ATOM 2489 C CA . VAL B 1 123 ? 14.445 1.945 8.156 1 98.88 123 VAL B CA 1
ATOM 2490 C C . VAL B 1 123 ? 14.406 3.463 8.328 1 98.88 123 VAL B C 1
ATOM 2492 O O . VAL B 1 123 ? 13.914 3.971 9.336 1 98.88 123 VAL B O 1
ATOM 2495 N N . LEU B 1 124 ? 14.891 4.168 7.324 1 98.88 124 LEU B N 1
ATOM 2496 C CA . LEU B 1 124 ? 14.914 5.625 7.379 1 98.88 124 LEU B CA 1
ATOM 2497 C C . LEU B 1 124 ? 13.5 6.199 7.379 1 98.88 124 LEU B C 1
ATOM 2499 O O . LEU B 1 124 ? 13.234 7.203 8.039 1 98.88 124 LEU B O 1
ATOM 2503 N N . PHE B 1 125 ? 12.633 5.598 6.609 1 98.81 125 PHE B N 1
ATOM 2504 C CA . PHE B 1 125 ? 11.258 6.086 6.559 1 98.81 125 PHE B CA 1
ATOM 2505 C C . PHE B 1 125 ? 10.586 5.957 7.918 1 98.81 125 PHE B C 1
ATOM 2507 O O . PHE B 1 125 ? 9.867 6.859 8.352 1 98.81 125 PHE B O 1
ATOM 2514 N N . VAL B 1 126 ? 10.781 4.809 8.602 1 98.81 126 VAL B N 1
ATOM 2515 C CA . VAL B 1 126 ? 10.234 4.625 9.945 1 98.81 126 VAL B CA 1
ATOM 2516 C C . VAL B 1 126 ? 10.742 5.734 10.867 1 98.81 126 VAL B C 1
ATOM 2518 O O . VAL B 1 126 ? 10.008 6.215 11.727 1 98.81 126 VAL B O 1
ATOM 2521 N N . ALA B 1 127 ? 11.938 6.215 10.648 1 98.12 127 ALA B N 1
ATOM 2522 C CA . ALA B 1 127 ? 12.547 7.277 11.445 1 98.12 127 ALA B CA 1
ATOM 2523 C C . ALA B 1 127 ? 12.07 8.648 10.977 1 98.12 127 ALA B C 1
ATOM 2525 O O . ALA B 1 127 ? 12.656 9.672 11.336 1 98.12 127 ALA B O 1
ATOM 2526 N N . ASP B 1 128 ? 11.102 8.641 10.109 1 97.5 128 ASP B N 1
ATOM 2527 C CA . ASP B 1 128 ? 10.453 9.875 9.656 1 97.5 128 ASP B CA 1
ATOM 2528 C C . ASP B 1 128 ? 11.406 10.703 8.789 1 97.5 128 ASP B C 1
ATOM 2530 O O . ASP B 1 128 ? 11.359 11.938 8.82 1 97.5 128 ASP B O 1
ATOM 2534 N N . SER B 1 129 ? 12.242 10.023 8.023 1 97.5 129 SER B N 1
ATOM 2535 C CA . SER B 1 129 ? 13.195 10.688 7.141 1 97.5 129 SER B CA 1
ATOM 2536 C C . SER B 1 129 ? 12.633 10.828 5.727 1 97.5 129 SER B C 1
ATOM 2538 O O . SER B 1 129 ? 12.102 9.867 5.168 1 97.5 129 SER B O 1
ATOM 2540 N N . SER B 1 130 ? 12.766 12.008 5.133 1 98 130 SER B N 1
ATOM 2541 C CA . SER B 1 130 ? 12.352 12.227 3.752 1 98 130 SER B CA 1
ATOM 2542 C C . SER B 1 130 ? 13.203 11.43 2.779 1 98 130 SER B C 1
ATOM 2544 O O . SER B 1 130 ? 12.727 11.016 1.719 1 98 130 SER B O 1
ATOM 2546 N N . LEU B 1 131 ? 14.398 11.242 3.164 1 98.56 131 LEU B N 1
ATOM 2547 C CA . LEU B 1 131 ? 15.273 10.422 2.328 1 98.56 131 LEU B CA 1
ATOM 2548 C C . LEU B 1 131 ? 14.75 8.992 2.223 1 98.56 131 LEU B C 1
ATOM 2550 O O . LEU B 1 131 ? 14.797 8.391 1.149 1 98.56 131 LEU B O 1
ATOM 2554 N N . GLY B 1 132 ? 14.352 8.445 3.34 1 98.81 132 GLY B N 1
ATOM 2555 C CA . GLY B 1 132 ? 13.766 7.113 3.312 1 98.81 132 GLY B CA 1
ATOM 2556 C C . GLY B 1 132 ? 12.586 6.996 2.367 1 98.81 132 GLY B C 1
ATOM 2557 O O . GLY B 1 132 ? 12.484 6.031 1.607 1 98.81 132 GLY B O 1
ATOM 2558 N N . ALA B 1 133 ? 11.711 8 2.402 1 98.88 133 ALA B N 1
ATOM 2559 C CA . ALA B 1 133 ? 10.555 8.016 1.511 1 98.88 133 ALA B CA 1
ATOM 2560 C C . ALA B 1 133 ? 10.984 8.055 0.049 1 98.88 133 ALA B C 1
ATOM 2562 O O . ALA B 1 133 ? 10.445 7.324 -0.787 1 98.88 133 ALA B O 1
ATOM 2563 N N . LYS B 1 134 ? 11.922 8.891 -0.254 1 98.81 134 LYS B N 1
ATOM 2564 C CA . LYS B 1 134 ? 12.398 9.023 -1.627 1 98.81 134 LYS B CA 1
ATOM 2565 C C . LYS B 1 134 ? 13.055 7.734 -2.109 1 98.81 134 LYS B C 1
ATOM 2567 O O . LYS B 1 134 ? 12.914 7.355 -3.271 1 98.81 134 LYS B O 1
ATOM 2572 N N . MET B 1 135 ? 13.789 7.117 -1.246 1 98.88 135 MET B N 1
ATOM 2573 C CA . MET B 1 135 ? 14.414 5.844 -1.601 1 98.88 135 MET B CA 1
ATOM 2574 C C . MET B 1 135 ? 13.352 4.789 -1.912 1 98.88 135 MET B C 1
ATOM 2576 O O . MET B 1 135 ? 13.461 4.066 -2.902 1 98.88 135 MET B O 1
ATOM 2580 N N . LEU B 1 136 ? 12.375 4.711 -1.108 1 98.94 136 LEU B N 1
ATOM 2581 C CA . LEU B 1 136 ? 11.32 3.732 -1.328 1 98.94 136 LEU B CA 1
ATOM 2582 C C . LEU B 1 136 ? 10.516 4.074 -2.576 1 98.94 136 LEU B C 1
ATOM 2584 O O . LEU B 1 136 ? 10.039 3.18 -3.283 1 98.94 136 LEU B O 1
ATOM 2588 N N . MET B 1 137 ? 10.297 5.383 -2.84 1 98.88 137 MET B N 1
ATOM 2589 C CA . MET B 1 137 ? 9.641 5.7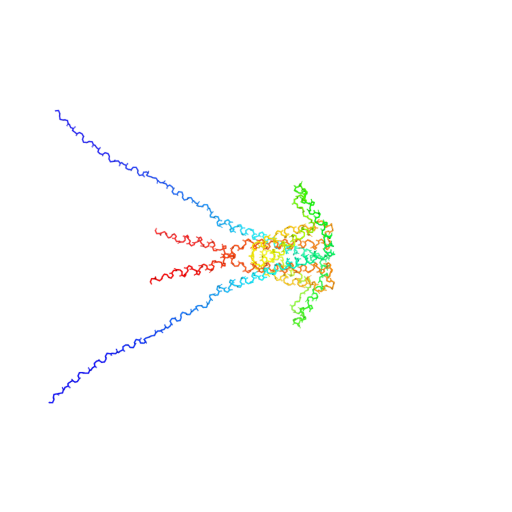93 -4.078 1 98.88 137 MET B CA 1
ATOM 2590 C C . MET B 1 137 ? 10.453 5.355 -5.293 1 98.88 137 MET B C 1
ATOM 2592 O O . MET B 1 137 ? 9.898 4.824 -6.258 1 98.88 137 MET B O 1
ATOM 2596 N N . LEU B 1 138 ? 11.742 5.574 -5.234 1 98.31 138 LEU B N 1
ATOM 2597 C CA . LEU B 1 138 ? 12.609 5.152 -6.324 1 98.31 138 LEU B CA 1
ATOM 2598 C C . LEU B 1 138 ? 12.555 3.639 -6.508 1 98.31 138 LEU B C 1
ATOM 2600 O O . LEU B 1 138 ? 12.438 3.15 -7.633 1 98.31 138 LEU B O 1
ATOM 2604 N N . PHE B 1 139 ? 12.68 2.928 -5.434 1 98.25 139 PHE B N 1
ATOM 2605 C CA . PHE B 1 139 ? 12.633 1.472 -5.477 1 98.25 139 PHE B CA 1
ATOM 2606 C C . PHE B 1 139 ? 11.352 0.995 -6.145 1 98.25 139 PHE B C 1
ATOM 2608 O O . PHE B 1 139 ? 11.391 0.204 -7.09 1 98.25 139 PHE B O 1
ATOM 2615 N N . THR B 1 140 ? 10.18 1.464 -5.633 1 98.38 140 THR B N 1
ATOM 2616 C CA . THR B 1 140 ? 8.891 1.006 -6.145 1 98.38 140 THR B CA 1
ATOM 2617 C C . THR B 1 140 ? 8.703 1.434 -7.598 1 98.38 140 THR B C 1
ATOM 2619 O O . THR B 1 140 ? 8.125 0.696 -8.398 1 98.38 140 THR B O 1
ATOM 2622 N N . LEU B 1 141 ? 9.188 2.6 -7.965 1 97.38 141 LEU B N 1
ATOM 2623 C CA . LEU B 1 141 ? 9.062 3.113 -9.32 1 97.38 141 LEU B CA 1
ATOM 2624 C C . LEU B 1 141 ? 9.82 2.227 -10.312 1 97.38 141 LEU B C 1
ATOM 2626 O O . LEU B 1 141 ? 9.336 1.972 -11.414 1 97.38 141 LEU B O 1
ATOM 2630 N N . VAL B 1 142 ? 10.922 1.741 -9.914 1 94 142 VAL B N 1
ATOM 2631 C CA . VAL B 1 142 ? 11.789 0.979 -10.812 1 94 142 VAL B CA 1
ATOM 2632 C C . VAL B 1 142 ? 11.367 -0.49 -10.805 1 94 142 VAL B C 1
ATOM 2634 O O . VAL B 1 142 ? 11.18 -1.091 -11.867 1 94 142 VAL B O 1
ATOM 2637 N N . VAL B 1 143 ? 11.148 -1.068 -9.602 1 96 143 VAL B N 1
ATOM 2638 C CA . VAL B 1 143 ? 10.938 -2.506 -9.469 1 96 143 VAL B CA 1
ATOM 2639 C C . VAL B 1 143 ? 9.57 -2.877 -10.047 1 96 14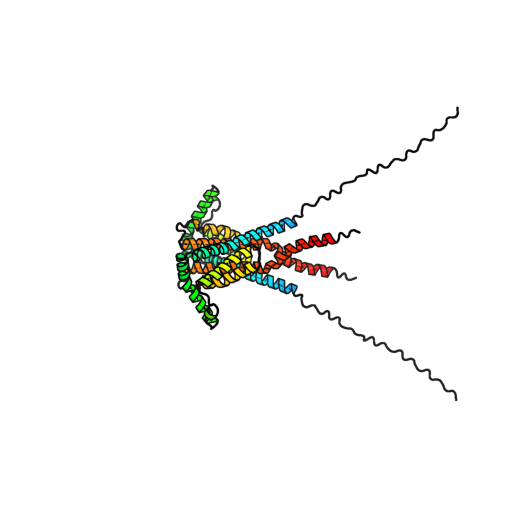3 VAL B C 1
ATOM 2641 O O . VAL B 1 143 ? 9.391 -3.979 -10.578 1 96 143 VAL B O 1
ATOM 2644 N N . THR B 1 144 ? 8.602 -2.021 -10.047 1 97.25 144 THR B N 1
ATOM 2645 C CA . THR B 1 144 ? 7.215 -2.332 -10.375 1 97.25 144 THR B CA 1
ATOM 2646 C C . THR B 1 144 ? 7.082 -2.705 -11.852 1 97.25 144 THR B C 1
ATOM 2648 O O . THR B 1 144 ? 6.609 -3.797 -12.18 1 97.25 144 THR B O 1
ATOM 2651 N N . PRO B 1 145 ? 7.543 -1.872 -12.789 1 94.88 145 PRO B N 1
ATOM 2652 C CA . PRO B 1 145 ? 7.391 -2.275 -14.188 1 94.88 145 PRO B CA 1
ATOM 2653 C C . PRO B 1 145 ? 8.344 -3.396 -14.586 1 94.88 145 PRO B C 1
ATOM 2655 O O . PRO B 1 145 ? 8.148 -4.043 -15.617 1 94.88 145 PRO B O 1
ATOM 2658 N N . VAL B 1 146 ? 9.383 -3.648 -13.805 1 92.75 146 VAL B N 1
ATOM 2659 C CA . VAL B 1 146 ? 10.352 -4.695 -14.133 1 92.75 146 VAL B CA 1
ATOM 2660 C C . VAL B 1 146 ? 9.828 -6.047 -13.648 1 92.75 146 VAL B C 1
ATOM 2662 O O . VAL B 1 146 ? 9.812 -7.02 -14.414 1 92.75 146 VAL B O 1
ATOM 2665 N N . MET B 1 147 ? 9.367 -6.086 -12.383 1 94.44 147 MET B N 1
ATOM 2666 C CA . MET B 1 147 ? 9.031 -7.363 -11.766 1 94.44 147 MET B CA 1
ATOM 2667 C C . MET B 1 147 ? 7.555 -7.699 -11.977 1 94.44 147 MET B C 1
ATOM 2669 O O . MET B 1 147 ? 7.156 -8.859 -11.867 1 94.44 147 MET B O 1
ATOM 2673 N N . HIS B 1 148 ? 6.727 -6.684 -12.266 1 96.62 148 HIS B N 1
ATOM 2674 C CA . HIS B 1 148 ? 5.289 -6.91 -12.328 1 96.62 148 HIS B CA 1
ATOM 2675 C C . HIS B 1 148 ? 4.711 -6.438 -13.656 1 96.62 148 HIS B C 1
ATOM 2677 O O . HIS B 1 148 ? 3.639 -5.832 -13.695 1 96.62 148 HIS B O 1
ATOM 2683 N N . ALA B 1 149 ? 5.449 -6.75 -14.719 1 94.5 149 ALA B N 1
ATOM 2684 C CA . ALA B 1 149 ? 5.012 -6.398 -16.062 1 94.5 149 ALA B CA 1
ATOM 2685 C C . ALA B 1 149 ? 3.918 -7.348 -16.562 1 94.5 149 ALA B C 1
ATOM 2687 O O . ALA B 1 149 ? 4.148 -8.164 -17.453 1 94.5 149 ALA B O 1
ATOM 2688 N N . PHE B 1 150 ? 2.734 -7.195 -16.047 1 95.56 150 PHE B N 1
ATOM 2689 C CA . PHE B 1 150 ? 1.635 -8.109 -16.328 1 95.56 150 PHE B CA 1
ATOM 2690 C C . PHE B 1 150 ? 1.24 -8.047 -17.797 1 95.56 150 PHE B C 1
ATOM 2692 O O . PHE B 1 150 ? 0.703 -9.016 -18.344 1 95.56 150 PHE B O 1
ATOM 2699 N N . TRP B 1 151 ? 1.561 -6.973 -18.516 1 93.75 151 TRP B N 1
ATOM 2700 C CA . TRP B 1 151 ? 1.198 -6.797 -19.922 1 93.75 151 TRP B CA 1
ATOM 2701 C C . TRP B 1 151 ? 2.031 -7.707 -20.812 1 93.75 151 TRP B C 1
ATOM 2703 O O . TRP B 1 151 ? 1.721 -7.883 -22 1 93.75 151 TRP B O 1
ATOM 2713 N N . LEU B 1 152 ? 3.07 -8.32 -20.266 1 92.06 152 LEU B N 1
ATOM 2714 C CA . LEU B 1 152 ? 3.904 -9.227 -21.047 1 92.06 152 LEU B CA 1
ATOM 2715 C C . LEU B 1 152 ? 3.408 -10.664 -20.906 1 92.06 152 LEU B C 1
ATOM 2717 O O . LEU B 1 152 ? 3.896 -11.562 -21.609 1 92.06 152 LEU B O 1
ATOM 2721 N N . ILE B 1 153 ? 2.461 -10.906 -20.016 1 93.56 153 ILE B N 1
ATOM 2722 C CA . ILE B 1 153 ? 1.875 -12.234 -19.859 1 93.56 153 ILE B CA 1
ATOM 2723 C C . ILE B 1 153 ? 0.788 -12.445 -20.922 1 93.56 153 ILE B C 1
ATOM 2725 O O . ILE B 1 153 ? -0.216 -11.734 -20.938 1 93.56 153 ILE B O 1
ATOM 2729 N N . PRO B 1 154 ? 0.891 -13.406 -21.766 1 94.31 154 PRO B N 1
ATOM 2730 C CA . PRO B 1 154 ? 0.02 -13.555 -22.938 1 94.31 154 PRO B CA 1
ATOM 2731 C C . PRO B 1 154 ? -1.428 -13.859 -22.562 1 94.31 154 PRO B C 1
ATOM 2733 O O . PRO B 1 154 ? -2.355 -13.305 -23.141 1 94.31 154 PRO B O 1
ATOM 2736 N N . ASP B 1 155 ? -1.703 -14.75 -21.562 1 96 155 ASP B N 1
ATOM 2737 C CA . ASP B 1 155 ? -3.062 -15.109 -21.172 1 96 155 ASP B CA 1
ATOM 2738 C C . ASP B 1 155 ? -3.605 -14.148 -20.125 1 96 155 ASP B C 1
ATOM 2740 O O . ASP B 1 155 ? -3.373 -14.336 -18.922 1 96 155 ASP B O 1
ATOM 2744 N N . LYS B 1 156 ? -4.422 -13.266 -20.531 1 93.44 156 LYS B N 1
ATOM 2745 C CA . LYS B 1 156 ? -4.934 -12.219 -19.656 1 93.44 156 LYS B CA 1
ATOM 2746 C C . LYS B 1 156 ? -5.918 -12.781 -18.625 1 93.44 156 LYS B C 1
ATOM 2748 O O . LYS B 1 156 ? -6.258 -12.109 -17.656 1 93.44 156 LYS B O 1
ATOM 2753 N N . HIS B 1 157 ? -6.375 -13.867 -18.797 1 90.25 157 HIS B N 1
ATOM 2754 C CA . HIS B 1 157 ? -7.352 -14.461 -17.891 1 90.25 157 HIS B CA 1
ATOM 2755 C C . HIS B 1 157 ? -6.684 -15.43 -16.922 1 90.25 157 HIS B C 1
ATOM 2757 O O . HIS B 1 157 ? -7.34 -15.977 -16.031 1 90.25 157 HIS B O 1
ATOM 2763 N N . SER B 1 158 ? -5.387 -15.617 -17.031 1 93.75 158 SER B N 1
ATOM 2764 C CA . SER B 1 158 ? -4.656 -16.531 -16.156 1 93.75 158 SER B CA 1
ATOM 2765 C C . SER B 1 158 ? -4.508 -15.961 -14.758 1 93.75 158 SER B C 1
ATOM 2767 O O . SER B 1 158 ? -4.574 -14.742 -14.57 1 93.75 158 SER B O 1
ATOM 2769 N N . ALA B 1 159 ? -4.328 -16.828 -13.805 1 92 159 ALA B N 1
ATOM 2770 C CA . ALA B 1 159 ? -4.074 -16.422 -12.422 1 92 159 ALA B CA 1
ATOM 2771 C C . ALA B 1 159 ? -2.795 -15.602 -12.312 1 92 159 ALA B C 1
ATOM 2773 O O . ALA B 1 159 ? -2.729 -14.648 -11.547 1 92 159 ALA B O 1
ATOM 2774 N N . GLY B 1 160 ? -1.801 -16 -13.086 1 95.06 160 GLY B N 1
ATOM 2775 C CA . GLY B 1 160 ? -0.545 -15.266 -13.078 1 95.06 160 GLY B CA 1
ATOM 2776 C C . GLY B 1 160 ? -0.695 -13.82 -13.516 1 95.06 160 GLY B C 1
ATOM 2777 O O . GLY B 1 160 ? -0.081 -12.93 -12.93 1 95.06 160 GLY B O 1
ATOM 2778 N N . TYR B 1 161 ? -1.495 -13.602 -14.57 1 96.75 161 TYR B N 1
ATOM 2779 C CA . TYR B 1 161 ? -1.771 -12.25 -15.039 1 96.75 161 TYR B CA 1
ATOM 2780 C C . TYR B 1 161 ? -2.418 -11.414 -13.945 1 96.75 161 TYR B C 1
ATOM 2782 O O . TYR B 1 161 ? -1.981 -10.297 -13.672 1 96.75 161 TYR B O 1
ATOM 2790 N N . GLN B 1 162 ? -3.375 -11.961 -13.305 1 95.31 162 GLN B N 1
ATOM 2791 C CA . GLN B 1 162 ? -4.121 -11.234 -12.281 1 95.31 162 GLN B CA 1
ATOM 2792 C C . GLN B 1 162 ? -3.242 -10.922 -11.078 1 95.31 162 GLN B C 1
ATOM 2794 O O . GLN B 1 162 ? -3.305 -9.82 -10.523 1 95.31 162 GLN B O 1
ATOM 2799 N N . VAL B 1 163 ? -2.455 -11.891 -10.703 1 96.88 163 VAL B N 1
ATOM 2800 C CA . VAL B 1 163 ? -1.588 -11.711 -9.539 1 96.88 163 VAL B CA 1
ATOM 2801 C C . VAL B 1 163 ? -0.591 -10.586 -9.812 1 96.88 163 VAL B C 1
ATOM 2803 O O . VAL B 1 163 ? -0.425 -9.688 -8.984 1 96.88 163 VAL B O 1
ATOM 2806 N N . GLU B 1 164 ? 0.06 -10.602 -10.977 1 97.44 164 GLU B N 1
ATOM 2807 C CA . GLU B 1 164 ? 1.056 -9.586 -11.289 1 97.44 164 GLU B CA 1
ATOM 2808 C C . GLU B 1 164 ? 0.409 -8.211 -11.438 1 97.44 164 GLU B C 1
ATOM 2810 O O . GLU B 1 164 ? 1.006 -7.195 -11.07 1 97.44 164 GLU B O 1
ATOM 2815 N N . MET B 1 165 ? -0.771 -8.188 -11.977 1 97.81 165 MET B N 1
ATOM 2816 C CA . MET B 1 165 ? -1.483 -6.926 -12.117 1 97.81 165 MET B CA 1
ATOM 2817 C C . MET B 1 165 ? -1.788 -6.316 -10.758 1 97.81 165 MET B C 1
ATOM 2819 O O . MET B 1 165 ? -1.574 -5.121 -10.539 1 97.81 165 MET B O 1
ATOM 2823 N N . ILE B 1 166 ? -2.287 -7.098 -9.836 1 97.88 166 ILE B N 1
ATOM 2824 C CA . ILE B 1 166 ? -2.623 -6.609 -8.508 1 97.88 166 ILE B CA 1
ATOM 2825 C C . ILE B 1 166 ? -1.352 -6.18 -7.777 1 97.88 166 ILE B C 1
ATOM 2827 O O . ILE B 1 166 ? -1.349 -5.172 -7.062 1 97.88 166 ILE B O 1
ATOM 2831 N N . MET B 1 167 ? -0.284 -6.957 -7.969 1 98.44 167 MET B N 1
ATOM 2832 C CA . MET B 1 167 ? 0.994 -6.566 -7.379 1 98.44 167 MET B CA 1
ATOM 2833 C C . MET B 1 167 ? 1.441 -5.203 -7.902 1 98.44 167 MET B C 1
ATOM 2835 O O . MET B 1 167 ? 1.916 -4.363 -7.137 1 98.44 167 MET B O 1
ATOM 2839 N N . PHE B 1 168 ? 1.307 -5.035 -9.203 1 98.56 168 PHE B N 1
ATOM 2840 C CA . PHE B 1 168 ? 1.639 -3.756 -9.82 1 98.56 168 PHE B CA 1
ATOM 2841 C C . PHE B 1 168 ? 0.817 -2.629 -9.203 1 98.56 168 PHE B C 1
ATOM 2843 O O . PHE B 1 168 ? 1.368 -1.606 -8.789 1 98.56 168 PHE B O 1
ATOM 2850 N N . TYR B 1 169 ? -0.46 -2.826 -9.117 1 98.69 169 TYR B N 1
ATOM 2851 C CA . TYR B 1 169 ? -1.355 -1.801 -8.594 1 98.69 169 TYR B CA 1
ATOM 2852 C C . TYR B 1 169 ? -1.046 -1.5 -7.129 1 98.69 169 TYR B C 1
ATOM 2854 O O . TYR B 1 169 ? -1.104 -0.344 -6.703 1 98.69 169 TYR B O 1
ATOM 2862 N N . LYS B 1 170 ? -0.783 -2.479 -6.367 1 98.75 170 LYS B N 1
ATOM 2863 C CA . LYS B 1 170 ? -0.488 -2.258 -4.953 1 98.75 170 LYS B CA 1
ATOM 2864 C C . LYS B 1 170 ? 0.811 -1.477 -4.781 1 98.75 170 LYS B C 1
ATOM 2866 O O . LYS B 1 170 ? 0.917 -0.632 -3.889 1 98.75 170 LYS B O 1
ATOM 2871 N N . ASN B 1 171 ? 1.795 -1.756 -5.656 1 98.81 171 ASN B N 1
ATOM 2872 C CA . ASN B 1 171 ? 3.016 -0.957 -5.613 1 98.81 171 ASN B CA 1
ATOM 2873 C C . ASN B 1 171 ? 2.744 0.499 -5.984 1 98.81 171 ASN B C 1
ATOM 2875 O O . ASN B 1 171 ? 3.348 1.411 -5.414 1 98.81 171 ASN B O 1
ATOM 2879 N N . VAL B 1 172 ? 1.883 0.71 -6.941 1 98.81 172 VAL B N 1
ATOM 2880 C CA . VAL B 1 172 ? 1.48 2.068 -7.289 1 98.81 172 VAL B CA 1
ATOM 2881 C C . VAL B 1 172 ? 0.811 2.734 -6.09 1 98.81 172 VAL B C 1
ATOM 2883 O O . VAL B 1 172 ? 1.05 3.912 -5.812 1 98.81 172 VAL B O 1
ATOM 2886 N N . ALA B 1 173 ? -0.028 1.996 -5.398 1 98.94 173 ALA B N 1
ATOM 2887 C CA . ALA B 1 173 ? -0.673 2.51 -4.191 1 98.94 173 ALA B CA 1
ATOM 2888 C C . ALA B 1 173 ? 0.361 2.9 -3.141 1 98.94 173 ALA B C 1
ATOM 2890 O O . ALA B 1 173 ? 0.263 3.969 -2.531 1 98.94 173 ALA B O 1
ATOM 2891 N N . MET B 1 174 ? 1.331 2.061 -2.963 1 98.94 174 MET B N 1
ATOM 2892 C CA . MET B 1 174 ? 2.355 2.348 -1.963 1 98.94 174 MET B CA 1
ATOM 2893 C C . MET B 1 174 ? 3.191 3.557 -2.371 1 98.94 174 MET B C 1
ATOM 2895 O O . MET B 1 174 ? 3.566 4.371 -1.525 1 98.94 174 MET B O 1
ATOM 2899 N N . PHE B 1 175 ? 3.523 3.668 -3.652 1 98.94 175 PHE B N 1
ATOM 2900 C CA . PHE B 1 175 ? 4.176 4.875 -4.148 1 98.94 175 PHE B CA 1
ATOM 2901 C C . PHE B 1 175 ? 3.326 6.105 -3.861 1 98.94 175 PHE B C 1
ATOM 2903 O O . PHE B 1 175 ? 3.84 7.129 -3.41 1 98.94 175 PHE B O 1
ATOM 2910 N N . GLY B 1 176 ? 2.053 6.059 -4.098 1 98.94 176 GLY B N 1
ATOM 2911 C CA . GLY B 1 176 ? 1.132 7.156 -3.836 1 98.94 176 GLY B CA 1
ATOM 2912 C C . GLY B 1 176 ? 1.098 7.57 -2.377 1 98.94 176 GLY B C 1
ATOM 2913 O O . GLY B 1 176 ? 1.025 8.758 -2.066 1 98.94 176 GLY B O 1
ATOM 2914 N N . ALA B 1 177 ? 1.12 6.586 -1.521 1 98.94 177 ALA B N 1
ATOM 2915 C CA . ALA B 1 177 ? 1.133 6.871 -0.09 1 98.94 177 ALA B CA 1
ATOM 2916 C C . ALA B 1 177 ? 2.385 7.652 0.301 1 98.94 177 ALA B C 1
ATOM 2918 O O . ALA B 1 177 ? 2.312 8.602 1.09 1 98.94 177 ALA B O 1
ATOM 2919 N N . LEU B 1 178 ? 3.518 7.25 -0.266 1 98.94 178 LEU B N 1
ATOM 2920 C CA . LEU B 1 178 ? 4.762 7.961 0.005 1 98.94 178 LEU B CA 1
ATOM 2921 C C . LEU B 1 178 ? 4.715 9.375 -0.557 1 98.94 178 LEU B C 1
ATOM 2923 O O . LEU B 1 178 ? 5.262 10.305 0.043 1 98.94 178 LEU B O 1
ATOM 2927 N N . LEU B 1 179 ? 4.059 9.5 -1.662 1 98.75 179 LEU B N 1
ATOM 2928 C CA . LEU B 1 179 ? 3.943 10.812 -2.293 1 98.75 179 LEU B CA 1
ATOM 2929 C C . LEU B 1 179 ? 3.125 11.758 -1.425 1 98.75 179 LEU B C 1
ATOM 2931 O O . LEU B 1 179 ? 3.533 12.898 -1.189 1 98.75 179 LEU B O 1
ATOM 2935 N N . PHE B 1 180 ? 1.929 11.336 -0.93 1 98.38 180 PHE B N 1
ATOM 2936 C CA . PHE B 1 180 ? 1.154 12.281 -0.13 1 98.38 180 PHE B CA 1
ATOM 2937 C C . PHE B 1 180 ? 1.787 12.469 1.242 1 98.38 180 PHE B C 1
ATOM 2939 O O . PHE B 1 180 ? 1.641 13.531 1.855 1 98.38 180 PHE B O 1
ATOM 2946 N N . TRP B 1 181 ? 2.43 11.469 1.737 1 98.31 181 TRP B N 1
ATOM 2947 C CA . TRP B 1 181 ? 3.211 11.664 2.955 1 98.31 181 TRP B CA 1
ATOM 2948 C C . TRP B 1 181 ? 4.277 12.734 2.748 1 98.31 181 TRP B C 1
ATOM 2950 O O . TRP B 1 181 ? 4.402 13.664 3.553 1 98.31 181 TRP B O 1
ATOM 2960 N N . HIS B 1 182 ? 5.047 12.617 1.656 1 98.12 182 HIS B N 1
ATOM 2961 C CA . HIS B 1 182 ? 6.133 13.539 1.351 1 98.12 182 HIS B CA 1
ATOM 2962 C C . HIS B 1 182 ? 5.613 14.953 1.138 1 98.12 182 HIS B C 1
ATOM 2964 O O . HIS B 1 182 ? 6.23 15.922 1.59 1 98.12 182 HIS B O 1
ATOM 2970 N N . ALA B 1 183 ? 4.539 15.078 0.498 1 97.12 183 ALA B N 1
ATOM 2971 C CA . ALA B 1 183 ? 3.949 16.375 0.182 1 97.12 183 ALA B CA 1
ATOM 2972 C C . ALA B 1 183 ? 3.543 17.125 1.452 1 97.12 183 ALA B C 1
ATOM 2974 O O . ALA B 1 183 ? 3.664 18.344 1.528 1 97.12 183 ALA B O 1
ATOM 2975 N N . THR B 1 184 ? 3.1 16.422 2.445 1 96.31 184 THR B N 1
ATOM 2976 C CA . THR B 1 184 ? 2.508 17.078 3.609 1 96.31 184 THR B CA 1
ATOM 2977 C C . THR B 1 184 ? 3.51 17.141 4.758 1 96.31 184 THR B C 1
ATOM 2979 O O . THR B 1 184 ? 3.252 17.781 5.777 1 96.31 184 THR B O 1
ATOM 2982 N N . ARG B 1 185 ? 4.59 16.531 4.598 1 94.75 185 ARG B N 1
ATOM 2983 C CA . ARG B 1 185 ? 5.586 16.391 5.656 1 94.75 185 ARG B CA 1
ATOM 2984 C C . ARG B 1 185 ? 5.992 17.75 6.207 1 94.75 185 ARG B C 1
ATOM 2986 O O . ARG B 1 185 ? 6.094 17.938 7.422 1 94.75 185 ARG B O 1
ATOM 2993 N N . PRO B 1 186 ? 6.219 18.828 5.395 1 92.69 186 PRO B N 1
ATOM 2994 C CA . PRO B 1 186 ? 6.641 20.125 5.938 1 92.69 186 PRO B CA 1
ATOM 2995 C C . PRO B 1 186 ? 5.617 20.719 6.902 1 92.69 186 PRO B C 1
ATOM 2997 O O . PRO B 1 186 ? 5.996 21.312 7.918 1 92.69 186 PRO B O 1
ATOM 3000 N N . VAL B 1 187 ? 4.391 20.547 6.586 1 91.19 187 VAL B N 1
ATOM 3001 C CA . VAL B 1 187 ? 3.33 21.062 7.445 1 91.19 187 VAL B CA 1
ATOM 3002 C C . VAL B 1 187 ? 3.307 20.297 8.758 1 91.19 187 VAL B C 1
ATOM 3004 O O . VAL B 1 187 ? 3.188 20.891 9.836 1 91.19 187 VAL B O 1
ATOM 3007 N N . VAL B 1 188 ? 3.502 19.047 8.688 1 92.62 188 VAL B N 1
ATOM 3008 C CA . VAL B 1 188 ? 3.436 18.188 9.859 1 92.62 188 VAL B CA 1
ATOM 3009 C C . VAL B 1 188 ? 4.641 18.438 10.758 1 92.62 188 VAL B C 1
ATOM 3011 O O . VAL B 1 188 ? 4.488 18.594 11.977 1 92.62 188 VAL B O 1
ATOM 3014 N N . VAL B 1 189 ? 5.797 18.516 10.211 1 89.81 189 VAL B N 1
ATOM 3015 C CA . VAL B 1 189 ? 7.02 18.766 10.969 1 89.81 189 VAL B CA 1
ATOM 3016 C C . VAL B 1 189 ? 6.988 20.172 11.555 1 89.81 189 VAL B C 1
ATOM 3018 O O . VAL B 1 189 ? 7.438 20.391 12.68 1 89.81 189 VAL B O 1
ATOM 3021 N N . GLY B 1 190 ? 6.512 21.141 10.789 1 85.75 190 GLY B N 1
ATOM 3022 C CA . GLY B 1 190 ? 6.387 22.516 11.281 1 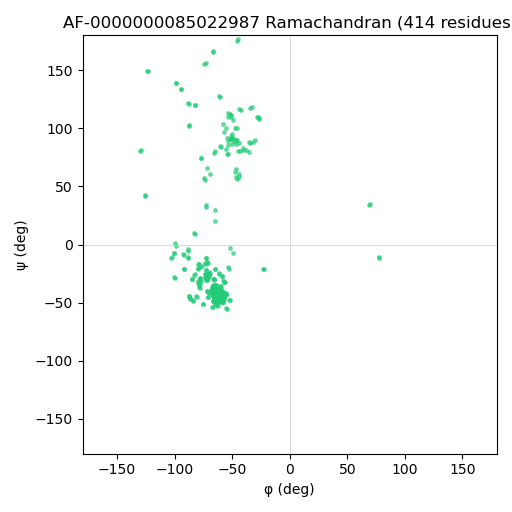85.75 190 GLY B CA 1
ATOM 3023 C C . GLY B 1 190 ? 5.473 22.625 12.484 1 85.75 190 GLY B C 1
ATOM 3024 O O . GLY B 1 190 ? 5.703 23.469 13.359 1 85.75 190 GLY B O 1
ATOM 3025 N N . SER B 1 191 ? 4.477 21.875 12.516 1 81.38 191 SER B N 1
ATOM 3026 C CA . SER B 1 191 ? 3.52 21.922 13.617 1 81.38 191 SER B CA 1
ATOM 3027 C C . SER B 1 191 ? 4.137 21.391 14.914 1 81.38 191 SER B C 1
ATOM 3029 O O . SER B 1 191 ? 3.68 21.734 16 1 81.38 191 SER B O 1
ATOM 3031 N N . ARG B 1 192 ? 5.066 20.625 14.766 1 75.69 192 ARG B N 1
ATOM 3032 C CA . ARG B 1 192 ? 5.75 20.078 15.93 1 75.69 192 ARG B CA 1
ATOM 3033 C C . ARG B 1 192 ? 6.734 21.078 16.516 1 75.69 192 ARG B C 1
ATOM 3035 O O . ARG B 1 192 ? 6.961 21.109 17.719 1 75.69 192 ARG B O 1
ATOM 3042 N N . ARG B 1 193 ? 7.32 21.938 15.586 1 66.12 193 ARG B N 1
ATOM 3043 C CA . ARG B 1 193 ? 8.32 22.906 16 1 66.12 193 ARG B CA 1
ATOM 3044 C C . ARG B 1 193 ? 7.656 24.156 16.594 1 66.12 193 ARG B C 1
ATOM 3046 O O . ARG B 1 193 ? 8.188 24.766 17.516 1 66.12 193 ARG B O 1
ATOM 3053 N N . GLY B 1 194 ? 6.543 24.656 15.859 1 56.62 194 GLY B N 1
ATOM 3054 C CA . GLY B 1 194 ? 5.871 25.844 16.344 1 56.62 194 GLY B CA 1
ATOM 3055 C C . GLY B 1 194 ? 5.227 25.656 17.703 1 56.62 194 GLY B C 1
ATOM 3056 O O . GLY B 1 194 ? 5.109 26.609 18.484 1 56.62 194 GLY B O 1
ATOM 3057 N N . GLY B 1 195 ? 4.645 24.547 17.859 1 49.81 195 GLY B N 1
ATOM 3058 C CA . GLY B 1 195 ? 4.184 24.359 19.219 1 49.81 195 GLY B CA 1
ATOM 3059 C C . GLY B 1 195 ? 5.277 24.562 20.25 1 49.81 195 GLY B C 1
ATOM 3060 O O . GLY B 1 195 ? 5.004 24.922 21.391 1 49.81 195 GLY B O 1
ATOM 3061 N N . ALA B 1 196 ? 6.488 24.438 19.734 1 46.53 196 ALA B N 1
ATOM 3062 C CA . ALA B 1 196 ? 7.602 24.641 20.656 1 46.53 196 ALA B CA 1
ATOM 3063 C C . ALA B 1 196 ? 7.93 26.125 20.781 1 46.53 196 ALA B C 1
ATOM 3065 O O . ALA B 1 196 ? 8.344 26.594 21.859 1 46.53 196 ALA B O 1
ATOM 3066 N N . ARG B 1 197 ? 7.676 26.938 19.688 1 47.75 197 ARG B N 1
ATOM 3067 C CA . ARG B 1 197 ? 8.047 28.344 19.719 1 47.75 197 ARG B CA 1
ATOM 3068 C C . ARG B 1 197 ? 7.035 29.156 20.516 1 47.75 197 ARG B C 1
ATOM 3070 O O . ARG B 1 197 ? 7.379 30.188 21.109 1 47.75 197 ARG B O 1
ATOM 3077 N N . GLY B 1 198 ? 5.801 28.734 20.406 1 45.62 198 GLY B N 1
ATOM 3078 C CA . GLY B 1 198 ? 4.852 29.531 21.172 1 45.62 198 GLY B CA 1
ATOM 3079 C C . GLY B 1 198 ? 5.168 29.562 22.656 1 45.62 198 GLY B C 1
ATOM 3080 O O . GLY B 1 198 ? 4.836 30.531 23.344 1 45.62 198 GLY B O 1
ATOM 3081 N N . ILE B 1 199 ? 5.777 28.562 23 1 46.25 199 ILE B N 1
ATOM 3082 C CA . ILE B 1 199 ? 6.094 28.531 24.422 1 46.25 199 ILE B CA 1
ATOM 3083 C C . ILE B 1 199 ? 7.281 29.438 24.719 1 46.25 199 ILE B C 1
ATOM 3085 O O . ILE B 1 199 ? 7.32 30.109 25.75 1 46.25 199 ILE B O 1
ATOM 3089 N N . SER B 1 200 ? 8.148 29.594 23.734 1 46.41 200 SER B N 1
ATOM 3090 C CA . SER B 1 200 ? 9.367 30.359 24 1 46.41 200 SER B CA 1
ATOM 3091 C C . SER B 1 200 ? 9.086 31.859 23.984 1 46.41 200 SER B C 1
ATOM 3093 O O . SER B 1 200 ? 9.688 32.625 24.75 1 46.41 200 SER B O 1
ATOM 3095 N N . SER B 1 201 ? 8.219 32.375 23.109 1 48.56 201 SER B N 1
ATOM 3096 C CA . SER B 1 201 ? 7.988 33.812 23.016 1 48.56 201 SER B CA 1
ATOM 3097 C C . SER B 1 201 ? 7.176 34.312 24.203 1 48.56 201 SER B C 1
ATOM 3099 O O . SER B 1 201 ? 7.312 35.469 24.625 1 48.56 201 SER B O 1
ATOM 3101 N N . ALA B 1 202 ? 6.328 33.5 24.797 1 46.75 202 ALA B N 1
ATOM 3102 C CA . ALA B 1 202 ? 5.551 33.906 25.953 1 46.75 202 ALA B CA 1
ATOM 3103 C C . ALA B 1 202 ? 6.441 34.062 27.188 1 46.75 202 ALA B C 1
ATOM 3105 O O . ALA B 1 202 ? 6.215 34.938 28.016 1 46.75 202 ALA B O 1
ATOM 3106 N N . VAL B 1 203 ? 7.527 33.344 27.156 1 49.41 203 VAL B N 1
ATOM 3107 C CA . VAL B 1 203 ? 8.391 33.375 28.328 1 49.41 203 VAL B CA 1
ATOM 3108 C C . VAL B 1 203 ? 9.305 34.625 28.266 1 49.41 203 VAL B C 1
ATOM 3110 O O . VAL B 1 203 ? 9.648 35.188 29.297 1 49.41 203 VAL B O 1
ATOM 3113 N N . GLY B 1 204 ? 9.578 35.156 27.047 1 46.44 204 GLY B N 1
ATOM 3114 C CA . GLY B 1 204 ? 10.492 36.25 26.906 1 46.44 204 GLY B CA 1
ATOM 3115 C C . GLY B 1 204 ? 9.875 37.594 27.297 1 46.44 204 GLY B C 1
ATOM 3116 O O . GLY B 1 204 ? 10.562 38.625 27.344 1 46.44 204 GLY B O 1
ATOM 3117 N N . ARG B 1 205 ? 8.516 37.656 27.328 1 43.91 205 ARG B N 1
ATOM 3118 C CA . ARG B 1 205 ? 7.906 38.969 27.625 1 43.91 205 ARG B CA 1
ATOM 3119 C C . ARG B 1 205 ? 7.738 39.156 29.125 1 43.91 205 ARG B C 1
ATOM 3121 O O . ARG B 1 205 ? 7.176 40.188 29.562 1 43.91 205 ARG B O 1
ATOM 3128 N N . VAL B 1 206 ? 8.07 38.125 29.875 1 43.66 206 VAL B N 1
ATOM 3129 C CA . VAL B 1 206 ? 8.078 38.438 31.312 1 43.66 206 VAL B CA 1
ATOM 3130 C C . VAL B 1 206 ? 9.297 39.281 31.656 1 43.66 206 VAL B C 1
ATOM 3132 O O . VAL B 1 206 ? 10.398 38.781 31.812 1 43.66 206 VAL B O 1
ATOM 3135 N N . LYS B 1 207 ? 9.414 40.469 30.953 1 40.84 207 LYS B N 1
ATOM 3136 C CA . LYS B 1 207 ? 10.391 41.438 31.422 1 40.84 207 LYS B CA 1
ATOM 3137 C C . LYS B 1 207 ? 10.18 41.75 32.906 1 40.84 207 LYS B C 1
ATOM 3139 O O . LYS B 1 207 ? 9.055 42.062 33.312 1 40.84 207 LYS B O 1
ATOM 3144 N N . TRP B 1 208 ? 11.156 41.344 33.75 1 44.84 208 TRP B N 1
ATOM 3145 C CA . TRP B 1 208 ? 11.414 41.812 35.125 1 44.84 208 TRP B CA 1
ATOM 3146 C C . TRP B 1 208 ? 11.391 43.344 35.156 1 44.84 208 TRP B C 1
ATOM 3148 O O . TRP B 1 208 ? 12.234 44 34.562 1 44.84 208 TRP B O 1
ATOM 3158 N N . GLU B 1 209 ? 10.398 44.094 34.875 1 31.39 209 GLU B N 1
ATOM 3159 C CA . GLU B 1 209 ? 10.383 45.438 35.438 1 31.39 209 GLU B CA 1
ATOM 3160 C C . GLU B 1 209 ? 10.18 45.406 36.969 1 31.39 209 GLU B C 1
ATOM 3162 O O . GLU B 1 209 ? 9.461 44.562 37.469 1 31.39 209 GLU B O 1
#

Sequence (418 aa):
MNRRFGLGATGAPVWDKRRDARSFRHSRGAPRRKDSGVAAMGATAFVGRCMFAFVFLASAVNKLQTLSDPIAGAATLASIAPRLAAARALFASKIGFPLYLVLPFTDGQLLLLGTLTEGVGAVLFVADSSLGAKMLMLFTLVVTPVMHAFWLIPDKHSAGYQVEMIMFYKNVAMFGALLFWHATRPVVVGSRRGGARGISSAVGRVKWEMNRRFGLGATGAPVWDKRRDARSFRHSRGAPRRKDSGVAAMGATAFVGRCMFAFVFLASAVNKLQTLSDPIAGAATLASIAPRLAAARALFASKIGFPLYLVLPFTDGQLLLLGTLTEGVGAVLFVADSSLGAKMLMLFTLVVTPVMHAFWLIPDKHSAGYQVEMIMFYKNVAMFGALLFWHATRPVVVGSRRGGARGISSAVGRVKWE

InterPro domains:
  IPR008637 HR-like lesion-inducer [PF05514] (41-181)

Solvent-accessible surface area (backbone atoms only — not comparable to full-atom values): 22711 Å² total; per-residue (Å²): 138,85,79,79,80,77,81,76,81,81,77,74,81,77,79,72,74,80,62,82,79,67,73,77,69,70,70,73,66,69,83,61,75,69,59,56,52,55,52,50,26,51,52,44,26,44,52,9,35,44,39,34,27,40,43,40,34,52,49,24,52,52,50,51,55,36,59,70,33,71,65,56,21,51,52,49,51,61,69,44,43,64,39,54,51,52,44,42,50,53,48,20,68,70,70,71,45,64,43,58,76,76,47,79,58,52,72,66,51,47,51,49,51,48,35,49,39,27,29,54,10,22,56,33,31,49,69,70,33,68,64,12,39,51,32,38,40,50,41,42,65,56,47,34,67,41,77,26,46,32,88,74,44,85,56,74,84,38,70,69,25,51,51,26,42,50,51,29,35,50,42,44,16,52,39,10,42,44,39,26,49,60,41,45,40,65,56,53,55,45,55,62,51,46,66,52,46,62,56,52,60,62,59,66,67,66,65,88,120,137,86,80,78,79,76,81,77,80,82,76,75,80,77,78,75,72,80,62,83,77,68,75,77,68,70,70,71,66,68,82,61,74,68,60,58,51,55,52,48,26,51,52,43,25,46,53,10,35,44,39,34,25,40,42,40,35,53,49,24,53,51,50,50,54,36,57,70,32,71,66,57,22,50,51,49,51,61,70,45,43,65,39,54,50,50,42,42,50,54,48,20,67,70,69,70,47,66,42,57,78,76,46,79,59,53,72,68,52,48,51,49,51,47,34,50,38,29,29,53,11,24,56,34,31,48,70,73,33,68,64,12,40,52,33,38,39,51,40,45,64,55,47,33,65,42,76,27,45,31,88,74,44,88,56,74,83,37,69,68,26,50,52,26,41,52,52,30,33,49,42,43,15,53,40,11,44,43,39,27,50,60,40,45,40,63,56,52,55,48,55,63,50,46,66,51,45,59,56,52,59,62,58,67,67,65,64,87,120

Secondary structure (DSSP, 8-state):
--------------------------------HHHHHHHHHHHHHHHHHHHHHHHHHHHHHHHHHHHHSHHHHHHHHHHHHHHHHHHHHHHHHHHSS-HHHH----HHHHHHHHHHHHHHHHHHHHTT-HHHHHHHHHHHHHHHHHH--GGG-S-TTSHHHHHHHHHHHHHHHHHHHHHHHHHHHHHHHHHHHHHHHHHHHHHTT----/--------------------------------HHHHHHHHHHHHHHHHHHHHHHHHHHHHHHHHHHHHSHHHHHHHHHHHHHHHHHHHHHHHHHHSS-HHHH----HHHHHHHHHHHHHHHHHHHHTT-HHHHHHHHHHHHHHHHHH--GGG-S-TTSHHHHHHHHHHHHHHHHHHHHHHHHHHHHHHHHHHHHHHHHHHHHHHT----

Radius of gyration: 36.64 Å; Cα contacts (8 Å, |Δi|>4): 357; chains: 2; bounding box: 54×144×128 Å

Organism: Micromonas commoda (strain RCC299 / NOUM17 / CCMP2709) (NCBI:txid296587)

pLDDT: mean 79.91, std 22.84, range [27.7, 98.94]

=== Feature glossary ===
A reading guide for the features in this record.

Start from the sequence.

  · Sequence gives the chain of amino acids in standard one-letter code (A=alanine, C=cysteine, …, Y=tyrosine), read N→C. It is the only feature that is directly encoded by the gene; all structural features are derived from the folded form of this sequence.

Fold it, and you get atomic coordinates and the backbone conformation that goes with them.

  · The mmCIF table is the protein's shape written out atom by atom. For each backbone N, Cα, C, and carbonyl O, it records an (x, y, z) coordinate triple in Å plus the residue type, chain letter, and residue number.

  · Backbone dihedral angles. Every residue except chain termini has a φ (preceding-C → N → Cα → C) and a ψ (N → Cα → C → next-N). They are reported in degrees following the IUPAC sign convention. Secondary structure is essentially a statement about which (φ, ψ) basin each residue occupies.

  · DSSP 8-state secondary structure assigns each residue one of H (α-helix), G (3₁₀-helix), I (π-helix), E (extended β-strand), B (isolated β-bridge), T (hydrogen-bonded turn), S (bend), or '-' (coil). The assignment is computed from backbone hydrogen-bond geometry via the Kabsch–Sander algorithm.

  · P-SEA three-state annotation labels each residue as helix, strand, or coil based purely on the geometry of the Cα trace. It serves as a fallback when the full backbone (and thus DSSP) is unavailable.

Summarize the fold with a handful of shape descriptors and a per-residue structural alphabet.

  · Radius of gyration (Rg) is the root-mean-square distance of Cα atoms from their centroid — a single number for overall size and compactness. A globular domain of N residues has Rg ≈ 2.2·N^0.38 Å; an extended or disordered chain has a much larger Rg. The Cα contact count is the number of residue pairs whose Cα atoms are within 8 Å and are more than four positions apart in sequence — a standard proxy for tertiary packing density. The bounding box is the smallest axis-aligned box enclosing all Cα atoms.

  · Foldseek's 3Di representation compresses backbone geometry into a per-residue letter drawn from a learned twenty-state alphabet. It captures the tertiary interaction pattern around each residue — which residues are packed against it in space, regardless of where they are in sequence.

  · Accessible surface area quantifies burial. A residue with SASA near zero is packed into the hydrophobic core; one with SASA >100 Å² sits on the surface. Computed here via the Shrake–Rupley numerical algorithm with a 1.4 Å probe.

Ask how reliable the model is.

  · For AlphaFold models, the B-factor field carries pLDDT — the model's own estimate of local accuracy on a 0–100 scale. Regions with pLDDT<50 should be treated as essentially unmodeled; they often correspond to intrinsically disordered segments.

  · For experimental (PDB) structures, the B-factor (temperature factor) quantifies the positional spread of each atom in the crystal — a combination of thermal vibration and static disorder — in units of Å². High B-factors mark flexible loops or poorly resolved regions; low B-factors mark the rigid, well-ordered core.

  · PAE(i, j) answers: if I align the predicted and true structures on residue i, how far off (in Å) do I expect residue j to be? A block-diagonal PAE matrix with low values on the blocks and high values off-diagonal is the signature of a multi-domain protein with confidently predicted domains but uncertain inter-domain orientation.

Place it in context: what it resembles, what it is annotated as, and how it looks.

  · Structural nearest neighbors (via Foldseek easy-search vs the PDB). Reported per hit: target PDB id, E-value, and alignment TM-score. A TM-score above ~0.5 is the conventional threshold for 'same fold'.

  · Functional annotations link the protein to curated databases. InterPro entries identify conserved domains and families by matching the sequence against member-database signatures (Pfam, PROSITE, CDD, …). Gene Ontology (GO) terms describe molecular function, biological process, and cellular component in a controlled vocabulary. CATH places the structure in a hierarchical fold classification (Class/Architecture/Topology/Homologous-superfamily). The organism is the source species.

  · Plot images: a contact map (which residues are close in 3D, as an N×N binary image), a Ramachandran scatter (backbone torsion angles, revealing secondary-structure composition at a glance), and — for AlphaFold structures — a PAE heatmap (pairwise prediction confidence).

  · Structure images are PyMOL renders from six orthogonal camera directions. Cartoon representation draws helices as coils and strands as arrows; sticks shows the backbone as bonds; surface shows the solvent-excluded envelope. Rainbow coloring maps sequence position to hue (blue→red, N→C); chain coloring assigns a distinct color per polypeptide.